Protein AF-W7YCN2-F1 (afdb_monomer_lite)

Organism: NCBI:txid869213

pLDDT: mean 76.13, std 18.84, range [21.95, 98.31]

Foldseek 3Di:
DDDDDDDDDDDDPPPPPVPQCFPDHLVVLVVVVVPDDPLRLLLLLEDAQCQDQDDPDPPDDGQEHAPVRVQCPPPPHRPPDPQQLLLQLLVDDQLVVLLVLVVLLQLVSVHLWYKYAPSGSCVSSPDDPPHAPVVVLQVFRIKTKGWFQGDPPGIDIDMATEHAADPCQLVLLVVVVVCVVPDPPPVVQRVDDDPVSVVVVVPRDPHDHPLRCLQVLYGYYDPDSVVVSVVSSCCDVVPVDDPVSSVSVSSSSVSSVVRSVGHDRRDDADDPVLSVVVSSLSSLLSRKFWLDALPCPQPPPVVPFQAEEEEEQDPDQALLNVLLVVQDDYHYHYHNHADDPVRLVVVCVVCPPGAAYEYEYEELPQDPVRCPSVLVSQQVVVVRHAYEYEYAAQCLNVVVRDDPRPHNIYMYSHHPDSSSSNSVSCRNNQLGWHNTFRCAQSDPSRHGRGGDTGHRDAQGADQSVLVSCVVVVVVVVVVQVVCCVVVVDQWDWDWDGDPSYTHDTDITGAPDVVRPGGD

Radius of gyration: 28.65 Å; chains: 1; bounding box: 69×60×80 Å

InterPro domains:
  IPR012338 Beta-lactamase/transpeptidase-like [SSF56601] (470-517)
  IPR036881 Glycoside hydrolase family 3 C-terminal domain superfamily [G3DSA:3.40.50.1700] (274-488)

Sequence (519 aa):
MTKYIYIILLVGVCSLRLDAQHPIGEAKIDSIYHTLSLEEKVRSLLVRPMIEPWTEEPDSIPKWVNMEKLLISEGKRPLMLSDMMIRSALLRGNNRDVRDRFINLLLRKRLDGAYFPMQSPYTLLFQDVDSQPIDLFLNPIGRLVVPYVDEGAGNRVFMTNLYKLPKDILSQQQLLLKERSLSSSTQHFIKGAGWRGVADVKGLSEEPTLDMLLKHGGLIYSDDAEKDFKILLRVFENRVLPQQLLEQSCKKRLLLESLLSHKPKPMVYGALNEEIDNLVRQLYEKGAVLLENKGVLPLRELEKRSVVSIHIGTDKESVFQQTLSKYCSVNHYDIEGVPDVAHVAKLRKSIAGFNTVIVGVNGDWFEDAMNASLYSFLHQISSSAELILVHFGSGNRLKDLPVGHPFKAILLSYDMNSTAQEIAAQIIFGGVGAQGILARNIDKRFAFGCGELTHKSRLGFAPSYSVAMSDTLKLIDQEVYKAIRERAIPGCQVLVAKDGDVIYNKAFGYHTYNKKTSC

Structure (mmCIF, N/CA/C/O backbone):
data_AF-W7YCN2-F1
#
_entry.id   AF-W7YCN2-F1
#
loop_
_atom_site.group_PDB
_atom_site.id
_atom_site.type_symbol
_atom_site.label_atom_id
_atom_site.label_alt_id
_atom_site.label_comp_id
_atom_site.label_asym_id
_atom_site.label_entity_id
_atom_site.label_seq_id
_atom_site.pdbx_PDB_ins_code
_atom_site.Cartn_x
_atom_site.Cartn_y
_atom_site.Cartn_z
_atom_site.occupancy
_atom_site.B_iso_or_equiv
_atom_site.auth_seq_id
_atom_site.auth_comp_id
_atom_site.auth_asym_id
_atom_site.auth_atom_id
_atom_site.pdbx_PDB_model_num
ATOM 1 N N . MET A 1 1 ? -35.643 -23.441 -14.870 1.00 30.89 1 MET A N 1
ATOM 2 C CA . MET A 1 1 ? -34.922 -24.252 -15.873 1.00 30.89 1 MET A CA 1
ATOM 3 C C . MET A 1 1 ? -33.584 -23.570 -16.148 1.00 30.89 1 MET A C 1
ATOM 5 O O . MET A 1 1 ? -33.601 -22.453 -16.633 1.00 30.89 1 MET A O 1
ATOM 9 N N . THR A 1 2 ? -32.505 -23.970 -15.461 1.00 25.08 2 THR A N 1
ATOM 10 C CA . THR A 1 2 ? -31.447 -24.923 -15.911 1.00 25.08 2 THR A CA 1
ATOM 11 C C . THR A 1 2 ? -30.560 -24.365 -17.036 1.00 25.08 2 THR A C 1
ATOM 13 O O . THR A 1 2 ? -31.044 -24.167 -18.136 1.00 25.08 2 THR A O 1
ATOM 16 N N . LYS A 1 3 ? -29.322 -23.946 -16.703 1.00 23.30 3 LYS A N 1
ATOM 17 C CA . LYS A 1 3 ? -28.019 -24.659 -16.885 1.00 23.30 3 LYS A CA 1
ATOM 18 C C . LYS A 1 3 ? -27.431 -24.460 -18.305 1.00 23.30 3 LYS A C 1
ATOM 20 O O . LYS A 1 3 ? -28.079 -24.836 -19.261 1.00 23.30 3 LYS A O 1
ATOM 25 N N . TYR A 1 4 ? -26.340 -23.703 -18.497 1.00 24.84 4 TYR A N 1
ATOM 26 C CA . TYR A 1 4 ? -24.900 -24.017 -18.301 1.00 24.84 4 TYR A CA 1
ATOM 27 C C . TYR A 1 4 ? -24.222 -24.780 -19.470 1.00 24.84 4 TYR A C 1
ATOM 29 O O . TYR A 1 4 ? -24.711 -25.829 -19.866 1.00 24.84 4 TYR A O 1
ATOM 37 N N . ILE A 1 5 ? -23.016 -24.289 -19.828 1.00 24.50 5 ILE A N 1
ATOM 38 C CA . ILE A 1 5 ? -21.814 -24.956 -20.408 1.00 24.50 5 ILE A CA 1
ATOM 39 C C . ILE A 1 5 ? -21.691 -24.932 -21.954 1.00 24.50 5 ILE A C 1
ATOM 41 O O . ILE A 1 5 ? -22.545 -25.479 -22.632 1.00 24.50 5 ILE A O 1
ATOM 45 N N . TYR A 1 6 ? -20.786 -24.155 -22.582 1.00 23.84 6 TYR A N 1
ATOM 46 C CA . TYR A 1 6 ? -19.298 -24.181 -22.696 1.00 23.84 6 TYR A CA 1
ATOM 47 C C . TYR A 1 6 ? -18.722 -25.208 -23.699 1.00 23.84 6 TYR A C 1
ATOM 49 O O . TYR A 1 6 ? -19.125 -26.364 -23.676 1.00 23.84 6 TYR A O 1
ATOM 57 N N . ILE A 1 7 ? -17.670 -24.756 -24.420 1.00 23.91 7 ILE A N 1
ATOM 58 C CA . ILE A 1 7 ? -16.585 -25.478 -25.148 1.00 23.91 7 ILE A CA 1
ATOM 59 C C . ILE A 1 7 ? -16.749 -25.509 -26.688 1.00 23.91 7 ILE A C 1
ATOM 61 O O . ILE A 1 7 ? -17.792 -25.925 -27.162 1.00 23.91 7 ILE A O 1
ATOM 65 N N . ILE A 1 8 ? -15.774 -25.212 -27.566 1.00 25.44 8 ILE A N 1
ATOM 66 C CA . ILE A 1 8 ? -14.494 -24.459 -27.601 1.00 25.44 8 ILE A CA 1
ATOM 67 C C . ILE A 1 8 ? -13.849 -24.758 -28.990 1.00 25.44 8 ILE A C 1
ATOM 69 O O . ILE A 1 8 ? -14.111 -25.810 -29.562 1.00 25.44 8 ILE A O 1
ATOM 73 N N . LEU A 1 9 ? -12.939 -23.879 -29.445 1.00 22.19 9 LEU A N 1
ATOM 74 C CA . LEU A 1 9 ? -11.858 -24.082 -30.441 1.00 22.19 9 LEU A CA 1
ATOM 75 C C . LEU A 1 9 ? -12.203 -24.216 -31.940 1.00 22.19 9 LEU A C 1
ATOM 77 O O . LEU A 1 9 ? -12.503 -25.296 -32.437 1.00 22.19 9 LEU A O 1
ATOM 81 N N . LEU A 1 10 ? -11.841 -23.176 -32.702 1.00 23.05 10 LEU A N 1
ATOM 82 C CA . LEU A 1 10 ? -10.758 -23.340 -33.678 1.00 23.05 10 LEU A CA 1
ATOM 83 C C . LEU A 1 10 ? -9.965 -22.040 -33.871 1.00 23.05 10 LEU A C 1
ATOM 85 O O . LEU A 1 10 ? -10.496 -20.939 -33.967 1.00 23.05 10 LEU A O 1
ATOM 89 N N . VAL A 1 11 ? -8.658 -22.247 -33.823 1.00 24.64 11 VAL A N 1
ATOM 90 C CA . VAL A 1 11 ? -7.536 -21.321 -33.779 1.00 24.64 11 VAL A CA 1
ATOM 91 C C . VAL A 1 11 ? -7.482 -20.420 -35.012 1.00 24.64 11 VAL A C 1
ATOM 93 O O . VAL A 1 11 ? -7.312 -20.891 -36.131 1.00 24.64 11 VAL A O 1
ATOM 96 N N . GLY A 1 12 ? -7.504 -19.114 -34.771 1.00 22.22 12 GLY A N 1
ATOM 97 C CA . GLY A 1 12 ? -6.908 -18.107 -35.635 1.00 22.22 12 GLY A CA 1
ATOM 98 C C . GLY A 1 12 ? -6.120 -17.164 -34.739 1.00 22.22 12 GLY A C 1
ATOM 99 O O . GLY A 1 12 ? -6.699 -16.291 -34.100 1.00 22.22 12 GLY A O 1
ATOM 100 N N . VAL A 1 13 ? -4.809 -17.385 -34.625 1.00 22.64 13 VAL A N 1
ATOM 101 C CA . VAL A 1 13 ? -3.888 -16.467 -33.945 1.00 22.64 13 VAL A CA 1
ATOM 102 C C . VAL A 1 13 ? -3.778 -15.210 -34.809 1.00 22.64 13 VAL A C 1
ATOM 104 O O . VAL A 1 13 ? -2.843 -15.050 -35.585 1.00 22.64 13 VAL A O 1
ATOM 107 N N . CYS A 1 14 ? -4.760 -14.320 -34.700 1.00 21.95 14 CYS A N 1
ATOM 108 C CA . CYS A 1 14 ? -4.546 -12.913 -34.984 1.00 21.95 14 CYS A CA 1
ATOM 109 C C . CYS A 1 14 ? -3.920 -12.325 -33.727 1.00 21.95 14 CYS A C 1
ATOM 111 O O . CYS A 1 14 ? -4.581 -12.105 -32.715 1.00 21.95 14 CYS A O 1
ATOM 113 N N . SER A 1 15 ? -2.610 -12.122 -33.802 1.00 23.98 15 SER A N 1
ATOM 114 C CA . SER A 1 15 ? -1.879 -11.195 -32.956 1.00 23.98 15 SER A CA 1
ATOM 115 C C . SER A 1 15 ? -2.646 -9.875 -32.880 1.00 23.98 15 SER A C 1
ATOM 117 O O . SER A 1 15 ? -2.585 -9.071 -33.809 1.00 23.98 15 SER A O 1
ATOM 119 N N . LEU A 1 16 ? -3.361 -9.654 -31.778 1.00 24.03 16 LEU A N 1
ATOM 120 C CA . LEU A 1 16 ? -3.776 -8.326 -31.349 1.00 24.03 16 LEU A CA 1
ATOM 121 C C . LEU A 1 16 ? -2.498 -7.576 -30.966 1.00 24.03 16 LEU A C 1
ATOM 123 O O . LEU A 1 16 ? -2.109 -7.505 -29.804 1.00 24.03 16 LEU A O 1
ATOM 127 N N . ARG A 1 17 ? -1.800 -7.058 -31.983 1.00 25.91 17 ARG A N 1
ATOM 128 C CA . ARG A 1 17 ? -0.999 -5.855 -31.807 1.00 25.91 17 ARG A CA 1
ATOM 129 C C . ARG A 1 17 ? -1.998 -4.781 -31.409 1.00 25.91 17 ARG A C 1
ATOM 131 O O . ARG A 1 17 ? -2.888 -4.434 -32.179 1.00 25.91 17 ARG A O 1
ATOM 138 N N . LEU A 1 18 ? -1.898 -4.325 -30.168 1.00 27.36 18 LEU A N 1
ATOM 139 C CA . LEU A 1 18 ? -2.449 -3.040 -29.782 1.00 27.36 18 LEU A CA 1
ATOM 140 C C . LEU A 1 18 ? -1.700 -1.994 -30.611 1.00 27.36 18 LEU A C 1
ATOM 142 O O . LEU A 1 18 ? -0.619 -1.560 -30.221 1.00 27.36 18 LEU A O 1
ATOM 146 N N . ASP A 1 19 ? -2.263 -1.638 -31.765 1.00 28.88 19 ASP A N 1
ATOM 147 C CA . ASP A 1 19 ? -1.901 -0.441 -32.520 1.00 28.88 19 ASP A CA 1
ATOM 148 C C . ASP A 1 19 ? -2.258 0.770 -31.646 1.00 28.88 19 ASP A C 1
ATOM 150 O O . ASP A 1 19 ? -3.328 1.371 -31.745 1.00 28.88 19 ASP A O 1
ATOM 154 N N . ALA A 1 20 ? -1.375 1.102 -30.706 1.00 37.06 20 ALA A N 1
ATOM 155 C CA . ALA A 1 20 ? -1.340 2.431 -30.133 1.00 37.06 20 ALA A CA 1
ATOM 156 C C . ALA A 1 20 ? -0.787 3.340 -31.232 1.00 37.06 20 ALA A C 1
ATOM 158 O O . ALA A 1 20 ? 0.413 3.329 -31.495 1.00 37.06 20 ALA A O 1
ATOM 159 N N . GLN A 1 21 ? -1.667 4.073 -31.917 1.00 41.50 21 GLN A N 1
ATOM 160 C CA . GLN A 1 21 ? -1.256 5.105 -32.861 1.00 41.50 21 GLN A CA 1
ATOM 161 C C . GLN A 1 21 ? -0.381 6.108 -32.106 1.00 41.50 21 GLN A C 1
ATOM 163 O O . GLN A 1 21 ? -0.839 6.876 -31.272 1.00 41.50 21 GLN A O 1
ATOM 168 N N . HIS A 1 22 ? 0.928 6.025 -32.316 1.00 51.81 22 HIS A N 1
ATOM 169 C CA . HIS A 1 22 ? 1.864 6.966 -31.731 1.00 51.81 22 HIS A CA 1
ATOM 170 C C . HIS A 1 22 ? 1.692 8.336 -32.414 1.00 51.81 22 HIS A C 1
ATOM 172 O O . HIS A 1 22 ? 1.398 8.384 -33.609 1.00 51.81 22 HIS A O 1
ATOM 178 N N . PRO A 1 23 ? 1.940 9.460 -31.715 1.00 51.66 23 PRO A N 1
ATOM 179 C CA . PRO A 1 23 ? 1.839 10.810 -32.293 1.00 51.66 23 PRO A CA 1
ATOM 180 C C . PRO A 1 23 ? 2.789 11.035 -33.487 1.00 51.66 23 PRO A C 1
ATOM 182 O O . PRO A 1 23 ? 2.639 11.992 -34.241 1.00 51.66 23 PRO A O 1
ATOM 185 N N . ILE A 1 24 ? 3.751 10.130 -33.700 1.00 56.81 24 ILE A N 1
ATOM 186 C CA . ILE A 1 24 ? 4.380 9.914 -35.001 1.00 56.81 24 ILE A CA 1
ATOM 187 C C . ILE A 1 24 ? 3.951 8.548 -35.534 1.00 56.81 24 ILE A C 1
ATOM 189 O O . ILE A 1 24 ? 4.222 7.530 -34.902 1.00 56.81 24 ILE A O 1
ATOM 193 N N . GLY A 1 25 ? 3.352 8.522 -36.728 1.00 62.28 25 GLY A N 1
ATOM 194 C CA . GLY A 1 25 ? 3.030 7.271 -37.414 1.00 62.28 25 GLY A CA 1
ATOM 195 C C . GLY A 1 25 ? 4.281 6.423 -37.664 1.00 62.28 25 GLY A C 1
ATOM 196 O O . GLY A 1 25 ? 5.311 6.950 -38.092 1.00 62.28 25 GLY A O 1
ATOM 197 N N . GLU A 1 26 ? 4.186 5.110 -37.429 1.00 65.69 26 GLU A N 1
ATOM 198 C CA . GLU A 1 26 ? 5.297 4.145 -37.549 1.00 65.69 26 GLU A CA 1
ATOM 199 C C . GLU A 1 26 ? 6.071 4.281 -38.874 1.00 65.69 26 GLU A C 1
ATOM 201 O O . GLU A 1 26 ? 7.300 4.240 -38.889 1.00 65.69 26 GLU A O 1
ATOM 206 N N . ALA A 1 27 ? 5.369 4.587 -39.970 1.00 69.00 27 ALA A N 1
ATOM 207 C CA . ALA A 1 27 ? 5.954 4.818 -41.292 1.00 69.00 27 ALA A CA 1
ATOM 208 C C . ALA A 1 27 ? 7.020 5.935 -41.320 1.00 69.00 27 ALA A C 1
ATOM 210 O O . ALA A 1 27 ? 8.010 5.843 -42.049 1.00 69.00 27 ALA A O 1
ATOM 211 N N . LYS A 1 28 ? 6.854 6.992 -40.514 1.00 78.56 28 LYS A N 1
ATOM 212 C CA . LYS A 1 28 ? 7.822 8.095 -40.437 1.00 78.56 28 LYS A CA 1
ATOM 213 C C . LYS A 1 28 ? 9.074 7.681 -39.661 1.00 78.56 28 LYS A C 1
ATOM 215 O O . LYS A 1 28 ? 10.175 8.018 -40.090 1.00 78.56 28 LYS A O 1
ATOM 220 N N . ILE A 1 29 ? 8.933 6.914 -38.580 1.00 82.62 29 ILE A N 1
ATOM 221 C CA . ILE A 1 29 ? 10.075 6.374 -37.816 1.00 82.62 29 ILE A CA 1
ATOM 222 C C . ILE A 1 29 ? 10.886 5.407 -38.680 1.00 82.62 29 ILE A C 1
ATOM 224 O O . ILE A 1 29 ? 12.116 5.482 -38.698 1.00 82.62 29 ILE A O 1
ATOM 228 N N . ASP A 1 30 ? 10.203 4.557 -39.443 1.00 83.62 30 ASP A N 1
ATOM 229 C CA . ASP A 1 30 ? 10.836 3.606 -40.353 1.00 83.62 30 ASP A CA 1
ATOM 230 C C . ASP A 1 30 ? 11.659 4.319 -41.427 1.00 83.62 30 ASP A C 1
ATOM 232 O O . ASP A 1 30 ? 12.825 3.979 -41.639 1.00 83.62 30 ASP A O 1
ATOM 236 N N . SER A 1 31 ? 11.102 5.371 -42.038 1.00 84.62 31 SER A N 1
ATOM 237 C CA . SER A 1 31 ? 11.834 6.176 -43.022 1.00 84.62 31 SER A CA 1
ATOM 238 C C . SER A 1 31 ? 13.115 6.790 -42.441 1.00 84.62 31 SER A C 1
ATOM 240 O O . SER A 1 31 ? 14.180 6.659 -43.043 1.00 84.62 31 SER A O 1
ATOM 242 N N . ILE A 1 32 ? 13.049 7.364 -41.233 1.00 84.69 32 ILE A N 1
ATOM 243 C CA . ILE A 1 32 ? 14.212 7.944 -40.547 1.00 84.69 32 ILE A CA 1
ATOM 244 C C . ILE A 1 32 ? 15.260 6.861 -40.273 1.00 84.69 32 ILE A C 1
ATOM 246 O O . ILE A 1 32 ? 16.426 7.044 -40.618 1.00 84.69 32 ILE A O 1
ATOM 250 N N . TYR A 1 33 ? 14.870 5.702 -39.736 1.00 87.44 33 TYR A N 1
ATOM 251 C CA . TYR A 1 33 ? 15.804 4.610 -39.441 1.00 87.44 33 TYR A CA 1
ATOM 252 C C . TYR A 1 33 ? 16.619 4.161 -40.666 1.00 87.44 33 TYR A C 1
ATOM 254 O O . TYR A 1 33 ? 17.821 3.893 -40.554 1.00 87.44 33 TYR A O 1
ATOM 262 N N . HIS A 1 34 ? 15.991 4.095 -41.841 1.00 88.56 34 HIS A N 1
ATOM 263 C CA . HIS A 1 34 ? 16.676 3.699 -43.072 1.00 88.56 34 HIS A CA 1
ATOM 264 C C . HIS A 1 34 ? 17.683 4.745 -43.572 1.00 88.56 34 HIS A C 1
ATOM 266 O O . HIS A 1 34 ? 18.653 4.362 -44.223 1.00 88.56 34 HIS A O 1
ATOM 272 N N . THR A 1 35 ? 17.511 6.021 -43.217 1.00 90.44 35 THR A N 1
ATOM 273 C CA . THR A 1 35 ? 18.456 7.098 -43.571 1.00 90.44 35 THR A CA 1
ATOM 274 C C . THR A 1 35 ? 19.684 7.180 -42.662 1.00 90.44 35 THR A C 1
ATOM 276 O O . THR A 1 35 ? 20.696 7.739 -43.072 1.00 90.44 35 THR A O 1
ATOM 279 N N . LEU A 1 36 ? 19.632 6.598 -41.457 1.00 89.62 36 LEU A N 1
ATOM 280 C CA . LEU A 1 36 ? 20.730 6.674 -40.488 1.00 89.62 36 LEU A CA 1
ATOM 281 C C . LEU A 1 36 ? 21.920 5.779 -40.871 1.00 89.62 36 LEU A C 1
ATOM 283 O O . LEU A 1 36 ? 21.768 4.589 -41.198 1.00 89.62 36 LEU A O 1
ATOM 287 N N . SER A 1 37 ? 23.119 6.336 -40.719 1.00 92.94 37 SER A N 1
ATOM 288 C CA . SER A 1 37 ? 24.396 5.624 -40.783 1.00 92.94 37 SER A CA 1
ATOM 289 C C . SER A 1 37 ? 24.534 4.589 -39.657 1.00 92.94 37 SER A C 1
ATOM 291 O O . SER A 1 37 ? 23.781 4.577 -38.678 1.00 92.94 37 SER A O 1
ATOM 293 N N . LEU A 1 38 ? 25.510 3.681 -39.783 1.00 89.38 38 LEU A N 1
ATOM 294 C CA . LEU A 1 38 ? 25.800 2.704 -38.729 1.00 89.38 38 LEU A CA 1
ATOM 295 C C . LEU A 1 38 ? 26.207 3.395 -37.420 1.00 89.38 38 LEU A C 1
ATOM 297 O O . LEU A 1 38 ? 25.723 3.009 -36.359 1.00 89.38 38 LEU A O 1
ATOM 301 N N . GLU A 1 39 ? 27.045 4.429 -37.499 1.00 90.25 39 GLU A N 1
ATOM 302 C CA . GLU A 1 39 ? 27.477 5.195 -36.330 1.00 90.25 39 GLU A CA 1
ATOM 303 C C . GLU A 1 39 ? 26.292 5.842 -35.609 1.00 90.25 39 GLU A C 1
ATOM 305 O O . GLU A 1 39 ? 26.166 5.706 -34.394 1.00 90.25 39 GLU A O 1
ATOM 310 N N . GLU A 1 40 ? 25.380 6.486 -36.342 1.00 89.56 40 GLU A N 1
ATOM 311 C CA . GLU A 1 40 ? 24.185 7.112 -35.760 1.00 89.56 40 GLU A CA 1
ATOM 312 C C . GLU A 1 40 ? 23.260 6.081 -35.105 1.00 89.56 40 GLU A C 1
ATOM 314 O O . GLU A 1 40 ? 22.765 6.306 -33.998 1.00 89.56 40 GLU A O 1
ATOM 319 N N . LYS A 1 41 ? 23.082 4.913 -35.735 1.00 91.12 41 LYS A N 1
ATOM 320 C CA . LYS A 1 41 ? 22.313 3.800 -35.159 1.00 91.12 41 LYS A CA 1
ATOM 321 C C . LYS A 1 41 ? 22.927 3.322 -33.847 1.00 91.12 41 LYS A C 1
ATOM 323 O O . LYS A 1 41 ? 22.214 3.202 -32.853 1.00 91.12 41 LYS A O 1
ATOM 328 N N . VAL A 1 42 ? 24.241 3.102 -33.810 1.00 90.25 42 VAL A N 1
ATOM 329 C CA . VAL A 1 42 ? 24.939 2.660 -32.593 1.00 90.25 42 VAL A CA 1
ATOM 330 C C . VAL A 1 42 ? 24.885 3.731 -31.501 1.00 90.25 42 VAL A C 1
ATOM 332 O O . VAL A 1 42 ? 24.599 3.400 -30.351 1.00 90.25 42 VAL A O 1
ATOM 335 N N . ARG A 1 43 ? 25.068 5.014 -31.842 1.00 88.25 43 ARG A N 1
ATOM 336 C CA . ARG A 1 43 ? 24.915 6.124 -30.884 1.00 88.25 43 ARG A CA 1
ATOM 337 C C . ARG A 1 43 ? 23.513 6.180 -30.288 1.00 88.25 43 ARG A C 1
ATOM 339 O O . ARG A 1 43 ? 23.382 6.423 -29.095 1.00 88.25 43 ARG A O 1
ATOM 346 N N . SER A 1 44 ? 22.476 5.909 -31.083 1.00 87.31 44 SER A N 1
ATOM 347 C CA . SER A 1 44 ? 21.085 5.940 -30.610 1.00 87.31 44 SER A CA 1
ATOM 348 C C . SER A 1 44 ? 20.782 4.897 -29.520 1.00 87.31 44 SER A C 1
ATOM 350 O O . SER A 1 44 ? 19.907 5.114 -28.683 1.00 87.31 44 SER A O 1
ATOM 352 N N . LEU A 1 45 ? 21.528 3.785 -29.475 1.00 87.00 45 LEU A N 1
ATOM 353 C CA . LEU A 1 45 ? 21.361 2.762 -28.439 1.00 87.00 45 LEU A CA 1
ATOM 354 C C . LEU A 1 45 ? 21.760 3.251 -27.048 1.00 87.00 45 LEU A C 1
ATOM 356 O O . LEU A 1 45 ? 21.227 2.761 -26.047 1.00 87.00 45 LEU A O 1
ATOM 360 N N . LEU A 1 46 ? 22.732 4.161 -26.997 1.00 86.75 46 LEU A N 1
ATOM 361 C CA . LEU A 1 46 ? 23.306 4.657 -25.762 1.00 86.75 46 LEU A CA 1
ATOM 362 C C . LEU A 1 46 ? 22.428 5.768 -25.212 1.00 86.75 46 LEU A C 1
ATOM 364 O O . LEU A 1 46 ? 22.198 6.806 -25.835 1.00 86.75 46 LEU A O 1
ATOM 368 N N . VAL A 1 47 ? 21.950 5.551 -23.998 1.00 81.50 47 VAL A N 1
ATOM 369 C CA . VAL A 1 47 ? 21.237 6.554 -23.232 1.00 81.50 47 VAL A CA 1
ATOM 370 C C . VAL A 1 47 ? 22.175 6.988 -22.124 1.00 81.50 47 VAL A C 1
ATOM 372 O O . VAL A 1 47 ? 22.539 6.201 -21.251 1.00 81.50 47 VAL A O 1
ATOM 375 N N . ARG A 1 48 ? 22.548 8.266 -22.161 1.00 70.69 48 ARG A N 1
ATOM 376 C CA . ARG A 1 48 ? 23.173 8.959 -21.039 1.00 70.69 48 ARG A CA 1
ATOM 377 C C . ARG A 1 48 ? 22.106 9.835 -20.402 1.00 70.69 48 ARG A C 1
ATOM 379 O O . ARG A 1 48 ? 21.972 11.005 -20.763 1.00 70.69 48 ARG A O 1
ATOM 386 N N . PRO A 1 49 ? 21.243 9.278 -19.550 1.00 57.22 49 PRO A N 1
ATOM 387 C CA . PRO A 1 49 ? 20.293 10.121 -18.865 1.00 57.22 49 PRO A CA 1
ATOM 388 C C . PRO A 1 49 ? 21.106 11.005 -17.906 1.00 57.22 49 PRO A C 1
ATOM 390 O O . PRO A 1 49 ? 21.920 10.498 -17.137 1.00 57.22 49 PRO A O 1
ATOM 393 N N . MET A 1 50 ? 20.916 12.327 -17.960 1.00 53.94 50 MET A N 1
ATOM 394 C CA . MET A 1 50 ? 21.307 13.202 -16.849 1.00 53.94 50 MET A CA 1
ATOM 395 C C . MET A 1 50 ? 20.376 12.883 -15.674 1.00 53.94 50 MET A C 1
ATOM 397 O O . MET A 1 50 ? 19.451 13.637 -15.391 1.00 53.94 50 MET A O 1
ATOM 401 N N . ILE A 1 51 ? 20.562 11.706 -15.060 1.00 58.38 51 ILE A N 1
ATOM 402 C CA . ILE A 1 51 ? 19.921 11.284 -13.807 1.00 58.38 51 ILE A CA 1
ATOM 403 C C . ILE A 1 51 ? 20.677 11.989 -12.684 1.00 58.38 51 ILE A C 1
ATOM 405 O O . ILE A 1 51 ? 21.311 11.362 -11.833 1.00 58.38 51 ILE A O 1
ATOM 409 N N . GLU A 1 52 ? 20.695 13.314 -12.720 1.00 49.41 52 GLU A N 1
ATOM 410 C CA . GLU A 1 52 ? 21.300 14.078 -11.644 1.00 49.41 52 GLU A CA 1
ATOM 411 C C . GLU A 1 52 ? 20.350 14.086 -10.437 1.00 49.41 52 GLU A C 1
ATOM 413 O O . GLU A 1 52 ? 19.125 13.978 -10.587 1.00 49.41 52 GLU A O 1
ATOM 418 N N . PRO A 1 53 ? 20.883 14.110 -9.202 1.00 44.22 53 PRO A N 1
ATOM 419 C CA . PRO A 1 53 ? 20.064 14.464 -8.051 1.00 44.22 53 PRO A CA 1
ATOM 420 C C . PRO A 1 53 ? 19.394 15.814 -8.327 1.00 44.22 53 PRO A C 1
ATOM 422 O O . PRO A 1 53 ? 20.041 16.722 -8.829 1.00 44.22 53 PRO A O 1
ATOM 425 N N . TRP A 1 54 ? 18.101 15.930 -8.022 1.00 44.16 54 TRP A N 1
ATOM 426 C CA . TRP A 1 54 ? 17.398 17.206 -8.111 1.00 44.16 54 TRP A CA 1
ATOM 427 C C . TRP A 1 54 ? 18.154 18.251 -7.278 1.00 44.16 54 TRP A C 1
ATOM 429 O O . TRP A 1 54 ? 18.319 18.065 -6.071 1.00 44.16 54 TRP A O 1
ATOM 439 N N . THR A 1 55 ? 18.654 19.297 -7.929 1.00 44.84 55 THR A N 1
ATOM 440 C CA . THR A 1 55 ? 19.282 20.461 -7.301 1.00 44.84 55 THR A CA 1
ATOM 441 C C . THR A 1 55 ? 18.314 21.640 -7.395 1.00 44.84 55 THR A C 1
ATOM 443 O O . THR A 1 55 ? 17.609 21.796 -8.388 1.00 44.84 55 THR A O 1
ATOM 446 N N . GLU A 1 56 ? 18.256 22.481 -6.360 1.00 46.50 56 GLU A N 1
ATOM 447 C CA . GLU A 1 56 ? 17.462 23.726 -6.359 1.00 46.50 56 GLU A CA 1
ATOM 448 C C . GLU A 1 56 ? 18.082 24.832 -7.239 1.00 46.50 56 GLU A C 1
ATOM 450 O O . GLU A 1 56 ? 17.635 25.978 -7.214 1.00 46.50 56 GLU A O 1
ATOM 455 N N . GLU A 1 57 ? 19.117 24.512 -8.021 1.00 46.53 57 GLU A N 1
ATOM 456 C CA . GLU A 1 57 ? 19.779 25.468 -8.901 1.00 46.53 57 GLU A CA 1
ATOM 457 C C . GLU A 1 57 ? 18.908 25.755 -10.141 1.00 46.53 57 GLU A C 1
ATOM 459 O O . GLU A 1 57 ? 18.518 24.829 -10.854 1.00 46.53 57 GLU A O 1
ATOM 464 N N . PRO A 1 58 ? 18.598 27.031 -10.436 1.00 46.41 58 PRO A N 1
ATOM 465 C CA . PRO A 1 58 ? 17.624 27.408 -11.465 1.00 46.41 58 PRO A CA 1
ATOM 466 C C . PRO A 1 58 ? 18.045 27.104 -12.915 1.00 46.41 58 PRO A C 1
ATOM 468 O O . PRO A 1 58 ? 17.182 27.102 -13.794 1.00 46.41 58 PRO A O 1
ATOM 471 N N . ASP A 1 59 ? 19.325 26.811 -13.177 1.00 46.59 59 ASP A N 1
ATOM 472 C CA . ASP A 1 59 ? 19.884 26.824 -14.539 1.00 46.59 59 ASP A CA 1
ATOM 473 C C . ASP A 1 59 ? 20.167 25.433 -15.150 1.00 46.59 59 ASP A C 1
ATOM 475 O O . ASP A 1 59 ? 20.515 25.335 -16.328 1.00 46.59 59 ASP A O 1
ATOM 479 N N . SER A 1 60 ? 19.954 24.340 -14.407 1.00 49.41 60 SER A N 1
ATOM 480 C CA . SER A 1 60 ? 20.116 22.959 -14.894 1.00 49.41 60 SER A CA 1
ATOM 481 C C . SER A 1 60 ? 18.862 22.140 -14.595 1.00 49.41 60 SER A C 1
ATOM 483 O O . SER A 1 60 ? 18.736 21.525 -13.541 1.00 49.41 60 SER A O 1
ATOM 485 N N . ILE A 1 61 ? 17.886 22.131 -15.509 1.00 52.66 61 ILE A N 1
ATOM 486 C CA . ILE A 1 61 ? 16.725 21.241 -15.368 1.00 52.66 61 ILE A CA 1
ATOM 487 C C . ILE A 1 61 ? 17.148 19.852 -15.872 1.00 52.66 61 ILE A C 1
ATOM 489 O O . ILE A 1 61 ? 17.341 19.689 -17.084 1.00 52.66 61 ILE A O 1
ATOM 493 N N . PRO A 1 62 ? 17.297 18.832 -15.002 1.00 56.03 62 PRO A N 1
ATOM 494 C CA . PRO A 1 62 ? 17.630 17.490 -15.456 1.00 56.03 62 PRO A CA 1
ATOM 495 C C . PRO A 1 62 ? 16.524 16.976 -16.380 1.00 56.03 62 PRO A C 1
ATOM 497 O O . PRO A 1 62 ? 15.334 17.090 -16.078 1.00 56.03 62 PRO A O 1
ATOM 500 N N . LYS A 1 63 ? 16.911 16.373 -17.510 1.00 64.94 63 LYS A N 1
ATOM 501 C CA . LYS A 1 63 ? 15.944 15.782 -18.451 1.00 64.94 63 LYS A CA 1
ATOM 502 C C . LYS A 1 63 ? 15.132 14.674 -17.767 1.00 64.94 63 LYS A C 1
ATOM 504 O O . LYS A 1 63 ? 13.908 14.636 -17.864 1.00 64.94 63 LYS A O 1
ATOM 509 N N . TRP A 1 64 ? 15.805 13.813 -17.003 1.00 73.06 64 TRP A N 1
ATOM 510 C CA . TRP A 1 64 ? 15.201 12.669 -16.317 1.00 73.06 64 TRP A CA 1
ATOM 511 C C . TRP A 1 64 ? 15.482 12.740 -14.826 1.00 73.06 64 TRP A C 1
ATOM 513 O O . TRP A 1 64 ? 16.630 12.916 -14.431 1.00 73.06 64 TRP A O 1
ATOM 523 N N . VAL A 1 65 ? 14.469 12.516 -13.992 1.00 71.81 65 VAL A N 1
ATOM 524 C CA . VAL A 1 65 ? 14.664 12.454 -12.536 1.00 71.81 65 VAL A CA 1
ATOM 525 C C . VAL A 1 65 ? 14.522 11.019 -12.048 1.00 71.81 65 VAL A C 1
ATOM 527 O O . VAL A 1 65 ? 13.596 10.304 -12.439 1.00 71.81 65 VAL A O 1
ATOM 530 N N . ASN A 1 66 ? 15.446 10.596 -11.180 1.00 72.25 66 ASN A N 1
ATOM 531 C CA . ASN A 1 66 ? 15.265 9.375 -10.402 1.00 72.25 66 ASN A CA 1
ATOM 532 C C . ASN A 1 66 ? 14.105 9.585 -9.424 1.00 72.25 66 ASN A C 1
ATOM 534 O O . ASN A 1 66 ? 14.187 10.443 -8.540 1.00 72.25 66 ASN A O 1
ATOM 538 N N . MET A 1 67 ? 13.053 8.780 -9.562 1.00 69.00 67 MET A N 1
ATOM 539 C CA . MET A 1 67 ? 11.851 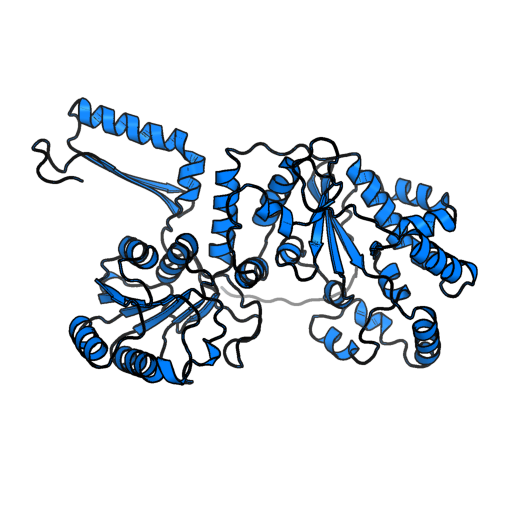8.910 -8.743 1.00 69.00 67 MET A CA 1
ATOM 540 C C . MET A 1 67 ? 12.131 8.853 -7.239 1.00 69.00 67 MET A C 1
ATOM 542 O O . MET A 1 67 ? 11.526 9.603 -6.476 1.00 69.00 67 MET A O 1
ATOM 546 N N . GLU A 1 68 ? 13.061 8.002 -6.804 1.00 66.38 68 GLU A N 1
ATOM 547 C CA . GLU A 1 68 ? 13.378 7.840 -5.381 1.00 66.38 68 GLU A CA 1
ATOM 548 C C . GLU A 1 68 ? 13.894 9.145 -4.767 1.00 66.38 68 GLU A C 1
ATOM 550 O O . GLU A 1 68 ? 13.670 9.402 -3.589 1.00 66.38 68 GLU A O 1
ATOM 555 N N . LYS A 1 69 ? 14.513 10.012 -5.577 1.00 62.44 69 LYS A N 1
ATOM 556 C CA . LYS A 1 69 ? 14.987 11.334 -5.151 1.00 62.44 69 LYS A CA 1
ATOM 557 C C . LYS A 1 69 ? 13.906 12.414 -5.245 1.00 62.44 69 LYS A C 1
ATOM 559 O O . LYS A 1 69 ? 13.919 13.338 -4.438 1.00 62.44 69 LYS A O 1
ATOM 564 N N . LEU A 1 70 ? 12.959 12.290 -6.181 1.00 58.69 70 LEU A N 1
ATOM 565 C CA . LEU A 1 70 ? 11.879 13.267 -6.396 1.00 58.69 70 LEU A CA 1
ATOM 566 C C . LEU A 1 70 ? 10.970 13.421 -5.167 1.00 58.69 70 LEU A C 1
ATOM 568 O O . LEU A 1 70 ? 10.459 14.505 -4.910 1.00 58.69 70 LEU A O 1
ATOM 572 N N . LEU A 1 71 ? 10.789 12.350 -4.393 1.00 53.22 71 LEU A N 1
ATOM 573 C CA . LEU A 1 71 ? 9.951 12.347 -3.187 1.00 53.22 71 LEU A CA 1
ATOM 574 C C . LEU A 1 71 ? 10.683 12.833 -1.922 1.00 53.22 71 LEU A C 1
ATOM 576 O O . LEU A 1 71 ? 10.051 13.005 -0.885 1.00 53.22 71 LEU A O 1
ATOM 580 N N . ILE A 1 72 ? 12.002 13.043 -1.986 1.00 51.91 72 ILE A N 1
ATOM 581 C CA . ILE A 1 72 ? 12.835 13.458 -0.843 1.00 51.91 72 ILE A CA 1
ATOM 582 C C . ILE A 1 72 ? 12.989 14.990 -0.788 1.00 51.91 72 ILE A C 1
ATOM 584 O O . ILE A 1 72 ? 13.305 15.543 0.262 1.00 51.91 72 ILE A O 1
ATOM 588 N N . SER A 1 73 ? 12.764 15.693 -1.902 1.00 42.06 73 SER A N 1
ATOM 589 C CA . SER A 1 73 ? 13.297 17.040 -2.104 1.00 42.06 73 SER A CA 1
ATOM 590 C C . SER A 1 73 ? 12.401 18.215 -1.683 1.00 42.06 73 SER A C 1
ATOM 592 O O . SER A 1 73 ? 12.811 19.359 -1.820 1.00 42.06 73 SER A O 1
ATOM 594 N N . GLU A 1 74 ? 11.205 17.983 -1.130 1.00 46.84 74 GLU A N 1
ATOM 595 C CA . GLU A 1 74 ? 10.284 19.065 -0.720 1.00 46.84 74 GLU A CA 1
ATOM 596 C C . GLU A 1 74 ? 10.400 19.484 0.760 1.00 46.84 74 GLU A C 1
ATOM 598 O O . GLU A 1 74 ? 9.452 20.020 1.334 1.00 46.84 74 GLU A O 1
ATOM 603 N N . GLY A 1 75 ? 11.522 19.212 1.437 1.00 39.16 75 GLY A N 1
ATOM 604 C CA . GLY A 1 75 ? 11.748 19.616 2.839 1.00 39.16 75 GLY A CA 1
ATOM 605 C C . GLY A 1 75 ? 10.839 18.934 3.880 1.00 39.16 75 GLY A C 1
ATOM 606 O O . GLY A 1 75 ? 11.116 18.969 5.079 1.00 39.16 75 GLY A O 1
ATOM 607 N N . LYS A 1 76 ? 9.784 18.243 3.444 1.00 41.53 76 LYS A N 1
ATOM 608 C CA . LYS A 1 76 ? 9.080 17.220 4.212 1.00 41.53 76 LYS A CA 1
ATOM 609 C C . LYS A 1 76 ? 9.917 15.948 4.124 1.00 41.53 76 LYS A C 1
ATOM 611 O O . LYS A 1 76 ? 10.283 15.530 3.028 1.00 41.53 76 LYS A O 1
ATOM 616 N N . ARG A 1 77 ? 10.242 15.345 5.277 1.00 36.62 77 ARG A N 1
ATOM 617 C CA . ARG A 1 77 ? 10.878 14.013 5.333 1.00 36.62 77 ARG A CA 1
ATOM 618 C C . ARG A 1 77 ? 10.168 13.095 4.333 1.00 36.62 77 ARG A C 1
ATOM 620 O O . ARG A 1 77 ? 8.939 13.198 4.261 1.00 36.62 77 ARG A O 1
ATOM 627 N N . PRO A 1 78 ? 10.880 12.203 3.612 1.00 44.47 78 PRO A N 1
ATOM 628 C CA . PRO A 1 78 ? 10.195 11.204 2.809 1.00 44.47 78 PRO A CA 1
ATOM 629 C C . PRO A 1 78 ? 9.140 10.568 3.706 1.00 44.47 78 PRO A C 1
ATOM 631 O O . PRO A 1 78 ? 9.449 10.174 4.836 1.00 44.47 78 PRO A O 1
ATOM 634 N N . LEU A 1 79 ? 7.888 10.535 3.240 1.00 48.66 79 LEU A N 1
ATOM 635 C CA . LEU A 1 79 ? 6.922 9.588 3.771 1.00 48.66 79 LEU A CA 1
ATOM 636 C C . LEU A 1 79 ? 7.651 8.251 3.692 1.00 48.66 79 LEU A C 1
ATOM 638 O O . LEU A 1 79 ? 7.892 7.756 2.592 1.00 48.66 79 LEU A O 1
ATOM 642 N N . MET A 1 80 ? 8.136 7.755 4.832 1.00 53.78 80 MET A N 1
ATOM 643 C CA . MET A 1 80 ? 8.833 6.480 4.914 1.00 53.78 80 MET A CA 1
ATOM 644 C C . MET A 1 80 ? 7.770 5.409 4.722 1.00 53.78 80 MET A C 1
ATOM 646 O O . MET A 1 80 ? 7.284 4.817 5.676 1.00 53.78 80 MET A O 1
ATOM 650 N N . LEU A 1 81 ? 7.323 5.287 3.476 1.00 66.12 81 LEU A N 1
ATOM 651 C CA . LEU A 1 81 ? 6.470 4.232 2.992 1.00 66.12 81 LEU A CA 1
ATOM 652 C C . LEU A 1 81 ? 7.370 3.024 2.834 1.00 66.12 81 LEU A C 1
ATOM 654 O O . LEU A 1 81 ? 8.400 3.091 2.155 1.00 66.12 81 LEU A O 1
ATOM 658 N N . SER A 1 82 ? 6.982 1.921 3.448 1.00 74.88 82 SER A N 1
ATOM 659 C CA . SER A 1 82 ? 7.674 0.662 3.236 1.00 74.88 82 SER A CA 1
ATOM 660 C C . SER A 1 82 ? 7.678 0.299 1.743 1.00 74.88 82 SER A C 1
ATOM 662 O O . SER A 1 82 ? 6.623 0.200 1.116 1.00 74.88 82 SER A O 1
ATOM 664 N N . ASP A 1 83 ? 8.861 0.040 1.169 1.00 76.50 83 ASP A N 1
ATOM 665 C CA . ASP A 1 83 ? 9.004 -0.485 -0.202 1.00 76.50 83 ASP A CA 1
ATOM 666 C C . ASP A 1 83 ? 8.122 -1.727 -0.402 1.00 76.50 83 ASP A C 1
ATOM 668 O O . ASP A 1 83 ? 7.419 -1.865 -1.401 1.00 76.50 83 ASP A O 1
ATOM 672 N N . MET A 1 84 ? 8.079 -2.601 0.608 1.00 81.19 84 MET A N 1
ATOM 673 C CA . MET A 1 84 ? 7.249 -3.805 0.588 1.00 81.19 84 MET A CA 1
ATOM 674 C C . MET A 1 84 ? 5.752 -3.483 0.569 1.00 81.19 84 MET A C 1
ATOM 676 O O . MET A 1 84 ? 4.999 -4.193 -0.096 1.00 81.19 84 MET A O 1
ATOM 680 N N . MET A 1 85 ? 5.325 -2.417 1.252 1.00 86.06 85 MET A N 1
ATOM 681 C CA . MET A 1 85 ? 3.936 -1.952 1.226 1.00 86.06 85 MET A CA 1
ATOM 682 C C . MET A 1 85 ? 3.560 -1.451 -0.167 1.00 86.06 85 MET A C 1
ATOM 684 O O . MET A 1 85 ? 2.544 -1.882 -0.713 1.00 86.06 85 MET A O 1
ATOM 688 N N . ILE A 1 86 ? 4.410 -0.625 -0.786 1.00 82.81 86 ILE A N 1
ATOM 689 C CA . ILE A 1 86 ? 4.161 -0.124 -2.144 1.00 82.81 86 ILE A CA 1
ATOM 690 C C . ILE A 1 86 ? 4.144 -1.289 -3.140 1.00 82.81 86 ILE A C 1
ATOM 692 O O . ILE A 1 86 ? 3.240 -1.365 -3.968 1.00 82.81 86 ILE A O 1
ATOM 696 N N . ARG A 1 87 ? 5.083 -2.244 -3.050 1.00 81.00 87 ARG A N 1
ATOM 697 C CA . ARG A 1 87 ? 5.038 -3.445 -3.902 1.00 81.00 87 ARG A CA 1
ATOM 698 C C . ARG A 1 87 ? 3.741 -4.213 -3.712 1.00 81.00 87 ARG A C 1
ATOM 700 O O . ARG A 1 87 ? 3.082 -4.515 -4.698 1.00 81.00 87 ARG A O 1
ATOM 707 N N . SER A 1 88 ? 3.364 -4.493 -2.466 1.00 86.69 88 SER A N 1
ATOM 708 C CA . SER A 1 88 ? 2.120 -5.193 -2.137 1.00 86.69 88 SER A CA 1
ATOM 709 C C . SER A 1 88 ? 0.906 -4.521 -2.778 1.00 86.69 88 SER A C 1
ATOM 711 O O . SER A 1 88 ? 0.115 -5.189 -3.448 1.00 86.69 88 SER A O 1
ATOM 713 N N . ALA A 1 89 ? 0.817 -3.193 -2.662 1.00 86.06 89 ALA A N 1
ATOM 714 C CA . ALA A 1 89 ? -0.273 -2.393 -3.209 1.00 86.06 89 ALA A CA 1
ATOM 715 C C . ALA A 1 89 ? -0.395 -2.496 -4.734 1.00 86.06 89 ALA A C 1
ATOM 717 O O . ALA A 1 89 ? -1.485 -2.344 -5.286 1.00 86.06 89 ALA A O 1
ATOM 718 N N . LEU A 1 90 ? 0.725 -2.731 -5.416 1.00 83.06 90 LEU A N 1
ATOM 719 C CA . LEU A 1 90 ? 0.808 -2.735 -6.870 1.00 83.06 90 LEU A CA 1
ATOM 720 C C . LEU A 1 90 ? 0.790 -4.139 -7.481 1.00 83.06 90 LEU A C 1
ATOM 722 O O . LEU A 1 90 ? 0.577 -4.258 -8.684 1.00 83.06 90 LEU A O 1
ATOM 726 N N . LEU A 1 91 ? 0.962 -5.197 -6.683 1.00 76.44 91 LEU A N 1
ATOM 727 C CA . LEU A 1 91 ? 0.974 -6.585 -7.162 1.00 76.44 91 LEU A CA 1
ATOM 728 C C . LEU A 1 91 ? -0.412 -7.119 -7.562 1.00 76.44 91 LEU A C 1
ATOM 730 O O . LEU A 1 91 ? -0.485 -8.079 -8.330 1.00 76.44 91 LEU A O 1
ATOM 734 N N . ARG A 1 92 ? -1.511 -6.547 -7.046 1.00 74.25 92 ARG A N 1
ATOM 735 C CA . ARG A 1 92 ? -2.879 -7.025 -7.317 1.00 74.25 92 ARG A CA 1
ATOM 736 C C . ARG A 1 92 ? -3.761 -5.947 -7.939 1.00 74.25 92 ARG A C 1
ATOM 738 O O . ARG A 1 92 ? -3.872 -4.840 -7.426 1.00 74.25 92 ARG A O 1
ATOM 745 N N . GLY A 1 93 ? -4.510 -6.343 -8.966 1.00 68.38 93 GLY A N 1
ATOM 746 C CA . GLY A 1 93 ? -5.611 -5.557 -9.520 1.00 68.38 93 GLY A CA 1
ATOM 747 C C . GLY A 1 93 ? -5.196 -4.563 -10.604 1.00 68.38 93 GLY A C 1
ATOM 748 O O . GLY A 1 93 ? -4.050 -4.503 -11.034 1.00 68.38 93 GLY A O 1
ATOM 749 N N . ASN A 1 94 ? -6.175 -3.795 -11.083 1.00 71.12 94 ASN A N 1
ATOM 750 C CA . ASN A 1 94 ? -5.946 -2.767 -12.088 1.00 71.12 94 ASN A CA 1
ATOM 751 C C . ASN A 1 94 ? -5.429 -1.487 -11.411 1.00 71.12 94 ASN A C 1
ATOM 753 O O . ASN A 1 94 ? -6.138 -0.854 -10.622 1.00 71.12 94 ASN A O 1
ATOM 757 N N . ASN A 1 95 ? -4.196 -1.096 -11.731 1.00 74.94 95 ASN A N 1
ATOM 758 C CA . ASN A 1 95 ? -3.556 0.097 -11.177 1.00 74.94 95 ASN A CA 1
ATOM 759 C C . ASN A 1 95 ? -3.753 1.352 -12.032 1.00 74.94 95 ASN A C 1
ATOM 761 O O . ASN A 1 95 ? -3.121 2.361 -11.747 1.00 74.94 95 ASN A O 1
ATOM 765 N N . ARG A 1 96 ? -4.642 1.328 -13.036 1.00 75.44 96 ARG A N 1
ATOM 766 C CA . ARG A 1 96 ? -4.869 2.449 -13.961 1.00 75.44 96 ARG A CA 1
ATOM 767 C C . ARG A 1 96 ? -5.129 3.782 -13.259 1.00 75.44 96 ARG A C 1
ATOM 769 O O . ARG A 1 96 ? -4.453 4.738 -13.586 1.00 75.44 96 ARG A O 1
ATOM 776 N N . ASP A 1 97 ? -6.028 3.845 -12.276 1.00 73.38 97 ASP A N 1
ATOM 777 C CA . ASP A 1 97 ? -6.309 5.107 -11.561 1.00 73.38 97 ASP A CA 1
ATOM 778 C C . ASP A 1 97 ? -5.072 5.626 -10.803 1.00 73.38 97 ASP A C 1
ATOM 780 O O . ASP A 1 97 ? -4.677 6.778 -10.955 1.00 73.38 97 ASP A O 1
ATOM 784 N N . VAL A 1 98 ? -4.391 4.745 -10.058 1.00 75.12 98 VAL A N 1
ATOM 785 C CA . VAL A 1 98 ? -3.151 5.077 -9.329 1.00 75.12 98 VAL A CA 1
ATOM 786 C C . VAL A 1 98 ? -2.070 5.558 -10.303 1.00 75.12 98 VAL A C 1
ATOM 788 O O . VAL A 1 98 ? -1.409 6.564 -10.058 1.00 75.12 98 VAL A O 1
ATOM 791 N N . ARG A 1 99 ? -1.929 4.870 -11.439 1.00 78.19 99 ARG A N 1
ATOM 792 C CA . ARG A 1 99 ? -1.001 5.194 -12.521 1.00 78.19 99 ARG A CA 1
ATOM 793 C C . ARG A 1 99 ? -1.323 6.547 -13.149 1.00 78.19 99 ARG A C 1
ATOM 795 O O . ARG A 1 99 ? -0.420 7.360 -13.297 1.00 78.19 99 ARG A O 1
ATOM 802 N N . ASP A 1 100 ? -2.579 6.807 -13.491 1.00 76.25 100 ASP A N 1
ATOM 803 C CA . ASP A 1 100 ? -3.018 8.033 -14.163 1.00 76.25 100 ASP A CA 1
ATOM 804 C C . ASP A 1 100 ? -2.829 9.258 -13.244 1.00 76.25 100 ASP A C 1
ATOM 806 O O . ASP A 1 100 ? -2.308 10.291 -13.677 1.00 76.25 100 ASP A O 1
ATOM 810 N N . ARG A 1 101 ? -3.121 9.121 -11.943 1.00 74.00 101 ARG A N 1
ATOM 811 C CA . ARG A 1 101 ? -2.807 10.145 -10.927 1.00 74.00 101 ARG A CA 1
ATOM 812 C C . ARG A 1 101 ? -1.305 10.369 -10.782 1.00 74.00 101 ARG A C 1
ATOM 814 O O . ARG A 1 101 ? -0.849 11.509 -10.724 1.00 74.00 101 ARG A O 1
ATOM 821 N N . PHE A 1 102 ? -0.529 9.290 -10.766 1.00 73.81 102 PHE A N 1
ATOM 822 C CA . PHE A 1 102 ? 0.923 9.361 -10.660 1.00 73.81 102 PHE A CA 1
ATOM 823 C C . PHE A 1 102 ? 1.568 10.022 -11.887 1.00 73.81 102 PHE A C 1
ATOM 825 O O . PHE A 1 102 ? 2.451 10.865 -11.747 1.00 73.81 102 PHE A O 1
ATOM 832 N N . ILE A 1 103 ? 1.085 9.716 -13.093 1.00 74.88 103 ILE A N 1
ATOM 833 C CA . ILE A 1 103 ? 1.479 10.401 -14.332 1.00 74.88 103 ILE A CA 1
ATOM 834 C C . ILE A 1 103 ? 1.212 11.900 -14.214 1.00 74.88 103 ILE A C 1
ATOM 836 O O . ILE A 1 103 ? 2.073 12.710 -14.558 1.00 74.88 103 ILE A O 1
ATOM 840 N N . ASN A 1 104 ? 0.044 12.280 -13.697 1.00 74.19 104 ASN A N 1
ATOM 841 C CA . ASN A 1 104 ? -0.285 13.687 -13.524 1.00 74.19 104 ASN A CA 1
ATOM 842 C C . ASN A 1 104 ? 0.657 14.394 -12.534 1.00 74.19 104 ASN A C 1
ATOM 844 O O . ASN A 1 104 ? 1.081 15.520 -12.798 1.00 74.19 104 ASN A O 1
ATOM 848 N N . LEU A 1 105 ? 1.045 13.724 -11.443 1.00 72.25 105 LEU A N 1
ATOM 849 C CA . LEU A 1 105 ? 2.045 14.233 -10.499 1.00 72.25 105 LEU A CA 1
ATOM 850 C C . LEU A 1 105 ? 3.390 14.503 -11.197 1.00 72.25 105 LEU A C 1
ATOM 852 O O . LEU A 1 105 ? 3.964 15.581 -11.027 1.00 72.25 105 LEU A O 1
ATOM 856 N N . LEU A 1 106 ? 3.869 13.567 -12.025 1.00 70.94 106 LEU A N 1
ATOM 857 C CA . LEU A 1 106 ? 5.123 13.722 -12.778 1.00 70.94 106 LEU A CA 1
ATOM 858 C C . LEU A 1 106 ? 5.087 14.928 -13.727 1.00 70.94 106 LEU A C 1
ATOM 860 O O . LEU A 1 106 ? 6.058 15.682 -13.821 1.00 70.94 106 LEU A O 1
ATOM 864 N N . LEU A 1 107 ? 3.955 15.148 -14.398 1.00 72.19 107 LEU A N 1
ATOM 865 C CA . LEU A 1 107 ? 3.785 16.241 -15.359 1.00 72.19 107 LEU A CA 1
ATOM 866 C C . LEU A 1 107 ? 3.861 17.636 -14.734 1.00 72.19 107 LEU A C 1
ATOM 868 O O . LEU A 1 107 ? 4.243 18.592 -15.413 1.00 72.19 107 LEU A O 1
ATOM 872 N N . ARG A 1 108 ? 3.558 17.776 -13.440 1.00 67.69 108 ARG A N 1
ATOM 873 C CA . ARG A 1 108 ? 3.638 19.068 -12.735 1.00 67.69 108 ARG A CA 1
ATOM 874 C C . ARG A 1 108 ? 5.066 19.586 -12.597 1.00 67.69 108 ARG A C 1
ATOM 876 O O . ARG A 1 108 ? 5.272 20.796 -12.618 1.00 67.69 108 ARG A O 1
ATOM 883 N N . LYS A 1 109 ? 6.055 18.694 -12.498 1.00 62.41 109 LYS A N 1
ATOM 884 C CA . LYS A 1 109 ? 7.467 19.049 -12.266 1.00 62.41 109 LYS A CA 1
ATOM 885 C C . LYS A 1 109 ? 8.225 19.474 -13.541 1.00 62.41 109 LYS A C 1
ATOM 887 O O . LYS A 1 109 ? 9.413 19.751 -13.458 1.00 62.41 109 LYS A O 1
ATOM 892 N N . ARG A 1 110 ? 7.551 19.573 -14.704 1.00 61.34 110 ARG A N 1
ATOM 893 C CA . ARG A 1 110 ? 8.101 20.002 -16.018 1.00 61.34 110 ARG A CA 1
ATOM 894 C C . ARG A 1 110 ? 9.281 19.168 -16.570 1.00 61.34 110 ARG A C 1
ATOM 896 O O . ARG A 1 110 ? 10.054 19.664 -17.384 1.00 61.34 110 ARG A O 1
ATOM 903 N N . LEU A 1 111 ? 9.395 17.896 -16.193 1.00 65.62 111 LEU A N 1
ATOM 904 C CA . LEU A 1 111 ? 10.486 16.999 -16.619 1.00 65.62 111 LEU A CA 1
ATOM 905 C C . LEU A 1 111 ? 10.270 16.421 -18.038 1.00 65.62 111 LEU A C 1
ATOM 907 O O . LEU A 1 111 ? 9.171 16.526 -18.589 1.00 65.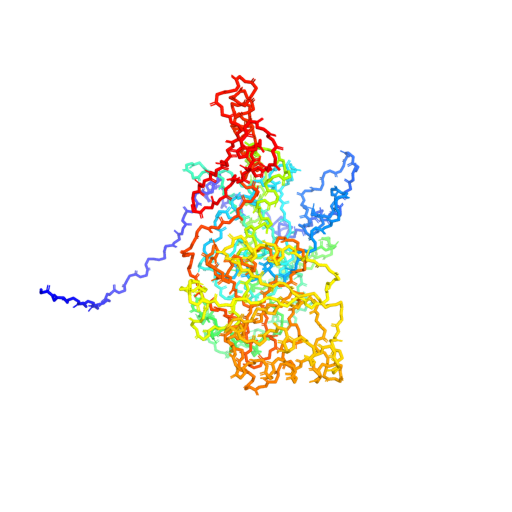62 111 LEU A O 1
ATOM 911 N N . ASP A 1 112 ? 11.303 15.836 -18.665 1.00 70.88 112 ASP A N 1
ATOM 912 C CA . ASP A 1 112 ? 11.170 15.055 -19.921 1.00 70.88 112 ASP A CA 1
ATOM 913 C C . ASP A 1 112 ? 10.614 13.642 -19.646 1.00 70.88 112 ASP A C 1
ATOM 915 O O . ASP A 1 112 ? 10.000 13.021 -20.510 1.00 70.88 112 ASP A O 1
ATOM 919 N N . GLY A 1 113 ? 10.766 13.162 -18.410 1.00 76.31 113 GLY A N 1
ATOM 920 C CA . GLY A 1 113 ? 10.178 11.927 -17.905 1.00 76.31 113 GLY A CA 1
ATOM 921 C C . GLY A 1 113 ? 10.831 11.487 -16.596 1.00 76.31 113 GLY A C 1
ATOM 922 O O . GLY A 1 113 ? 11.575 12.245 -15.967 1.00 76.31 113 GLY A O 1
ATOM 923 N N . ALA A 1 114 ? 10.562 10.252 -16.179 1.00 76.62 114 ALA A N 1
ATOM 924 C CA . ALA A 1 114 ? 11.085 9.690 -14.934 1.00 76.62 114 ALA A CA 1
ATOM 925 C C . ALA A 1 114 ? 11.866 8.395 -15.171 1.00 76.62 114 ALA A C 1
ATOM 927 O O . ALA A 1 114 ? 11.549 7.609 -16.069 1.00 76.62 114 ALA A O 1
ATOM 928 N N . TYR A 1 115 ? 12.882 8.181 -14.337 1.00 80.19 115 TYR A N 1
ATOM 929 C CA . TYR A 1 115 ? 13.637 6.938 -14.250 1.00 80.19 115 TYR A CA 1
ATOM 930 C C . TYR A 1 115 ? 13.289 6.207 -12.952 1.00 80.19 115 TYR A C 1
ATOM 932 O O . TYR A 1 115 ? 13.348 6.790 -11.865 1.00 80.19 115 TYR A O 1
ATOM 940 N N . PHE A 1 116 ? 12.993 4.916 -13.070 1.00 78.38 116 PHE A N 1
ATOM 941 C CA . PHE A 1 116 ? 12.777 4.020 -11.937 1.00 78.38 116 PHE A CA 1
ATOM 942 C C . PHE A 1 116 ? 13.791 2.880 -12.014 1.00 78.38 116 PHE A C 1
ATOM 944 O O . PHE A 1 116 ? 13.841 2.207 -13.047 1.00 78.38 116 PHE A O 1
ATOM 951 N N . PRO A 1 117 ? 14.581 2.612 -10.963 1.00 77.31 117 PRO A N 1
ATOM 952 C CA . PRO A 1 117 ? 15.348 1.370 -10.871 1.00 77.31 117 PRO A CA 1
ATOM 953 C C . PRO A 1 117 ? 14.427 0.152 -11.023 1.00 77.31 117 PRO A C 1
ATOM 955 O O . PRO A 1 117 ? 13.282 0.198 -10.583 1.00 77.31 117 PRO A O 1
ATOM 958 N N . MET A 1 118 ? 14.884 -0.961 -11.602 1.00 73.56 118 MET A N 1
ATOM 959 C CA . MET A 1 118 ? 14.011 -2.144 -11.755 1.00 73.56 118 MET A CA 1
ATOM 960 C C . MET A 1 118 ? 13.626 -2.788 -10.426 1.00 73.56 118 MET A C 1
ATOM 962 O O . MET A 1 118 ? 12.572 -3.402 -10.295 1.00 73.56 118 MET A O 1
ATOM 966 N N . GLN A 1 119 ? 14.466 -2.597 -9.415 1.00 68.50 119 GLN A N 1
ATOM 967 C CA . GLN A 1 119 ? 14.158 -2.967 -8.043 1.00 68.50 119 GLN A CA 1
ATOM 968 C C . GLN A 1 119 ? 13.278 -1.924 -7.348 1.00 68.50 119 GLN A C 1
ATOM 970 O O . GLN A 1 119 ? 13.056 -2.049 -6.159 1.00 68.50 119 GLN A O 1
ATOM 975 N N . SER A 1 120 ? 12.761 -0.910 -8.034 1.00 73.25 120 SER A N 1
ATOM 976 C CA . SER A 1 120 ? 11.881 0.089 -7.433 1.00 73.25 120 SER A CA 1
ATOM 977 C C . SER A 1 120 ? 10.432 -0.416 -7.427 1.00 73.25 120 SER A C 1
ATOM 979 O O . SER A 1 120 ? 10.004 -1.042 -8.405 1.00 73.25 120 SER A O 1
ATOM 981 N N . PRO A 1 121 ? 9.629 -0.139 -6.387 1.00 69.44 121 PRO A N 1
ATOM 982 C CA . PRO A 1 121 ? 8.256 -0.636 -6.301 1.00 69.44 121 PRO A CA 1
ATOM 983 C C . PRO A 1 121 ? 7.362 -0.006 -7.377 1.00 69.44 121 PRO A C 1
ATOM 985 O O . PRO A 1 121 ? 6.454 -0.646 -7.902 1.00 69.44 121 PRO A O 1
ATOM 988 N N . TYR A 1 122 ? 7.684 1.222 -7.789 1.00 73.81 122 TYR A N 1
ATOM 989 C CA . TYR A 1 122 ? 6.996 1.972 -8.839 1.00 73.81 122 TYR A CA 1
ATOM 990 C C . TYR A 1 122 ? 7.068 1.310 -10.221 1.00 73.81 122 TYR A C 1
ATOM 992 O O . TYR A 1 122 ? 6.266 1.631 -11.092 1.00 73.81 122 TYR A O 1
ATOM 1000 N N . THR A 1 123 ? 7.985 0.363 -10.442 1.00 73.56 123 THR A N 1
ATOM 1001 C CA . THR A 1 123 ? 8.046 -0.404 -11.700 1.00 73.56 123 THR A CA 1
ATOM 1002 C C . THR A 1 123 ? 6.760 -1.185 -11.964 1.00 73.56 123 THR A C 1
ATOM 1004 O O . THR A 1 123 ? 6.383 -1.368 -13.124 1.00 73.56 123 THR A O 1
ATOM 1007 N N . LEU A 1 124 ? 6.060 -1.583 -10.896 1.00 73.19 124 LEU A N 1
ATOM 1008 C CA . LEU A 1 124 ? 4.797 -2.313 -10.942 1.00 73.19 124 LEU A CA 1
ATOM 1009 C C . LEU A 1 124 ? 3.606 -1.419 -11.331 1.00 73.19 124 LEU A C 1
ATOM 1011 O O . LEU A 1 124 ? 2.625 -1.927 -11.865 1.00 73.19 124 LEU A O 1
ATOM 1015 N N . LEU A 1 125 ? 3.686 -0.089 -11.141 1.00 73.25 125 LEU A N 1
ATOM 1016 C CA . LEU A 1 125 ? 2.612 0.851 -11.533 1.00 73.25 125 LEU A CA 1
ATOM 1017 C C . LEU A 1 125 ? 2.280 0.771 -13.023 1.00 73.25 125 LEU A C 1
ATOM 1019 O O . LEU A 1 125 ? 1.147 1.027 -13.429 1.00 73.25 125 LEU A O 1
ATOM 1023 N N . PHE A 1 126 ? 3.291 0.459 -13.828 1.00 70.62 126 PHE A N 1
ATOM 1024 C CA . PHE A 1 126 ? 3.203 0.434 -15.278 1.00 70.62 126 PHE A CA 1
ATOM 1025 C C . PHE A 1 126 ? 3.411 -0.971 -15.852 1.00 70.62 126 PHE A C 1
ATOM 1027 O O . PHE A 1 126 ? 3.741 -1.115 -17.026 1.00 70.62 126 PHE A O 1
ATOM 1034 N N . GLN A 1 127 ? 3.267 -2.015 -15.034 1.00 68.19 127 GLN A N 1
ATOM 1035 C CA . GLN A 1 127 ? 3.123 -3.360 -15.575 1.00 68.19 127 GLN A CA 1
ATOM 1036 C C . GLN A 1 127 ? 1.713 -3.495 -16.151 1.00 68.19 127 GLN A C 1
ATOM 1038 O O . GLN A 1 127 ? 0.723 -3.369 -15.432 1.00 68.19 127 GLN A O 1
ATOM 1043 N N . ASP A 1 128 ? 1.627 -3.707 -17.463 1.00 53.94 128 ASP A N 1
ATOM 1044 C CA . ASP A 1 128 ? 0.369 -4.077 -18.102 1.00 53.94 128 ASP A CA 1
ATOM 1045 C C . ASP A 1 128 ? -0.020 -5.510 -17.703 1.00 53.94 128 ASP A C 1
ATOM 1047 O O . ASP A 1 128 ? 0.833 -6.336 -17.359 1.00 53.94 128 ASP A O 1
ATOM 1051 N N . VAL A 1 129 ? -1.320 -5.816 -17.781 1.00 50.91 129 VAL A N 1
ATOM 1052 C CA . VAL A 1 129 ? -1.874 -7.158 -17.506 1.00 50.91 129 VAL A CA 1
ATOM 1053 C C . VAL A 1 129 ? -1.243 -8.228 -18.416 1.00 50.91 129 VAL A C 1
ATOM 1055 O O . VAL A 1 129 ? -1.160 -9.390 -18.028 1.00 50.91 129 VAL A O 1
ATOM 1058 N N . ASP A 1 130 ? -0.721 -7.814 -19.575 1.00 45.06 130 ASP A N 1
ATOM 1059 C CA . ASP A 1 130 ? -0.093 -8.663 -20.594 1.00 45.06 130 ASP A CA 1
ATOM 1060 C C . ASP A 1 130 ? 1.447 -8.712 -20.511 1.00 45.06 130 ASP A C 1
ATOM 1062 O O . ASP A 1 130 ? 2.103 -9.200 -21.434 1.00 45.06 130 ASP A O 1
ATOM 1066 N N . SER A 1 131 ? 2.050 -8.192 -19.433 1.00 49.75 131 SER A N 1
ATOM 1067 C CA . SER A 1 131 ? 3.510 -8.220 -19.265 1.00 49.75 131 SER A CA 1
ATOM 1068 C C . SER A 1 131 ? 4.041 -9.656 -19.253 1.00 49.75 131 SER A C 1
ATOM 1070 O O . SER A 1 131 ? 3.555 -10.532 -18.530 1.00 49.75 131 SER A O 1
ATOM 1072 N N . GLN A 1 132 ? 5.042 -9.920 -20.093 1.00 49.72 132 GLN A N 1
ATOM 1073 C CA . GLN A 1 132 ? 5.573 -11.266 -20.247 1.00 49.72 132 GLN A CA 1
ATOM 1074 C C . GLN A 1 132 ? 6.635 -11.504 -19.166 1.00 49.72 132 GLN A C 1
ATOM 1076 O O . GLN A 1 132 ? 7.456 -10.622 -18.916 1.00 49.72 132 GLN A O 1
ATOM 1081 N N . PRO A 1 133 ? 6.709 -12.696 -18.545 1.00 47.62 133 PRO A N 1
ATOM 1082 C CA . PRO A 1 133 ? 7.736 -13.006 -17.545 1.00 47.62 133 PRO A CA 1
ATOM 1083 C C . PRO A 1 133 ? 9.179 -12.741 -18.021 1.00 47.62 133 PRO A C 1
ATOM 1085 O O . PRO A 1 133 ? 10.062 -12.476 -17.205 1.00 47.62 133 PRO A O 1
ATOM 1088 N N . ILE A 1 134 ? 9.422 -12.750 -19.339 1.00 54.91 134 ILE A N 1
ATOM 1089 C CA . ILE A 1 134 ? 10.717 -12.379 -19.919 1.00 54.91 134 ILE A CA 1
ATOM 1090 C C . ILE A 1 134 ? 11.113 -10.914 -19.680 1.00 54.91 134 ILE A C 1
ATOM 1092 O O . ILE A 1 134 ? 12.300 -10.630 -19.532 1.00 54.91 134 ILE A O 1
ATOM 1096 N N . ASP A 1 135 ? 10.158 -9.990 -19.560 1.00 56.34 135 ASP A N 1
ATOM 1097 C CA . ASP A 1 135 ? 10.439 -8.566 -19.327 1.00 56.34 135 ASP A CA 1
ATOM 1098 C C . ASP A 1 135 ? 11.144 -8.322 -17.981 1.00 56.34 135 ASP A C 1
ATOM 1100 O O . ASP A 1 135 ? 11.812 -7.303 -17.797 1.00 56.34 135 ASP A O 1
ATOM 1104 N N . LEU A 1 136 ? 11.013 -9.275 -17.052 1.00 55.62 136 LEU A N 1
ATOM 1105 C CA . LEU A 1 136 ? 11.702 -9.311 -15.761 1.00 55.62 136 LEU A CA 1
ATOM 1106 C C . LEU A 1 136 ? 12.979 -10.167 -15.801 1.00 55.62 136 LEU A C 1
ATOM 1108 O O . LEU A 1 136 ? 13.897 -9.927 -15.021 1.00 55.62 136 LEU A O 1
ATOM 1112 N N . PHE A 1 137 ? 13.060 -11.138 -16.717 1.00 61.12 137 PHE A N 1
ATOM 1113 C CA . PHE A 1 137 ? 14.209 -12.038 -16.867 1.00 61.12 137 PHE A CA 1
ATOM 1114 C C . PHE A 1 137 ? 15.443 -11.346 -17.457 1.00 61.12 137 PHE A C 1
ATOM 1116 O O . PHE A 1 137 ? 16.566 -11.690 -17.105 1.00 61.12 137 PHE A O 1
ATOM 1123 N N . LEU A 1 138 ? 15.258 -10.335 -18.311 1.00 68.00 138 LEU A N 1
ATOM 1124 C CA . LEU A 1 138 ? 16.358 -9.606 -18.962 1.00 68.00 138 LEU A CA 1
ATOM 1125 C C . LEU A 1 138 ? 17.200 -8.746 -17.999 1.00 68.00 138 LEU A C 1
ATOM 1127 O O . LEU A 1 138 ? 18.015 -7.953 -18.452 1.00 68.00 138 LEU A O 1
ATOM 1131 N N . ASN A 1 139 ? 16.979 -8.855 -16.688 1.00 70.38 139 ASN A N 1
ATOM 1132 C CA . ASN A 1 139 ? 17.659 -8.111 -15.629 1.00 70.38 139 ASN A CA 1
ATOM 1133 C C . ASN A 1 139 ? 17.918 -6.619 -15.957 1.00 70.38 139 ASN A C 1
ATOM 1135 O O . ASN A 1 139 ? 19.063 -6.153 -15.907 1.00 70.38 139 ASN A O 1
ATOM 1139 N N . PRO A 1 140 ? 16.881 -5.854 -16.354 1.00 78.94 140 PRO A N 1
ATOM 1140 C CA . PRO A 1 140 ? 17.046 -4.429 -16.597 1.00 78.94 140 PRO A CA 1
ATOM 1141 C C . PRO A 1 140 ? 17.526 -3.715 -15.333 1.00 78.94 140 PRO A C 1
ATOM 1143 O O . PRO A 1 140 ? 17.167 -4.086 -14.220 1.00 78.94 140 PRO A O 1
ATOM 1146 N N . ILE A 1 141 ? 18.318 -2.655 -15.491 1.00 82.81 141 ILE A N 1
ATOM 1147 C CA . ILE A 1 141 ? 18.747 -1.835 -14.347 1.00 82.81 141 ILE A CA 1
ATOM 1148 C C . ILE A 1 141 ? 17.677 -0.818 -13.947 1.00 82.81 141 ILE A C 1
ATOM 1150 O O . ILE A 1 141 ? 17.588 -0.426 -12.784 1.00 82.81 141 ILE A O 1
ATOM 1154 N N . GLY A 1 142 ? 16.825 -0.428 -14.896 1.00 81.31 142 GLY A N 1
ATOM 1155 C CA . GLY A 1 142 ? 15.721 0.490 -14.666 1.00 81.31 142 GLY A CA 1
ATOM 1156 C C . GLY A 1 142 ? 14.819 0.669 -15.877 1.00 81.31 142 GLY A C 1
ATOM 1157 O O . GLY A 1 142 ? 15.018 0.053 -16.924 1.00 81.31 142 GLY A O 1
ATOM 1158 N N . ARG A 1 143 ? 13.802 1.510 -15.724 1.00 82.44 143 ARG A N 1
ATOM 1159 C CA . ARG A 1 143 ? 12.794 1.823 -16.734 1.00 82.44 143 ARG A CA 1
ATOM 1160 C C . ARG A 1 143 ? 12.649 3.333 -16.858 1.00 82.44 143 ARG A C 1
ATOM 1162 O O . ARG A 1 143 ? 12.490 4.024 -15.854 1.00 82.44 143 ARG A O 1
ATOM 1169 N N . LEU A 1 144 ? 12.692 3.823 -18.092 1.00 82.69 144 LEU A N 1
ATOM 1170 C CA . LEU A 1 144 ? 12.305 5.186 -18.435 1.00 82.69 144 LEU A CA 1
ATOM 1171 C C . LEU A 1 144 ? 10.823 5.225 -18.767 1.00 82.69 144 LEU A C 1
ATOM 1173 O O . LEU A 1 144 ? 10.304 4.334 -19.448 1.00 82.69 144 LEU A O 1
ATOM 1177 N N . VAL A 1 145 ? 10.172 6.282 -18.304 1.00 81.31 145 VAL A N 1
ATOM 1178 C CA . VAL A 1 145 ? 8.744 6.507 -18.484 1.00 81.31 145 VAL A CA 1
ATOM 1179 C C . VAL A 1 145 ? 8.536 7.932 -18.975 1.00 81.31 145 VAL A C 1
ATOM 1181 O O . VAL A 1 145 ? 8.968 8.884 -18.321 1.00 81.31 145 VAL A O 1
ATOM 1184 N N . VAL A 1 146 ? 7.868 8.063 -20.121 1.00 81.44 146 VAL A N 1
ATOM 1185 C CA . VAL A 1 146 ? 7.536 9.350 -20.742 1.00 81.44 146 VAL A CA 1
ATOM 1186 C C . VAL A 1 146 ? 6.033 9.473 -20.913 1.00 81.44 146 VAL A C 1
ATOM 1188 O O . VAL A 1 146 ? 5.441 8.694 -21.662 1.00 81.44 146 VAL A O 1
ATOM 1191 N N . PRO A 1 147 ? 5.398 10.450 -20.261 1.00 77.25 147 PRO A N 1
ATOM 1192 C CA . PRO A 1 147 ? 4.014 10.785 -20.547 1.00 77.25 147 PRO A CA 1
ATOM 1193 C C . PRO A 1 147 ? 3.889 11.532 -21.886 1.00 77.25 147 PRO A C 1
ATOM 1195 O O . PRO A 1 147 ? 4.685 12.421 -22.180 1.00 77.25 147 PRO A O 1
ATOM 1198 N N . TYR A 1 148 ? 2.877 11.196 -22.687 1.00 76.62 148 TYR A N 1
ATOM 1199 C CA . TYR A 1 148 ? 2.585 11.836 -23.978 1.00 76.62 148 TYR A CA 1
ATOM 1200 C C . TYR A 1 148 ? 1.074 11.989 -24.209 1.00 76.62 148 TYR A C 1
ATOM 1202 O O . TYR A 1 148 ? 0.276 11.355 -23.518 1.00 76.62 148 TYR A O 1
ATOM 1210 N N . VAL A 1 149 ? 0.673 12.839 -25.162 1.00 71.81 149 VAL A N 1
ATOM 1211 C CA . VAL A 1 149 ? -0.729 12.949 -25.613 1.00 71.81 149 VAL A CA 1
ATOM 1212 C C . VAL A 1 149 ? -0.928 12.085 -26.847 1.00 71.81 149 VAL A C 1
ATOM 1214 O O . VAL A 1 149 ? -0.163 12.200 -27.802 1.00 71.81 149 VAL A O 1
ATOM 1217 N N . ASP A 1 150 ? -1.967 11.259 -26.828 1.00 69.56 150 ASP A N 1
ATOM 1218 C CA . ASP A 1 150 ? -2.439 10.522 -27.995 1.00 69.56 150 ASP A CA 1
ATOM 1219 C C . ASP A 1 150 ? -3.727 11.157 -28.543 1.00 69.56 150 ASP A C 1
ATOM 1221 O O . ASP A 1 150 ? -4.661 11.460 -27.783 1.00 69.56 150 ASP A O 1
ATOM 1225 N N . GLU A 1 151 ? -3.769 11.374 -29.857 1.00 60.84 151 GLU A N 1
ATOM 1226 C CA . GLU A 1 151 ? -4.900 11.985 -30.552 1.00 60.84 151 GLU A CA 1
ATOM 1227 C C . GLU A 1 151 ? -6.100 11.024 -30.520 1.00 60.84 151 GLU A C 1
ATOM 1229 O O . GLU A 1 151 ? -6.181 10.052 -31.259 1.00 60.84 151 GLU A O 1
ATOM 1234 N N . GLY A 1 152 ? -7.048 11.289 -29.614 1.00 58.78 152 GLY A N 1
ATOM 1235 C CA . GLY A 1 152 ? -8.280 10.506 -29.449 1.00 58.78 152 GLY A CA 1
ATOM 1236 C C . GLY A 1 152 ? -8.333 9.627 -28.195 1.00 58.78 152 GLY A C 1
ATOM 1237 O O . GLY A 1 152 ? -9.426 9.228 -27.794 1.00 58.78 152 GLY A O 1
ATOM 1238 N N . ALA A 1 153 ? -7.200 9.385 -27.522 1.00 63.00 153 ALA A N 1
ATOM 1239 C CA . ALA A 1 153 ? -7.130 8.553 -26.310 1.00 63.00 153 ALA A CA 1
ATOM 1240 C C . ALA A 1 153 ? -6.667 9.298 -25.038 1.00 63.00 153 ALA A C 1
ATOM 1242 O O . ALA A 1 153 ? -6.741 8.736 -23.942 1.00 63.00 153 ALA A O 1
ATOM 1243 N N . GLY A 1 154 ? -6.236 10.561 -25.151 1.00 67.19 154 GLY A N 1
ATOM 1244 C CA . GLY A 1 154 ? -5.837 11.398 -24.013 1.00 67.19 154 GLY A CA 1
ATOM 1245 C C . GLY A 1 154 ? -4.390 11.167 -23.559 1.00 67.19 154 GLY A C 1
ATOM 1246 O O . GLY A 1 154 ? -3.522 10.842 -24.365 1.00 67.19 154 GLY A O 1
ATOM 1247 N N . ASN A 1 155 ? -4.107 11.372 -22.266 1.00 69.44 155 ASN A N 1
ATOM 1248 C CA . ASN A 1 155 ? -2.762 11.186 -21.707 1.00 69.44 155 ASN A CA 1
ATOM 1249 C C . ASN A 1 155 ? -2.384 9.695 -21.686 1.00 69.44 155 ASN A C 1
ATOM 1251 O O . ASN A 1 155 ? -3.074 8.879 -21.072 1.00 69.44 155 ASN A O 1
ATOM 1255 N N . ARG A 1 156 ? -1.260 9.343 -22.312 1.00 75.44 156 ARG A N 1
ATOM 1256 C CA . ARG A 1 156 ? -0.682 7.992 -22.341 1.00 75.44 156 ARG A CA 1
ATOM 1257 C C . ARG A 1 156 ? 0.749 8.004 -21.823 1.00 75.44 156 ARG A C 1
ATOM 1259 O O . ARG A 1 156 ? 1.325 9.049 -21.527 1.00 75.44 156 ARG A O 1
ATOM 1266 N N . VAL A 1 157 ? 1.318 6.810 -21.695 1.00 76.94 157 VAL A N 1
ATOM 1267 C CA . VAL A 1 157 ? 2.686 6.609 -21.228 1.00 76.94 157 VAL A CA 1
ATOM 1268 C C . VAL A 1 157 ? 3.443 5.713 -22.177 1.00 76.94 157 VAL A C 1
ATOM 1270 O O . VAL A 1 157 ? 2.973 4.646 -22.563 1.00 76.94 157 VAL A O 1
ATOM 1273 N N . PHE A 1 158 ? 4.637 6.160 -22.525 1.00 81.12 158 PHE A N 1
ATOM 1274 C CA . PHE A 1 158 ? 5.639 5.385 -23.219 1.00 81.12 158 PHE A CA 1
ATOM 1275 C C . PHE A 1 158 ? 6.666 4.857 -22.222 1.00 81.12 158 PHE A C 1
ATOM 1277 O O . PHE A 1 158 ? 7.082 5.573 -21.308 1.00 81.12 158 PHE A O 1
ATOM 1284 N N . MET A 1 159 ? 7.090 3.609 -22.410 1.00 80.75 159 MET A N 1
ATOM 1285 C CA . MET A 1 159 ? 8.040 2.945 -21.526 1.00 80.75 159 MET A CA 1
ATOM 1286 C C . MET A 1 159 ? 9.179 2.301 -22.292 1.00 80.75 159 MET A C 1
ATOM 1288 O O . MET A 1 159 ? 8.992 1.684 -23.344 1.00 80.75 159 MET A O 1
ATOM 1292 N N . THR A 1 160 ? 10.367 2.349 -21.702 1.00 83.06 160 THR A N 1
ATOM 1293 C CA . THR A 1 160 ? 11.496 1.569 -22.196 1.00 83.06 160 THR A CA 1
ATOM 1294 C C . THR A 1 160 ? 12.418 1.122 -21.068 1.00 83.06 160 THR A C 1
ATOM 1296 O O . THR A 1 160 ? 12.678 1.871 -20.129 1.00 83.06 160 THR A O 1
ATOM 1299 N N . ASN A 1 161 ? 12.898 -0.120 -21.151 1.00 83.69 161 ASN A N 1
ATOM 1300 C CA . ASN A 1 161 ? 13.841 -0.686 -20.193 1.00 83.69 161 ASN A CA 1
ATOM 1301 C C . ASN A 1 161 ? 15.272 -0.263 -20.553 1.00 83.69 161 ASN A C 1
ATOM 1303 O O . ASN A 1 161 ? 15.650 -0.244 -21.729 1.00 83.69 161 ASN A O 1
ATOM 1307 N N . LEU A 1 162 ? 16.056 0.036 -19.523 1.00 85.38 162 LEU A N 1
ATOM 1308 C CA . LEU A 1 162 ? 17.477 0.337 -19.599 1.00 85.38 162 LEU A CA 1
ATOM 1309 C C . LEU A 1 162 ? 18.290 -0.841 -19.061 1.00 85.38 162 LEU A C 1
ATOM 1311 O O . LEU A 1 162 ? 17.940 -1.427 -18.033 1.00 85.38 162 LEU A O 1
ATOM 1315 N N . TYR A 1 163 ? 19.404 -1.136 -19.719 1.00 87.44 163 TYR A N 1
ATOM 1316 C CA . TYR A 1 163 ? 20.320 -2.224 -19.378 1.00 87.44 163 TYR A CA 1
ATOM 1317 C C . TYR A 1 163 ? 21.753 -1.703 -19.273 1.00 87.44 163 TYR A C 1
ATOM 1319 O O . TYR A 1 163 ? 22.103 -0.723 -19.928 1.00 87.44 163 TYR A O 1
ATOM 1327 N N . LYS A 1 164 ? 22.598 -2.363 -18.476 1.00 87.31 164 LYS A N 1
ATOM 1328 C CA . LYS A 1 164 ? 24.050 -2.144 -18.548 1.00 87.31 164 LYS A CA 1
ATOM 1329 C C . LYS A 1 164 ? 24.620 -2.882 -19.750 1.00 87.31 164 LYS A C 1
ATOM 1331 O O . LYS A 1 164 ? 24.123 -3.945 -20.117 1.00 87.31 164 LYS A O 1
ATOM 1336 N N . LEU A 1 165 ? 25.678 -2.328 -20.336 1.00 85.88 165 LEU A N 1
ATOM 1337 C CA . LEU A 1 165 ? 26.436 -3.026 -21.365 1.00 85.88 165 LEU A CA 1
ATOM 1338 C C . LEU A 1 165 ? 27.042 -4.316 -20.768 1.00 85.88 165 LEU A C 1
ATOM 1340 O O . LEU A 1 165 ? 27.737 -4.226 -19.750 1.00 85.88 165 LEU A O 1
ATOM 1344 N N . PRO A 1 166 ? 26.804 -5.501 -21.364 1.00 84.62 166 PRO A N 1
ATOM 1345 C CA . PRO A 1 166 ? 27.430 -6.741 -20.908 1.00 84.62 166 PRO A CA 1
ATOM 1346 C C . PRO A 1 166 ? 28.959 -6.650 -20.993 1.00 84.62 166 PRO A C 1
ATOM 1348 O O . PRO A 1 166 ? 29.497 -6.146 -21.980 1.00 84.62 166 PRO A O 1
ATOM 1351 N N . LYS A 1 167 ? 29.674 -7.140 -19.973 1.00 74.81 167 LYS A N 1
ATOM 1352 C CA . LYS A 1 167 ? 31.143 -7.001 -19.876 1.00 74.81 167 LYS A CA 1
ATOM 1353 C C . LYS A 1 167 ? 31.911 -7.899 -20.858 1.00 74.81 167 LYS A C 1
ATOM 1355 O O . LYS A 1 167 ? 33.034 -7.570 -21.223 1.00 74.81 167 LYS A O 1
ATOM 1360 N N . ASP A 1 168 ? 31.273 -8.969 -21.335 1.00 72.81 168 ASP A N 1
ATOM 1361 C CA . ASP A 1 168 ? 31.901 -10.102 -22.028 1.00 72.81 168 ASP A CA 1
ATOM 1362 C C . ASP A 1 168 ? 31.217 -10.442 -23.370 1.00 72.81 168 ASP A C 1
ATOM 1364 O O . ASP A 1 168 ? 30.944 -11.595 -23.702 1.00 72.81 168 ASP A O 1
ATOM 1368 N N . ILE A 1 169 ? 30.929 -9.418 -24.183 1.00 75.56 169 ILE A N 1
ATOM 1369 C CA . ILE A 1 169 ? 30.153 -9.558 -25.435 1.00 75.56 169 ILE A CA 1
ATOM 1370 C C . ILE A 1 169 ? 30.772 -10.595 -26.389 1.00 75.56 169 ILE A C 1
ATOM 1372 O O . ILE A 1 169 ? 30.053 -11.388 -26.994 1.00 75.56 169 ILE A O 1
ATOM 1376 N N . LEU A 1 170 ? 32.101 -10.609 -26.531 1.00 66.06 170 LEU A N 1
ATOM 1377 C CA . LEU A 1 170 ? 32.791 -11.482 -27.489 1.00 66.06 170 LEU A CA 1
ATOM 1378 C C . LEU A 1 170 ? 32.827 -12.951 -27.038 1.00 66.06 170 LEU A C 1
ATOM 1380 O O . LEU A 1 170 ? 32.596 -13.845 -27.852 1.00 66.06 170 LEU A O 1
ATOM 1384 N N . SER A 1 171 ? 33.080 -13.214 -25.754 1.00 62.53 171 SER A N 1
ATOM 1385 C CA . SER A 1 171 ? 33.117 -14.573 -25.198 1.00 62.53 171 SER A CA 1
ATOM 1386 C C . SER A 1 171 ? 31.714 -15.182 -25.095 1.00 62.53 171 SER A C 1
ATOM 1388 O O . SER A 1 171 ? 31.537 -16.356 -25.427 1.00 62.53 171 SER A O 1
ATOM 1390 N N . GLN A 1 172 ? 30.692 -14.383 -24.762 1.00 61.22 172 GLN A N 1
ATOM 1391 C CA . GLN A 1 172 ? 29.285 -14.810 -24.787 1.00 61.22 172 GLN A CA 1
ATOM 1392 C C . GLN A 1 172 ? 28.819 -15.217 -26.195 1.00 61.22 172 GLN A C 1
ATOM 1394 O O . GLN A 1 172 ? 28.108 -16.209 -26.350 1.00 61.22 172 GLN A O 1
ATOM 1399 N N . GLN A 1 173 ? 29.240 -14.498 -27.242 1.00 59.88 173 GLN A N 1
ATOM 1400 C CA . GLN A 1 173 ? 28.894 -14.856 -28.624 1.00 59.88 173 GLN A CA 1
ATOM 1401 C C . GLN A 1 173 ? 29.576 -16.152 -29.088 1.00 59.88 173 GLN A C 1
ATOM 1403 O O . GLN A 1 173 ? 28.955 -16.953 -29.785 1.00 59.88 173 GLN A O 1
ATOM 1408 N N . GLN A 1 174 ? 30.820 -16.409 -28.672 1.00 57.66 174 GLN A N 1
ATOM 1409 C CA . GLN A 1 174 ? 31.503 -17.675 -28.971 1.00 57.66 174 GLN A CA 1
ATOM 1410 C C . GLN A 1 174 ? 30.833 -18.883 -28.293 1.00 57.66 174 GLN A C 1
ATOM 1412 O O . GLN A 1 174 ? 30.736 -19.948 -28.909 1.00 57.66 174 GLN A O 1
ATOM 1417 N N . LEU A 1 175 ? 30.332 -18.718 -27.063 1.00 56.81 175 LEU A N 1
ATOM 1418 C CA . LEU A 1 175 ? 29.536 -19.731 -26.356 1.00 56.81 175 LEU A CA 1
ATOM 1419 C C . LEU A 1 175 ? 28.195 -19.988 -27.062 1.00 56.81 175 LEU A C 1
ATOM 1421 O O . LEU A 1 175 ? 27.885 -21.136 -27.370 1.00 56.81 175 LEU A O 1
ATOM 1425 N N . LEU A 1 176 ? 27.469 -18.931 -27.443 1.00 55.09 176 LEU A N 1
ATOM 1426 C CA . LEU A 1 176 ? 26.205 -19.034 -28.185 1.00 55.09 176 LEU A CA 1
ATOM 1427 C C . LEU A 1 176 ? 26.359 -19.689 -29.566 1.00 55.09 176 LEU A C 1
ATOM 1429 O O . LEU A 1 176 ? 25.475 -20.423 -30.002 1.00 55.09 176 LEU A O 1
ATOM 1433 N N . LEU A 1 177 ? 27.459 -19.437 -30.281 1.00 53.84 177 LEU A N 1
ATOM 1434 C CA . LEU A 1 177 ? 27.744 -20.091 -31.565 1.00 53.84 177 LEU A CA 1
ATOM 1435 C C . LEU A 1 177 ? 28.042 -21.588 -31.391 1.00 53.84 177 LEU A C 1
ATOM 1437 O O . LEU A 1 177 ? 27.643 -22.382 -32.242 1.00 53.84 177 LEU A O 1
ATOM 1441 N N . LYS A 1 178 ? 28.678 -21.984 -30.279 1.00 48.34 178 LYS A N 1
ATOM 1442 C CA . LYS A 1 178 ? 28.840 -23.396 -29.892 1.00 48.34 178 LYS A CA 1
ATOM 1443 C C . LYS A 1 178 ? 27.504 -24.034 -29.499 1.00 48.34 178 LYS A C 1
ATOM 1445 O O . LYS A 1 178 ? 27.221 -25.143 -29.937 1.00 48.34 178 LYS A O 1
ATOM 1450 N N . GLU A 1 179 ? 26.658 -23.339 -28.746 1.00 46.38 179 GLU A N 1
ATOM 1451 C CA . GLU A 1 179 ? 25.359 -23.847 -28.278 1.00 46.38 179 GLU A CA 1
ATOM 1452 C C . GLU A 1 179 ? 24.255 -23.818 -29.339 1.00 46.38 179 GLU A C 1
ATOM 1454 O O . GLU A 1 179 ? 23.349 -24.633 -29.276 1.00 46.38 179 GLU A O 1
ATOM 1459 N N . ARG A 1 180 ? 24.335 -22.976 -30.379 1.00 43.97 180 ARG A N 1
ATOM 1460 C CA . ARG A 1 180 ? 23.424 -23.044 -31.543 1.00 43.97 180 ARG A CA 1
ATOM 1461 C C . ARG A 1 180 ? 23.514 -24.374 -32.304 1.00 43.97 180 ARG A C 1
ATOM 1463 O O . ARG A 1 180 ? 22.601 -24.685 -33.065 1.00 43.97 180 ARG A O 1
ATOM 1470 N N . SER A 1 181 ? 24.569 -25.165 -32.086 1.00 39.84 181 SER A N 1
ATOM 1471 C CA . SER A 1 181 ? 24.641 -26.562 -32.546 1.00 39.84 181 SER A CA 1
ATOM 1472 C C . SER A 1 181 ? 23.805 -27.533 -31.688 1.00 39.84 181 SER A C 1
ATOM 1474 O O . SER A 1 181 ? 23.541 -28.656 -32.110 1.00 39.84 181 SER A O 1
ATOM 1476 N N . LEU A 1 182 ? 23.315 -27.083 -30.527 1.00 39.38 182 LEU A N 1
ATOM 1477 C CA . LEU A 1 182 ? 22.459 -27.802 -29.587 1.00 39.38 182 LEU A CA 1
ATOM 1478 C C . LEU A 1 182 ? 21.164 -27.013 -29.290 1.00 39.38 182 LEU A C 1
ATOM 1480 O O . LEU A 1 182 ? 21.049 -26.241 -28.344 1.00 39.38 182 LEU A O 1
ATOM 1484 N N . SER A 1 183 ? 20.136 -27.357 -30.068 1.00 40.34 183 SER A N 1
ATOM 1485 C CA . SER A 1 183 ? 18.697 -27.151 -29.829 1.00 40.34 183 SER A CA 1
ATOM 1486 C C . SER A 1 183 ? 18.049 -25.830 -30.300 1.00 40.34 183 SER A C 1
ATOM 1488 O O . SER A 1 183 ? 18.332 -24.724 -29.850 1.00 40.34 183 SER A O 1
ATOM 1490 N N . SER A 1 184 ? 17.077 -25.984 -31.208 1.00 43.84 184 SER A N 1
ATOM 1491 C CA . SER A 1 184 ? 16.144 -24.961 -31.709 1.00 43.84 184 SER A CA 1
ATOM 1492 C C . SER A 1 184 ? 14.974 -24.672 -30.751 1.00 43.84 184 SER A C 1
ATOM 1494 O O . SER A 1 184 ? 14.146 -23.799 -31.013 1.00 43.84 184 SER A O 1
ATOM 1496 N N . SER A 1 185 ? 14.896 -25.386 -29.627 1.00 44.88 185 SER A N 1
ATOM 1497 C CA . SER A 1 185 ? 13.777 -25.369 -28.677 1.00 44.88 185 SER A CA 1
ATOM 1498 C C . SER A 1 185 ? 13.711 -24.108 -27.809 1.00 44.88 185 SER A C 1
ATOM 1500 O O . SER A 1 185 ? 12.616 -23.664 -27.466 1.00 44.88 185 SER A O 1
ATOM 1502 N N . THR A 1 186 ? 14.843 -23.471 -27.500 1.00 42.12 186 THR A N 1
ATOM 1503 C CA . THR A 1 186 ? 14.903 -22.342 -26.550 1.00 42.12 186 THR A CA 1
ATOM 1504 C C . THR A 1 186 ? 14.279 -21.055 -27.109 1.00 42.12 186 THR A C 1
ATOM 1506 O O . THR A 1 186 ? 13.663 -20.285 -26.376 1.00 42.12 186 THR A O 1
ATOM 1509 N N . GLN A 1 187 ? 14.361 -20.831 -28.428 1.00 40.97 187 GLN A N 1
ATOM 1510 C CA . GLN A 1 187 ? 13.837 -19.615 -29.075 1.00 40.97 187 GLN A CA 1
ATOM 1511 C C . GLN A 1 187 ? 12.305 -19.596 -29.206 1.00 40.97 187 GLN A C 1
ATOM 1513 O O . GLN A 1 187 ? 11.707 -18.519 -29.224 1.00 40.97 187 GLN A O 1
ATOM 1518 N N . HIS A 1 188 ? 11.656 -20.762 -29.293 1.00 39.84 188 HIS A N 1
ATOM 1519 C CA . HIS A 1 188 ? 10.191 -20.863 -29.284 1.00 39.84 188 HIS A CA 1
ATOM 1520 C C . HIS A 1 188 ? 9.608 -20.839 -27.869 1.00 39.84 188 HIS A C 1
ATOM 1522 O O . HIS A 1 188 ? 8.534 -20.273 -27.677 1.00 39.84 188 HIS A O 1
ATOM 1528 N N . PHE A 1 189 ? 10.331 -21.362 -26.874 1.00 38.38 189 PHE A N 1
ATOM 1529 C CA . PHE A 1 189 ? 9.872 -21.401 -25.481 1.00 38.38 189 PHE A CA 1
ATOM 1530 C C . PHE A 1 189 ? 9.656 -20.002 -24.882 1.00 38.38 189 PHE A C 1
ATOM 1532 O O . PHE A 1 189 ? 8.692 -19.759 -24.163 1.00 38.38 189 PHE A O 1
ATOM 1539 N N . ILE A 1 190 ? 10.516 -19.050 -25.245 1.00 42.75 190 ILE A N 1
ATOM 1540 C CA . ILE A 1 190 ? 10.521 -17.683 -24.713 1.00 42.75 190 ILE A CA 1
ATOM 1541 C C . ILE A 1 190 ? 9.279 -16.860 -25.110 1.00 42.75 190 ILE A C 1
ATOM 1543 O O . ILE A 1 190 ? 8.812 -16.044 -24.322 1.00 42.75 190 ILE A O 1
ATOM 1547 N N . LYS A 1 191 ? 8.711 -17.074 -26.303 1.00 41.62 191 LYS A N 1
ATOM 1548 C CA . LYS A 1 191 ? 7.588 -16.262 -26.816 1.00 41.62 191 LYS A CA 1
ATOM 1549 C C . LYS A 1 191 ? 6.221 -16.601 -26.199 1.00 41.62 191 LYS A C 1
ATOM 1551 O O . LYS A 1 191 ? 5.247 -15.917 -26.500 1.00 41.62 191 LYS A O 1
ATOM 1556 N N . GLY A 1 192 ? 6.134 -17.654 -25.381 1.00 40.62 192 GLY A N 1
ATOM 1557 C CA . GLY A 1 192 ? 4.871 -18.125 -24.799 1.00 40.62 192 GLY A CA 1
ATOM 1558 C C . GLY A 1 192 ? 4.973 -18.688 -23.379 1.00 40.62 192 GLY A C 1
ATOM 1559 O O . GLY A 1 192 ? 4.014 -19.292 -22.902 1.00 40.62 192 GLY A O 1
ATOM 1560 N N . ALA A 1 193 ? 6.112 -18.538 -22.697 1.00 41.50 193 ALA A N 1
ATOM 1561 C CA . ALA A 1 193 ? 6.292 -19.098 -21.362 1.00 41.50 193 ALA A CA 1
ATOM 1562 C C . ALA A 1 193 ? 5.515 -18.300 -20.302 1.00 41.50 193 ALA A C 1
ATOM 1564 O O . ALA A 1 193 ? 5.789 -17.128 -20.047 1.00 41.50 193 ALA A O 1
ATOM 1565 N N . GLY A 1 194 ? 4.587 -18.969 -19.612 1.00 46.41 194 GLY A N 1
ATOM 1566 C CA . GLY A 1 194 ? 4.100 -18.505 -18.312 1.00 46.41 194 GLY A CA 1
ATOM 1567 C C . GLY A 1 194 ? 5.213 -18.548 -17.256 1.00 46.41 194 GLY A C 1
ATOM 1568 O O . GLY A 1 194 ? 6.256 -19.170 -17.457 1.00 46.41 194 GLY A O 1
ATOM 1569 N N . TRP A 1 195 ? 4.971 -17.946 -16.091 1.00 44.97 195 TRP A N 1
ATOM 1570 C CA . TRP A 1 195 ? 5.941 -17.800 -14.990 1.00 44.97 195 TRP A CA 1
ATOM 1571 C C . TRP A 1 195 ? 6.673 -19.091 -14.563 1.00 44.97 195 TRP A C 1
ATOM 1573 O O . TRP A 1 195 ? 7.758 -19.016 -13.996 1.00 44.97 195 TRP A O 1
ATOM 1583 N N . ARG A 1 196 ? 6.116 -20.278 -14.852 1.00 39.59 196 ARG A N 1
ATOM 1584 C CA . ARG A 1 196 ? 6.741 -21.582 -14.564 1.00 39.59 196 ARG A CA 1
ATOM 1585 C C . ARG A 1 196 ? 7.789 -22.025 -15.594 1.00 39.59 196 ARG A C 1
ATOM 1587 O O . ARG A 1 196 ? 8.728 -22.699 -15.204 1.00 39.59 196 ARG A O 1
ATOM 1594 N N . GLY A 1 197 ? 7.667 -21.635 -16.866 1.00 45.00 197 GLY A N 1
ATOM 1595 C CA . GLY A 1 197 ? 8.574 -22.074 -17.942 1.00 45.00 197 GLY A CA 1
ATOM 1596 C C . GLY A 1 197 ? 9.873 -21.269 -18.047 1.00 45.00 197 GLY A C 1
ATOM 1597 O O . GLY A 1 197 ? 10.828 -21.714 -18.672 1.00 45.00 197 GLY A O 1
ATOM 1598 N N . VAL A 1 198 ? 9.931 -20.092 -17.419 1.00 46.16 198 VAL A N 1
ATOM 1599 C CA . VAL A 1 198 ? 11.131 -19.236 -17.396 1.00 46.16 198 VAL A CA 1
ATOM 1600 C C . VAL A 1 198 ? 12.171 -19.729 -16.380 1.00 46.16 198 VAL A C 1
ATOM 1602 O O . VAL A 1 198 ? 13.362 -19.488 -16.550 1.00 46.16 198 VAL A O 1
ATOM 1605 N N . ALA A 1 199 ? 11.753 -20.480 -15.355 1.00 43.22 199 ALA A N 1
ATOM 1606 C CA . ALA A 1 199 ? 12.656 -21.044 -14.350 1.00 43.22 199 ALA A CA 1
ATOM 1607 C C . ALA A 1 199 ? 13.603 -22.124 -14.916 1.00 43.22 199 ALA A C 1
ATOM 1609 O O . ALA A 1 199 ? 14.721 -22.257 -14.418 1.00 43.22 199 ALA A O 1
ATOM 1610 N N . ASP A 1 200 ? 13.193 -22.827 -15.977 1.00 43.06 200 ASP A N 1
ATOM 1611 C CA . ASP A 1 200 ? 13.987 -23.875 -16.639 1.00 43.06 200 ASP A CA 1
ATOM 1612 C C . ASP A 1 200 ? 15.066 -23.304 -17.586 1.00 43.06 200 ASP A C 1
ATOM 1614 O O . ASP A 1 200 ? 15.979 -24.015 -17.998 1.00 43.06 200 ASP A O 1
ATOM 1618 N N . VAL A 1 201 ? 15.024 -21.996 -17.882 1.00 49.12 201 VAL A N 1
ATOM 1619 C CA . VAL A 1 201 ? 16.027 -21.274 -18.699 1.00 49.12 201 VAL A CA 1
ATOM 1620 C C . VAL A 1 201 ? 17.307 -20.961 -17.899 1.00 49.12 201 VAL A C 1
ATOM 1622 O O . VAL A 1 201 ? 18.311 -20.539 -18.468 1.00 49.12 201 VAL A O 1
ATOM 1625 N N . LYS A 1 202 ? 17.325 -21.245 -16.585 1.00 44.12 202 LYS A N 1
ATOM 1626 C CA . LYS A 1 202 ? 18.462 -21.034 -15.662 1.00 44.12 202 LYS A CA 1
ATOM 1627 C C . LYS A 1 202 ? 19.784 -21.709 -16.063 1.00 44.12 202 LYS A C 1
ATOM 1629 O O . LYS A 1 202 ? 20.798 -21.445 -15.428 1.00 44.12 202 LYS A O 1
ATOM 1634 N N . GLY A 1 203 ? 19.792 -22.571 -17.081 1.00 43.12 203 GLY A N 1
ATOM 1635 C CA . GLY A 1 203 ? 21.000 -23.236 -17.575 1.00 43.12 203 GLY A CA 1
ATOM 1636 C C . GLY A 1 203 ? 21.923 -22.375 -18.449 1.00 43.12 203 GLY A C 1
ATOM 1637 O O . GLY A 1 203 ? 23.047 -22.795 -18.701 1.00 43.12 203 GLY A O 1
ATOM 1638 N N . LEU A 1 204 ? 21.490 -21.196 -18.913 1.00 41.53 204 LEU A N 1
ATOM 1639 C CA . LEU A 1 204 ? 22.230 -20.381 -19.885 1.00 41.53 204 LEU A CA 1
ATOM 1640 C C . LEU A 1 204 ? 22.497 -18.971 -19.344 1.00 41.53 204 LEU A C 1
ATOM 1642 O O . LEU A 1 204 ? 21.634 -18.114 -19.461 1.00 41.53 204 LEU A O 1
ATOM 1646 N N . SER A 1 205 ? 23.706 -18.766 -18.802 1.00 49.06 205 SER A N 1
ATOM 1647 C CA . SER A 1 205 ? 24.304 -17.498 -18.330 1.00 49.06 205 SER A CA 1
ATOM 1648 C C . SER A 1 205 ? 23.460 -16.660 -17.353 1.00 49.06 205 SER A C 1
ATOM 1650 O O . SER A 1 205 ? 22.346 -16.241 -17.638 1.00 49.06 205 SER A O 1
ATOM 1652 N N . GLU A 1 206 ? 24.030 -16.328 -16.191 1.00 55.47 206 GLU A N 1
ATOM 1653 C CA . GLU A 1 206 ? 23.386 -15.450 -15.198 1.00 55.47 206 GLU A CA 1
ATOM 1654 C C . GLU A 1 206 ? 23.110 -14.019 -15.723 1.00 55.47 206 GLU A C 1
ATOM 1656 O O . GLU A 1 206 ? 22.348 -13.279 -15.099 1.00 55.47 206 GLU A O 1
ATOM 1661 N N . GLU A 1 207 ? 23.677 -13.631 -16.877 1.00 64.81 207 GLU A N 1
ATOM 1662 C CA . GLU A 1 207 ? 23.513 -12.309 -17.490 1.00 64.81 207 GLU A CA 1
ATOM 1663 C C . GLU A 1 207 ? 22.975 -12.384 -18.939 1.00 64.81 207 GLU A C 1
ATOM 1665 O O . GLU A 1 207 ? 23.439 -13.196 -19.744 1.00 64.81 207 GLU A O 1
ATOM 1670 N N . PRO A 1 208 ? 22.025 -11.509 -19.326 1.00 71.50 208 PRO A N 1
ATOM 1671 C CA . PRO A 1 208 ? 21.477 -11.469 -20.681 1.00 71.50 208 PRO A CA 1
ATOM 1672 C C . PRO A 1 208 ? 22.530 -11.018 -21.703 1.00 71.50 208 PRO A C 1
ATOM 1674 O O . PRO A 1 208 ? 23.265 -10.051 -21.499 1.00 71.50 208 PRO A O 1
ATOM 1677 N N . THR A 1 209 ? 22.561 -11.679 -22.859 1.00 80.38 209 THR A N 1
ATOM 1678 C CA . THR A 1 209 ? 23.476 -11.307 -23.948 1.00 80.38 209 THR A CA 1
ATOM 1679 C C . THR A 1 209 ? 22.994 -10.074 -24.713 1.00 80.38 209 THR A C 1
ATOM 1681 O O . THR A 1 209 ? 21.794 -9.810 -24.813 1.00 80.38 209 THR A O 1
ATOM 1684 N N . LEU A 1 210 ? 23.927 -9.341 -25.334 1.00 83.69 210 LEU A N 1
ATOM 1685 C CA . LEU A 1 210 ? 23.615 -8.136 -26.116 1.00 83.69 210 LEU A CA 1
ATOM 1686 C C . LEU A 1 210 ? 22.596 -8.393 -27.250 1.00 83.69 210 LEU A C 1
ATOM 1688 O O . LEU A 1 210 ? 21.727 -7.559 -27.481 1.00 83.69 210 LEU A O 1
ATOM 1692 N N . ASP A 1 211 ? 22.655 -9.551 -27.920 1.00 82.94 211 ASP A N 1
ATOM 1693 C CA . ASP A 1 211 ? 21.677 -9.952 -28.953 1.00 82.94 211 ASP A CA 1
ATOM 1694 C C . ASP A 1 211 ? 20.252 -10.012 -28.381 1.00 82.94 211 ASP A C 1
ATOM 1696 O O . ASP A 1 211 ? 19.316 -9.449 -28.949 1.00 82.94 211 ASP A O 1
ATOM 1700 N N . MET A 1 212 ? 20.093 -10.639 -27.213 1.00 76.50 212 MET A N 1
ATOM 1701 C CA . MET A 1 212 ? 18.801 -10.764 -26.541 1.00 76.50 212 MET A CA 1
ATOM 1702 C C . MET A 1 212 ? 18.254 -9.390 -26.136 1.00 76.50 212 MET A C 1
ATOM 1704 O O . MET A 1 212 ? 17.097 -9.089 -26.413 1.00 76.50 212 MET A O 1
ATOM 1708 N N . LEU A 1 213 ? 19.093 -8.523 -25.563 1.00 83.81 213 LEU A N 1
ATOM 1709 C CA . LEU A 1 213 ? 18.687 -7.168 -25.180 1.00 83.81 213 LEU A CA 1
ATOM 1710 C C . LEU A 1 213 ? 18.180 -6.353 -26.381 1.00 83.81 213 LEU A C 1
ATOM 1712 O O . LEU A 1 213 ? 17.107 -5.751 -26.314 1.00 83.81 213 LEU A O 1
ATOM 1716 N N . LEU A 1 214 ? 18.921 -6.360 -27.492 1.00 84.31 214 LEU A N 1
ATOM 1717 C CA . LEU A 1 214 ? 18.582 -5.590 -28.694 1.00 84.31 214 LEU A CA 1
ATOM 1718 C C . LEU A 1 214 ? 17.334 -6.133 -29.413 1.00 84.31 214 LEU A C 1
ATOM 1720 O O . LEU A 1 214 ? 16.496 -5.353 -29.867 1.00 84.31 214 LEU A O 1
ATOM 1724 N N . LYS A 1 215 ? 17.136 -7.459 -29.430 1.00 80.31 215 LYS A N 1
ATOM 1725 C CA . LYS A 1 215 ? 15.919 -8.117 -29.955 1.00 80.31 215 LYS A CA 1
ATOM 1726 C C . LYS A 1 215 ? 14.634 -7.798 -29.202 1.00 80.31 215 LYS A C 1
ATOM 1728 O O . LYS A 1 215 ? 13.563 -8.099 -29.716 1.00 80.31 215 LYS A O 1
ATOM 1733 N N . HIS A 1 216 ? 14.741 -7.274 -27.986 1.00 75.38 216 HIS A N 1
ATOM 1734 C CA . HIS A 1 216 ? 13.607 -6.825 -27.180 1.00 75.38 216 HIS A CA 1
ATOM 1735 C C . HIS A 1 216 ? 13.517 -5.288 -27.127 1.00 75.38 216 HIS A C 1
ATOM 1737 O O . HIS A 1 216 ? 12.786 -4.721 -26.309 1.00 75.38 216 HIS A O 1
ATOM 1743 N N . GLY A 1 217 ? 14.266 -4.587 -27.987 1.00 80.19 217 GLY A N 1
ATOM 1744 C CA . GLY A 1 217 ? 14.290 -3.128 -28.026 1.00 80.19 217 GLY A CA 1
ATOM 1745 C C . GLY A 1 217 ? 14.863 -2.513 -26.747 1.00 80.19 217 GLY A C 1
ATOM 1746 O O . GLY A 1 217 ? 14.370 -1.484 -26.282 1.00 80.19 217 GLY A O 1
ATOM 1747 N N . GLY A 1 218 ? 15.837 -3.170 -26.116 1.00 83.38 218 GLY A N 1
ATOM 1748 C CA . GLY A 1 218 ? 16.530 -2.647 -24.946 1.00 83.38 218 GLY A CA 1
ATOM 1749 C C . GLY A 1 218 ? 17.453 -1.486 -25.298 1.00 83.38 218 GLY A C 1
ATOM 1750 O O . GLY A 1 218 ? 18.101 -1.492 -26.347 1.00 83.38 218 GLY A O 1
ATOM 1751 N N . LEU A 1 219 ? 17.511 -0.491 -24.415 1.00 89.00 219 LEU A N 1
ATOM 1752 C CA . LEU A 1 219 ? 18.446 0.629 -24.511 1.00 89.00 219 LEU A CA 1
ATOM 1753 C C . LEU A 1 219 ? 19.573 0.458 -23.490 1.00 89.00 219 LEU A C 1
ATOM 1755 O O . LEU A 1 219 ? 19.362 -0.108 -22.415 1.00 89.00 219 LEU A O 1
ATOM 1759 N N . ILE A 1 220 ? 20.767 0.945 -23.818 1.00 89.31 220 ILE A N 1
ATOM 1760 C CA . ILE A 1 220 ? 21.968 0.740 -23.006 1.00 89.31 220 ILE A CA 1
ATOM 1761 C C . ILE A 1 220 ? 22.252 2.014 -22.221 1.00 89.31 220 ILE A C 1
ATOM 1763 O O . ILE A 1 220 ? 22.521 3.067 -22.793 1.00 89.31 220 ILE A O 1
ATOM 1767 N N . TYR A 1 221 ? 22.189 1.911 -20.900 1.00 86.75 221 TYR A N 1
ATOM 1768 C CA . TYR A 1 221 ? 22.671 2.946 -20.002 1.00 86.75 221 TYR A CA 1
ATOM 1769 C C . TYR A 1 221 ? 24.199 2.907 -19.962 1.00 86.75 221 TYR A C 1
ATOM 1771 O O . TYR A 1 221 ? 24.785 1.841 -19.751 1.00 86.75 221 TYR A O 1
ATOM 1779 N N . SER A 1 222 ? 24.828 4.068 -20.137 1.00 85.25 222 SER A N 1
ATOM 1780 C CA . SER A 1 222 ? 26.283 4.193 -20.183 1.00 85.25 222 SER A CA 1
ATOM 1781 C C . SER A 1 222 ? 26.780 5.356 -19.327 1.00 85.25 222 SER A C 1
ATOM 1783 O O . SER A 1 222 ? 26.379 6.505 -19.530 1.00 85.25 222 SER A O 1
ATOM 1785 N N . ASP A 1 223 ? 27.678 5.047 -18.386 1.00 81.62 223 ASP A N 1
ATOM 1786 C CA . ASP A 1 223 ? 28.404 6.044 -17.589 1.00 81.62 223 ASP A CA 1
ATOM 1787 C C . ASP A 1 223 ? 29.493 6.749 -18.431 1.00 81.62 223 ASP A C 1
ATOM 1789 O O . ASP A 1 223 ? 29.765 7.935 -18.233 1.00 81.62 223 ASP A O 1
ATOM 1793 N N . ASP A 1 224 ? 30.064 6.042 -19.417 1.00 85.12 224 ASP A N 1
ATOM 1794 C CA . ASP A 1 224 ? 31.069 6.527 -20.374 1.00 85.12 224 ASP A CA 1
ATOM 1795 C C . ASP A 1 224 ? 30.633 6.206 -21.815 1.00 85.12 224 ASP A C 1
ATOM 1797 O O . ASP A 1 224 ? 31.009 5.191 -22.413 1.00 85.12 224 ASP A O 1
ATOM 1801 N N . ALA A 1 225 ? 29.809 7.102 -22.367 1.00 84.06 225 ALA A N 1
ATOM 1802 C CA . ALA A 1 225 ? 29.176 6.914 -23.669 1.00 84.06 225 ALA A CA 1
ATOM 1803 C C . ALA A 1 225 ? 30.186 6.758 -24.818 1.00 84.06 225 ALA A C 1
ATOM 1805 O O . ALA A 1 225 ? 29.930 6.004 -25.751 1.00 84.06 225 ALA A O 1
ATOM 1806 N N . GLU A 1 226 ? 31.342 7.427 -24.756 1.00 87.69 226 GLU A N 1
ATOM 1807 C CA . GLU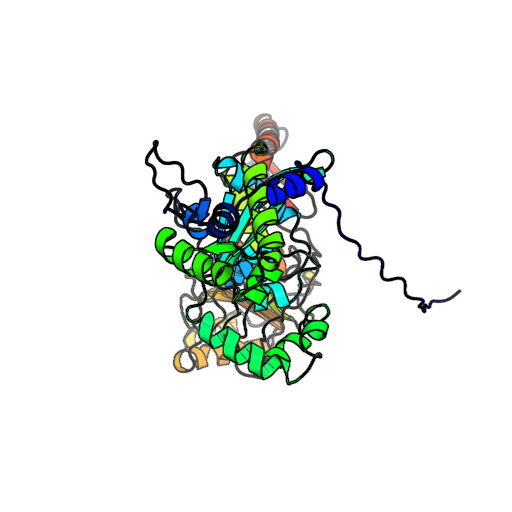 A 1 226 ? 32.361 7.350 -25.811 1.00 87.69 226 GLU A CA 1
ATOM 1808 C C . GLU A 1 226 ? 33.074 5.998 -25.817 1.00 87.69 226 GLU A C 1
ATOM 1810 O O . GLU A 1 226 ? 33.338 5.419 -26.878 1.00 87.69 226 GLU A O 1
ATOM 1815 N N . LYS A 1 227 ? 33.378 5.464 -24.631 1.00 88.50 227 LYS A N 1
ATOM 1816 C CA . LYS A 1 227 ? 33.962 4.129 -24.503 1.00 88.50 227 LYS A CA 1
ATOM 1817 C C . LYS A 1 227 ? 32.997 3.056 -24.998 1.00 88.50 227 LYS A C 1
ATOM 1819 O O . LYS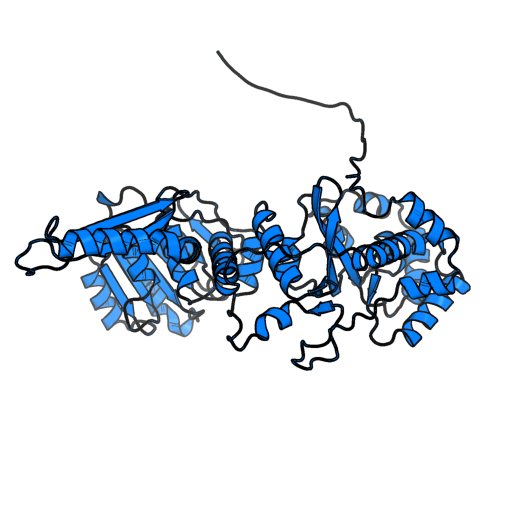 A 1 227 ? 33.385 2.229 -25.829 1.00 88.50 227 LYS A O 1
ATOM 1824 N N . ASP A 1 228 ? 31.756 3.081 -24.526 1.00 89.19 228 ASP A N 1
ATOM 1825 C CA . ASP A 1 228 ? 30.759 2.067 -24.877 1.00 89.19 228 ASP A CA 1
ATOM 1826 C C . ASP A 1 228 ? 30.353 2.158 -26.356 1.00 89.19 228 ASP A C 1
ATOM 1828 O O . ASP A 1 228 ? 30.178 1.127 -27.011 1.00 89.19 228 ASP A O 1
ATOM 1832 N N . PHE A 1 229 ? 30.312 3.369 -26.928 1.00 91.12 229 PHE A N 1
ATOM 1833 C CA . PHE A 1 229 ? 30.111 3.586 -28.364 1.00 91.12 229 PHE A CA 1
ATOM 1834 C C . PHE A 1 229 ? 31.174 2.871 -29.195 1.00 91.12 229 PHE A C 1
ATOM 1836 O O . PHE A 1 229 ? 30.836 2.115 -30.105 1.00 91.12 229 PHE A O 1
ATOM 1843 N N . LYS A 1 230 ? 32.458 3.045 -28.855 1.00 89.62 230 LYS A N 1
ATOM 1844 C CA . LYS A 1 230 ? 33.568 2.391 -29.567 1.00 89.62 230 LYS A CA 1
ATOM 1845 C C . LYS A 1 230 ? 33.501 0.868 -29.469 1.00 89.62 230 LYS A C 1
ATOM 1847 O O . LYS A 1 230 ? 33.847 0.186 -30.432 1.00 89.62 230 LYS A O 1
ATOM 1852 N N . ILE A 1 231 ? 33.072 0.327 -28.327 1.00 88.50 231 ILE A N 1
ATOM 1853 C CA . ILE A 1 231 ? 32.895 -1.122 -28.146 1.00 88.50 231 ILE A CA 1
ATOM 1854 C C . ILE A 1 231 ? 31.779 -1.630 -29.060 1.00 88.50 231 ILE A C 1
ATOM 1856 O O . ILE A 1 231 ? 32.002 -2.564 -29.831 1.00 88.50 231 ILE A O 1
ATOM 1860 N N . LEU A 1 232 ? 30.602 -1.003 -29.014 1.00 90.12 232 LEU A N 1
ATOM 1861 C CA . LEU A 1 232 ? 29.458 -1.405 -29.831 1.00 90.12 232 LEU A CA 1
ATOM 1862 C C . LEU A 1 232 ? 29.750 -1.257 -31.326 1.00 90.12 232 LEU A C 1
ATOM 1864 O O . LEU A 1 232 ? 29.462 -2.176 -32.089 1.00 90.12 232 LEU A O 1
ATOM 1868 N N . LEU A 1 233 ? 30.372 -0.153 -31.745 1.00 91.12 233 LEU A N 1
ATOM 1869 C CA . LEU A 1 233 ? 30.703 0.086 -33.148 1.00 91.12 233 LEU A CA 1
ATOM 1870 C C . LEU A 1 233 ? 31.584 -1.043 -33.703 1.00 91.12 233 LEU A C 1
ATOM 1872 O O . LEU A 1 233 ? 31.233 -1.643 -34.717 1.00 91.12 233 LEU A O 1
ATOM 1876 N N . ARG A 1 234 ? 32.633 -1.443 -32.969 1.00 87.88 234 ARG A N 1
ATOM 1877 C CA . ARG A 1 234 ? 33.491 -2.581 -33.348 1.00 87.88 234 ARG A CA 1
ATOM 1878 C C . ARG A 1 234 ? 32.723 -3.894 -33.475 1.00 87.88 234 ARG A C 1
ATOM 1880 O O . ARG A 1 234 ? 33.061 -4.701 -34.337 1.00 87.88 234 ARG A O 1
ATOM 1887 N N . VAL A 1 235 ? 31.729 -4.147 -32.622 1.00 88.00 235 VAL A N 1
ATOM 1888 C CA . VAL A 1 235 ? 30.924 -5.383 -32.666 1.00 88.00 235 VAL A CA 1
ATOM 1889 C C . VAL A 1 235 ? 30.137 -5.476 -33.980 1.00 88.00 235 VAL A C 1
ATOM 1891 O O . VAL A 1 235 ? 30.068 -6.553 -34.576 1.00 88.00 235 VAL A O 1
ATOM 1894 N N . PHE A 1 236 ? 29.594 -4.360 -34.469 1.00 89.00 236 PHE A N 1
ATOM 1895 C CA . PHE A 1 236 ? 28.823 -4.333 -35.716 1.00 89.00 236 PHE A CA 1
ATOM 1896 C C . PHE A 1 236 ? 29.699 -4.197 -36.968 1.00 89.00 236 PHE A C 1
ATOM 1898 O O . PHE A 1 236 ? 29.440 -4.885 -37.955 1.00 89.00 236 PHE A O 1
ATOM 1905 N N . GLU A 1 237 ? 30.762 -3.387 -36.934 1.00 89.12 237 GLU A N 1
ATOM 1906 C CA . GLU A 1 237 ? 31.719 -3.249 -38.047 1.00 89.12 237 GLU A CA 1
ATOM 1907 C C . GLU A 1 237 ? 32.402 -4.579 -38.375 1.00 89.12 237 GLU A C 1
ATOM 1909 O O . GLU A 1 237 ? 32.465 -4.983 -39.537 1.00 89.12 237 GLU A O 1
ATOM 1914 N N . ASN A 1 238 ? 32.831 -5.312 -37.343 1.00 86.25 238 ASN A N 1
ATOM 1915 C CA . ASN A 1 238 ? 33.447 -6.631 -37.500 1.00 86.25 238 ASN A CA 1
ATOM 1916 C C . ASN A 1 238 ? 32.423 -7.755 -37.728 1.00 86.25 238 ASN A C 1
ATOM 1918 O O . ASN A 1 238 ? 32.797 -8.926 -37.748 1.00 86.25 238 ASN A O 1
ATOM 1922 N N . ARG A 1 239 ? 31.132 -7.424 -37.891 1.00 84.06 239 ARG A N 1
ATOM 1923 C CA . ARG A 1 239 ? 30.029 -8.370 -38.140 1.00 84.06 239 ARG A CA 1
ATOM 1924 C C . ARG A 1 239 ? 29.895 -9.477 -37.087 1.00 84.06 239 ARG A C 1
ATOM 1926 O O . ARG A 1 239 ? 29.372 -10.547 -37.389 1.00 84.06 239 ARG A O 1
ATOM 1933 N N . VAL A 1 240 ? 30.324 -9.217 -35.850 1.00 83.56 240 VAL A N 1
ATOM 1934 C CA . VAL A 1 240 ? 30.095 -10.128 -34.715 1.00 83.56 240 VAL A CA 1
ATOM 1935 C C . VAL A 1 240 ? 28.593 -10.254 -34.455 1.00 83.56 240 VAL A C 1
ATOM 1937 O O . VAL A 1 240 ? 28.100 -11.341 -34.166 1.00 83.56 240 VAL A O 1
ATOM 1940 N N . LEU A 1 241 ? 27.859 -9.149 -34.615 1.00 85.56 241 LEU A N 1
ATOM 1941 C CA . LEU A 1 241 ? 26.401 -9.113 -34.604 1.00 85.56 241 LEU A CA 1
ATOM 1942 C C . LEU A 1 241 ? 25.857 -8.469 -35.889 1.00 85.56 241 LEU A C 1
ATOM 1944 O O . LEU A 1 241 ? 26.449 -7.509 -36.390 1.00 85.56 241 LEU A O 1
ATOM 1948 N N . PRO A 1 242 ? 24.723 -8.954 -36.430 1.00 86.75 242 PRO A N 1
ATOM 1949 C CA . PRO A 1 242 ? 24.115 -8.361 -37.612 1.00 86.75 242 PRO A CA 1
ATOM 1950 C C . PRO A 1 242 ? 23.435 -7.025 -37.290 1.00 86.75 242 PRO A C 1
ATOM 1952 O O . PRO A 1 242 ? 22.771 -6.873 -36.265 1.00 86.75 242 PRO A O 1
ATOM 1955 N N . GLN A 1 243 ? 23.530 -6.073 -38.222 1.00 87.44 243 GLN A N 1
ATOM 1956 C CA . GLN A 1 243 ? 22.959 -4.727 -38.077 1.00 87.44 243 GLN A CA 1
ATOM 1957 C C . GLN A 1 243 ? 21.434 -4.731 -37.866 1.00 87.44 243 GLN A C 1
ATOM 1959 O O . GLN A 1 243 ? 20.907 -3.829 -37.224 1.00 87.44 243 GLN A O 1
ATOM 1964 N N . GLN A 1 244 ? 20.728 -5.757 -38.354 1.00 87.12 244 GLN A N 1
ATOM 1965 C CA . GLN A 1 244 ? 19.278 -5.923 -38.175 1.00 87.12 244 GLN A CA 1
ATOM 1966 C C . GLN A 1 244 ? 18.852 -5.923 -36.697 1.00 87.12 244 GLN A C 1
ATOM 1968 O O . GLN A 1 244 ? 17.747 -5.498 -36.377 1.00 87.12 244 GLN A O 1
ATOM 1973 N N . LEU A 1 245 ? 19.734 -6.331 -35.776 1.00 86.12 245 LEU A N 1
ATOM 1974 C CA . LEU A 1 245 ? 19.440 -6.298 -34.338 1.00 86.12 245 LEU A CA 1
ATOM 1975 C C . LEU A 1 245 ? 19.287 -4.875 -33.796 1.00 86.12 245 LEU A C 1
ATOM 1977 O O . LEU A 1 245 ? 18.600 -4.675 -32.802 1.00 86.12 245 LEU A O 1
ATOM 1981 N N . LEU A 1 246 ? 19.890 -3.881 -34.454 1.00 88.50 246 LEU A N 1
ATOM 1982 C CA . LEU A 1 246 ? 19.783 -2.480 -34.048 1.00 88.50 246 LEU A CA 1
ATOM 1983 C C . LEU A 1 246 ? 18.379 -1.919 -34.265 1.00 88.50 246 LEU A C 1
ATOM 1985 O O . LEU A 1 246 ? 18.017 -0.942 -33.616 1.00 88.50 246 LEU A O 1
ATOM 1989 N N . GLU A 1 247 ? 17.609 -2.491 -35.191 1.00 87.62 247 GLU A N 1
ATOM 1990 C CA . GLU A 1 247 ? 16.376 -1.896 -35.703 1.00 87.62 247 GLU A CA 1
ATOM 1991 C C . GLU A 1 247 ? 15.371 -1.570 -34.602 1.00 87.62 247 GLU A C 1
ATOM 1993 O O . GLU A 1 247 ? 14.967 -0.416 -34.466 1.00 87.62 247 GLU A O 1
ATOM 1998 N N . GLN A 1 248 ? 15.013 -2.553 -33.775 1.00 85.06 248 GLN A N 1
ATOM 1999 C CA . GLN A 1 248 ? 14.002 -2.353 -32.739 1.00 85.06 248 GLN A CA 1
ATOM 2000 C C . GLN A 1 248 ? 14.432 -1.314 -31.700 1.00 85.06 248 GLN A C 1
ATOM 2002 O O . GLN A 1 248 ? 13.665 -0.401 -31.392 1.00 85.06 248 GLN A O 1
ATOM 2007 N N . SER A 1 249 ? 15.662 -1.410 -31.187 1.00 88.00 249 SER A N 1
ATOM 2008 C CA . SER A 1 249 ? 16.183 -0.452 -30.207 1.00 88.00 249 SER A CA 1
ATOM 2009 C C . SER A 1 249 ? 16.315 0.963 -30.786 1.00 88.00 249 SER A C 1
ATOM 2011 O O . SER A 1 249 ? 15.936 1.924 -30.117 1.00 88.00 249 SER A O 1
ATOM 2013 N N . CYS A 1 250 ? 16.767 1.109 -32.038 1.00 89.38 250 CYS A N 1
ATOM 2014 C CA . CYS A 1 250 ? 16.865 2.409 -32.712 1.00 89.38 250 CYS A CA 1
ATOM 2015 C C . CYS A 1 250 ? 15.483 3.034 -32.928 1.00 89.38 250 CYS A C 1
ATOM 2017 O O . CYS A 1 250 ? 15.266 4.188 -32.566 1.00 89.38 250 CYS A O 1
ATOM 2019 N N . LYS A 1 251 ? 14.520 2.276 -33.470 1.00 88.00 251 LYS A N 1
ATOM 2020 C CA . LYS A 1 251 ? 13.146 2.762 -33.681 1.00 88.00 251 LYS A CA 1
ATOM 2021 C C . LYS A 1 251 ? 12.502 3.191 -32.363 1.00 88.00 251 LYS A C 1
ATOM 2023 O O . LYS A 1 251 ? 11.909 4.265 -32.286 1.00 88.00 251 LYS A O 1
ATOM 2028 N N . LYS A 1 252 ? 12.703 2.415 -31.293 1.00 86.50 252 LYS A N 1
ATOM 2029 C CA . LYS A 1 252 ? 12.231 2.753 -29.944 1.00 86.50 252 LYS A CA 1
ATOM 2030 C C . LYS A 1 252 ? 12.872 4.035 -29.402 1.00 86.50 252 LYS A C 1
ATOM 2032 O O . LYS A 1 252 ? 12.187 4.833 -28.763 1.00 86.50 252 LYS A O 1
ATOM 2037 N N . ARG A 1 253 ? 14.162 4.265 -29.675 1.00 86.94 253 ARG A N 1
ATOM 2038 C CA . ARG A 1 253 ? 14.863 5.508 -29.320 1.00 86.94 253 ARG A CA 1
ATOM 2039 C C . ARG A 1 253 ? 14.349 6.718 -30.100 1.00 86.94 253 ARG A C 1
ATOM 2041 O O . ARG A 1 253 ? 14.192 7.777 -29.494 1.00 86.94 253 ARG A O 1
ATOM 2048 N N . LEU A 1 254 ? 14.106 6.571 -31.402 1.00 85.31 254 LEU A N 1
ATOM 2049 C CA . LEU A 1 254 ? 13.564 7.631 -32.261 1.00 85.31 254 LEU A CA 1
ATOM 2050 C C . LEU A 1 254 ? 12.148 8.020 -31.827 1.00 85.31 254 LEU A C 1
ATOM 2052 O O . LEU A 1 254 ? 11.832 9.204 -31.714 1.00 85.31 254 LEU A O 1
ATOM 2056 N N . LEU A 1 255 ? 11.318 7.022 -31.510 1.00 83.81 255 LEU A N 1
ATOM 2057 C CA . LEU A 1 255 ? 9.995 7.243 -30.936 1.00 83.81 255 LEU A CA 1
ATOM 2058 C C . LEU A 1 255 ? 10.093 8.020 -29.621 1.00 83.81 255 LEU A C 1
ATOM 2060 O O . LEU A 1 255 ? 9.441 9.048 -29.476 1.00 83.81 255 LEU A O 1
ATOM 2064 N N . LEU A 1 256 ? 10.953 7.581 -28.695 1.00 82.38 256 LEU A N 1
ATOM 2065 C CA . LEU A 1 256 ? 11.199 8.288 -27.437 1.00 82.38 256 LEU A CA 1
ATOM 2066 C C . LEU A 1 256 ? 11.523 9.771 -27.679 1.00 82.38 256 LEU A C 1
ATOM 2068 O O . LEU A 1 256 ? 10.901 10.640 -27.080 1.00 82.38 256 LEU A O 1
ATOM 2072 N N . GLU A 1 257 ? 12.455 10.057 -28.587 1.00 79.56 257 GLU A N 1
ATOM 2073 C CA . GLU A 1 257 ? 12.911 11.409 -28.933 1.00 79.56 257 GLU A CA 1
ATOM 2074 C C . GLU A 1 257 ? 11.785 12.304 -29.465 1.00 79.56 257 GLU A C 1
ATOM 2076 O O . GLU A 1 257 ? 11.651 13.469 -29.083 1.00 79.56 257 GLU A O 1
ATOM 2081 N N . SER A 1 258 ? 10.920 11.731 -30.295 1.00 79.06 258 SER A N 1
ATOM 2082 C CA . SER A 1 258 ? 9.727 12.412 -30.778 1.00 79.06 258 SER A CA 1
ATOM 2083 C C . SER A 1 258 ? 8.746 12.761 -29.662 1.00 79.06 258 SER A C 1
ATOM 2085 O O . SER A 1 258 ? 8.138 13.835 -29.697 1.00 79.06 258 SER A O 1
ATOM 2087 N N . LEU A 1 259 ? 8.517 11.842 -28.723 1.00 77.38 259 LEU A N 1
ATOM 2088 C CA . LEU A 1 259 ? 7.534 12.030 -27.653 1.00 77.38 259 LEU A CA 1
ATOM 2089 C C . LEU A 1 259 ? 7.949 13.161 -26.713 1.00 77.38 259 LEU A C 1
ATOM 2091 O O . LEU A 1 259 ? 7.105 13.942 -26.280 1.00 77.38 259 LEU A O 1
ATOM 2095 N N . LEU A 1 260 ? 9.254 13.318 -26.485 1.00 72.56 260 LEU A N 1
ATOM 2096 C CA . LEU A 1 260 ? 9.801 14.433 -25.708 1.00 72.56 260 LEU A CA 1
ATOM 2097 C C . LEU A 1 260 ? 9.469 15.808 -26.302 1.00 72.56 260 LEU A C 1
ATOM 2099 O O . LEU A 1 260 ? 9.404 16.792 -25.567 1.00 72.56 260 LEU A O 1
ATOM 2103 N N . SER A 1 261 ? 9.227 15.874 -27.613 1.00 69.88 261 SER A N 1
ATOM 2104 C CA . SER A 1 261 ? 8.889 17.120 -28.309 1.00 69.88 261 SER A CA 1
ATOM 2105 C C . SER A 1 261 ? 7.412 17.520 -28.151 1.00 69.88 261 SER A C 1
ATOM 2107 O O . SER A 1 261 ? 7.074 18.678 -28.374 1.00 69.88 261 SER A O 1
ATOM 2109 N N . HIS A 1 262 ? 6.532 16.596 -27.737 1.00 68.69 262 HIS A N 1
ATOM 2110 C CA . HIS A 1 262 ? 5.076 16.794 -27.648 1.00 68.69 262 HIS A CA 1
ATOM 2111 C C . HIS A 1 262 ? 4.548 16.418 -26.255 1.00 68.69 262 HIS A C 1
ATOM 2113 O O . HIS A 1 262 ? 3.839 15.426 -26.070 1.00 68.69 262 HIS A O 1
ATOM 2119 N N . LYS A 1 263 ? 4.912 17.216 -25.247 1.00 66.75 263 LYS A N 1
ATOM 2120 C CA . LYS A 1 263 ? 4.542 16.945 -23.852 1.00 66.75 263 LYS A CA 1
ATOM 2121 C C . LYS A 1 263 ? 3.067 17.265 -23.565 1.00 66.75 263 LYS A C 1
ATOM 2123 O O . LYS A 1 263 ? 2.576 18.311 -23.999 1.00 66.75 263 LYS A O 1
ATOM 2128 N N . PRO A 1 264 ? 2.366 16.435 -22.772 1.00 69.06 264 PRO A N 1
ATOM 2129 C CA . PRO A 1 264 ? 1.018 16.741 -22.317 1.00 69.06 264 PRO A CA 1
ATOM 2130 C C . PRO A 1 264 ? 1.046 17.909 -21.328 1.00 69.06 264 PRO A C 1
ATOM 2132 O O . PRO A 1 264 ? 1.998 18.089 -20.563 1.00 69.06 264 PRO A O 1
ATOM 2135 N N . LYS A 1 265 ? -0.029 18.702 -21.317 1.00 67.19 265 LYS A N 1
ATOM 2136 C CA . LYS A 1 265 ? -0.225 19.723 -20.284 1.00 67.19 265 LYS A CA 1
ATOM 2137 C C . LYS A 1 265 ? -0.665 19.036 -18.984 1.00 67.19 265 LYS A C 1
ATOM 2139 O O . LYS A 1 265 ? -1.554 18.184 -19.042 1.00 67.19 265 LYS A O 1
ATOM 2144 N N . PRO A 1 266 ? -0.084 19.390 -17.822 1.00 63.94 266 PRO A N 1
ATOM 2145 C CA . PRO A 1 266 ? -0.527 18.839 -16.547 1.00 63.94 266 PRO A CA 1
ATOM 2146 C C . PRO A 1 266 ? -1.995 19.197 -16.311 1.00 63.94 266 PRO A C 1
ATOM 2148 O O . PRO A 1 266 ? -2.405 20.339 -16.538 1.00 63.94 266 PRO A O 1
ATOM 2151 N N . MET A 1 267 ? -2.787 18.235 -15.838 1.00 60.28 267 MET A N 1
ATOM 2152 C CA . MET A 1 267 ? -4.142 18.526 -15.388 1.00 60.28 267 MET A CA 1
ATOM 2153 C C . MET A 1 267 ? -4.066 19.156 -13.995 1.00 60.28 267 MET A C 1
ATOM 2155 O O . MET A 1 267 ? -3.477 18.600 -13.058 1.00 60.28 267 MET A O 1
ATOM 2159 N N . VAL A 1 268 ? -4.657 20.341 -13.864 1.00 50.50 268 VAL A N 1
ATOM 2160 C CA . VAL A 1 268 ? -4.746 21.055 -12.590 1.00 50.50 268 VAL A CA 1
ATOM 2161 C C . VAL A 1 268 ? -5.895 20.444 -11.789 1.00 50.50 268 VAL A C 1
ATOM 2163 O O . VAL A 1 268 ? -7.058 20.676 -12.103 1.00 50.50 268 VAL A O 1
ATOM 2166 N N . TYR A 1 269 ? -5.570 19.667 -10.759 1.00 48.22 269 TYR A N 1
ATOM 2167 C CA . TYR A 1 269 ? -6.509 19.278 -9.708 1.00 48.22 269 TYR A CA 1
ATOM 2168 C C . TYR A 1 269 ? -5.928 19.763 -8.375 1.00 48.22 269 TYR A C 1
ATOM 2170 O O . TYR A 1 269 ? -4.822 19.365 -8.021 1.00 48.22 269 TYR A O 1
ATOM 2178 N N . GLY A 1 270 ? -6.650 20.640 -7.673 1.00 50.81 270 GLY A N 1
ATOM 2179 C CA . GLY A 1 270 ? -6.416 21.009 -6.268 1.00 50.81 270 GLY A CA 1
ATOM 2180 C C . GLY A 1 270 ? -4.982 21.348 -5.819 1.00 50.81 270 GLY A C 1
ATOM 2181 O O . GLY A 1 270 ? -4.055 21.548 -6.607 1.00 50.81 270 GLY A O 1
ATOM 2182 N N . ALA A 1 271 ? -4.811 21.446 -4.498 1.00 58.81 271 ALA A N 1
ATOM 2183 C CA . ALA A 1 271 ? -3.523 21.691 -3.855 1.00 58.81 271 ALA A CA 1
ATOM 2184 C C . ALA A 1 271 ? -2.664 20.410 -3.858 1.00 58.81 271 ALA A C 1
ATOM 2186 O O . ALA A 1 271 ? -3.122 19.350 -3.445 1.00 58.81 271 ALA A O 1
ATOM 2187 N N . LEU A 1 272 ? -1.395 20.515 -4.277 1.00 57.75 272 LEU A N 1
ATOM 2188 C CA . LEU A 1 272 ? -0.432 19.405 -4.433 1.00 57.75 272 LEU A CA 1
ATOM 2189 C C . LEU A 1 272 ? -0.385 18.422 -3.245 1.00 57.75 272 LEU A C 1
ATOM 2191 O O . LEU A 1 272 ? -0.250 17.218 -3.445 1.00 57.75 272 LEU A O 1
ATOM 2195 N N . ASN A 1 273 ? -0.523 18.927 -2.017 1.00 62.34 273 ASN A N 1
ATOM 2196 C CA . ASN A 1 273 ? -0.491 18.101 -0.809 1.00 62.34 273 ASN A CA 1
ATOM 2197 C C . ASN A 1 273 ? -1.665 17.108 -0.746 1.00 62.34 273 ASN A C 1
ATOM 2199 O O . ASN A 1 273 ? -1.470 15.959 -0.369 1.00 62.34 273 ASN A O 1
ATOM 2203 N N . GLU A 1 274 ? -2.862 17.518 -1.169 1.00 64.31 274 GLU A N 1
ATOM 2204 C CA . GLU A 1 274 ? -4.068 16.685 -1.086 1.00 64.31 274 GLU A CA 1
ATOM 2205 C C . GLU A 1 274 ? -4.003 15.493 -2.043 1.00 64.31 274 GLU A C 1
ATOM 2207 O O . GLU A 1 274 ? -4.457 14.397 -1.717 1.00 64.31 274 GLU A O 1
ATOM 2212 N N . GLU A 1 275 ? -3.425 15.679 -3.231 1.00 66.31 275 GLU A N 1
ATOM 2213 C CA . GLU A 1 275 ? -3.226 14.588 -4.187 1.00 66.31 275 GLU A CA 1
ATOM 2214 C C . GLU A 1 275 ? -2.230 13.552 -3.672 1.00 66.31 275 GLU A C 1
ATOM 2216 O O . GLU A 1 275 ? -2.472 12.351 -3.802 1.00 66.31 275 GLU A O 1
ATOM 2221 N N . ILE A 1 276 ? -1.126 14.017 -3.081 1.00 68.44 276 ILE A N 1
ATOM 2222 C CA . ILE A 1 276 ? -0.097 13.147 -2.510 1.00 68.44 276 ILE A CA 1
ATOM 2223 C C . ILE A 1 276 ? -0.686 12.360 -1.340 1.00 68.44 276 ILE A C 1
ATOM 2225 O O . ILE A 1 276 ? -0.557 11.138 -1.313 1.00 68.44 276 ILE A O 1
ATOM 2229 N N . ASP A 1 277 ? -1.398 13.022 -0.427 1.00 71.88 277 ASP A N 1
ATOM 2230 C CA . ASP A 1 277 ? -2.016 12.368 0.728 1.00 71.88 277 ASP A CA 1
ATOM 2231 C C . ASP A 1 277 ? -3.059 11.323 0.298 1.00 71.88 277 ASP A C 1
ATOM 2233 O O . ASP A 1 277 ? -3.099 10.215 0.840 1.00 71.88 277 ASP A O 1
ATOM 2237 N N . ASN A 1 278 ? -3.862 11.626 -0.729 1.00 75.56 278 ASN A N 1
ATOM 2238 C CA . ASN A 1 278 ? -4.808 10.669 -1.304 1.00 75.56 278 ASN A CA 1
ATOM 2239 C C . ASN A 1 278 ? -4.106 9.469 -1.956 1.00 75.56 278 ASN A C 1
ATOM 2241 O O . ASN A 1 278 ? -4.527 8.331 -1.745 1.00 75.56 278 ASN A O 1
ATOM 2245 N N . LEU A 1 279 ? -3.038 9.696 -2.726 1.00 76.94 279 LEU A N 1
ATOM 2246 C CA . LEU A 1 279 ? -2.259 8.623 -3.348 1.00 76.94 279 LEU A CA 1
ATOM 2247 C C . LEU A 1 279 ? -1.622 7.714 -2.288 1.00 76.94 279 LEU A C 1
ATOM 2249 O O . LEU A 1 279 ? -1.734 6.493 -2.365 1.00 76.94 279 LEU A O 1
ATOM 2253 N N . VAL A 1 280 ? -0.986 8.309 -1.281 1.00 78.69 280 VAL A N 1
ATOM 2254 C CA . VAL A 1 280 ? -0.364 7.600 -0.155 1.00 78.69 280 VAL A CA 1
ATOM 2255 C C . VAL A 1 280 ? -1.395 6.738 0.562 1.00 78.69 280 VAL A C 1
ATOM 2257 O O . VAL A 1 280 ? -1.149 5.563 0.828 1.00 78.69 280 VAL A O 1
ATOM 2260 N N . ARG A 1 281 ? -2.574 7.297 0.841 1.00 84.56 281 ARG A N 1
ATOM 2261 C CA . ARG A 1 281 ? -3.665 6.558 1.469 1.00 84.56 281 ARG A CA 1
ATOM 2262 C C . ARG A 1 281 ? -4.121 5.369 0.621 1.00 84.56 281 ARG A C 1
ATOM 2264 O O . ARG A 1 281 ? -4.248 4.271 1.157 1.00 84.56 281 ARG A O 1
ATOM 2271 N N . GLN A 1 282 ? -4.316 5.562 -0.683 1.00 85.12 282 GLN A N 1
ATOM 2272 C CA . GLN A 1 282 ? -4.681 4.476 -1.600 1.00 85.12 282 GLN A CA 1
ATOM 2273 C C . GLN A 1 282 ? -3.628 3.358 -1.616 1.00 85.12 282 GLN A C 1
ATOM 2275 O O . GLN A 1 282 ? -3.985 2.181 -1.694 1.00 85.12 282 GLN A O 1
ATOM 2280 N N . LEU A 1 283 ? -2.338 3.702 -1.518 1.00 85.94 283 LEU A N 1
ATOM 2281 C CA . LEU A 1 283 ? -1.270 2.709 -1.393 1.00 85.94 283 LEU A CA 1
ATOM 2282 C C . LEU A 1 283 ? -1.416 1.896 -0.101 1.00 85.94 283 LEU A C 1
ATOM 2284 O O . LEU A 1 283 ? -1.314 0.678 -0.168 1.00 85.94 283 LEU A O 1
ATOM 2288 N N . TYR A 1 284 ? -1.744 2.509 1.041 1.00 89.00 284 TYR A N 1
ATOM 2289 C CA . TYR A 1 284 ? -2.014 1.756 2.276 1.00 89.00 284 TYR A CA 1
ATOM 2290 C C . TYR A 1 284 ? -3.248 0.856 2.178 1.00 89.00 284 TYR A C 1
ATOM 2292 O O . TYR A 1 284 ? -3.185 -0.304 2.585 1.00 89.00 284 TYR A O 1
ATOM 2300 N N . GLU A 1 285 ? -4.350 1.366 1.620 1.00 91.12 285 GLU A N 1
ATOM 2301 C CA . GLU A 1 285 ? -5.596 0.607 1.422 1.00 91.12 285 GLU A CA 1
ATOM 2302 C C . GLU A 1 285 ? -5.362 -0.654 0.583 1.00 91.12 285 GLU A C 1
ATOM 2304 O O . GLU A 1 285 ? -5.879 -1.725 0.904 1.00 91.12 285 GLU A O 1
ATOM 2309 N N . LYS A 1 286 ? -4.535 -0.541 -0.462 1.00 90.12 286 LYS A N 1
ATOM 2310 C CA . LYS A 1 286 ? -4.156 -1.666 -1.320 1.00 90.12 286 LYS A CA 1
ATOM 2311 C C . LYS A 1 286 ? -3.021 -2.517 -0.752 1.00 90.12 286 LYS A C 1
ATOM 2313 O O . LYS A 1 286 ? -2.942 -3.695 -1.076 1.00 90.12 286 LYS A O 1
ATOM 2318 N N . GLY A 1 287 ? -2.121 -1.929 0.030 1.00 90.56 287 GLY A N 1
ATOM 2319 C CA . GLY A 1 287 ? -0.839 -2.520 0.412 1.00 90.56 287 GLY A CA 1
ATOM 2320 C C . GLY A 1 287 ? -0.875 -3.360 1.680 1.00 90.56 287 GLY A C 1
ATOM 2321 O O . GLY A 1 287 ? -0.045 -4.258 1.820 1.00 90.56 287 GLY A O 1
ATOM 2322 N N . ALA A 1 288 ? -1.825 -3.125 2.587 1.00 95.31 288 ALA A N 1
ATOM 2323 C CA . ALA A 1 288 ? -1.981 -3.953 3.782 1.00 95.31 288 ALA A CA 1
ATOM 2324 C C . ALA A 1 288 ? -2.365 -5.400 3.409 1.00 95.31 288 ALA A C 1
ATOM 2326 O O . ALA A 1 288 ? -3.306 -5.640 2.646 1.00 95.31 288 ALA A O 1
ATOM 2327 N N . VAL A 1 289 ? -1.629 -6.375 3.952 1.00 95.81 289 VAL A N 1
ATOM 2328 C CA . VAL A 1 289 ? -1.739 -7.796 3.590 1.00 95.81 289 VAL A CA 1
ATOM 2329 C C . VAL A 1 289 ? -2.421 -8.569 4.706 1.00 95.81 289 VAL A C 1
ATOM 2331 O O . VAL A 1 289 ? -1.887 -8.690 5.808 1.00 95.81 289 VAL A O 1
ATOM 2334 N N . LEU A 1 290 ? -3.578 -9.156 4.413 1.00 97.06 290 LEU A N 1
ATOM 2335 C CA . LEU A 1 290 ? -4.211 -10.124 5.301 1.00 97.06 290 LEU A CA 1
ATOM 2336 C C . LEU A 1 290 ? -3.537 -11.487 5.101 1.00 97.06 290 LEU A C 1
ATOM 2338 O O . LEU A 1 290 ? -3.818 -12.184 4.131 1.00 97.06 290 LEU A O 1
ATOM 2342 N N . LEU A 1 291 ? -2.592 -11.829 5.975 1.00 94.00 291 LEU A N 1
ATOM 2343 C CA . LEU A 1 291 ? -1.772 -13.038 5.850 1.00 94.00 291 LEU A CA 1
ATOM 2344 C C . LEU A 1 291 ? -2.565 -14.305 6.159 1.00 94.00 291 LEU A C 1
ATOM 2346 O O . LEU A 1 291 ? -2.376 -15.318 5.494 1.00 94.00 291 LEU A O 1
ATOM 2350 N N . GLU A 1 292 ? -3.453 -14.227 7.150 1.00 93.00 292 GLU A N 1
ATOM 2351 C CA . GLU A 1 292 ? -4.378 -15.302 7.499 1.00 93.00 292 GLU A CA 1
ATOM 2352 C C . GLU A 1 292 ? -5.711 -14.745 7.958 1.00 93.00 292 GLU A C 1
ATOM 2354 O O . GLU A 1 292 ? -5.759 -13.737 8.670 1.00 93.00 292 GLU A O 1
ATOM 2359 N N . ASN A 1 293 ? -6.782 -15.456 7.635 1.00 94.81 293 ASN A N 1
ATOM 2360 C CA . ASN A 1 293 ? -8.115 -15.171 8.120 1.00 94.81 293 ASN A CA 1
ATOM 2361 C C . ASN A 1 293 ? -8.989 -16.433 8.120 1.00 94.81 293 ASN A C 1
ATOM 2363 O O . ASN A 1 293 ? -9.503 -16.888 7.105 1.00 94.81 293 ASN A O 1
ATOM 2367 N N . LYS A 1 294 ? -9.275 -16.963 9.309 1.00 93.88 294 LYS A N 1
ATOM 2368 C CA . LYS A 1 294 ? -10.183 -18.104 9.525 1.00 93.88 294 LYS A CA 1
ATOM 2369 C C . LYS A 1 294 ? -11.660 -17.682 9.466 1.00 93.88 294 LYS A C 1
ATOM 2371 O O . LYS A 1 294 ? -12.465 -18.140 10.273 1.00 93.88 294 LYS A O 1
ATOM 2376 N N . GLY A 1 295 ? -11.997 -16.776 8.547 1.00 93.06 295 GLY A N 1
ATOM 2377 C CA . GLY A 1 295 ? -13.344 -16.242 8.329 1.00 93.06 295 GLY A CA 1
ATOM 2378 C C . GLY A 1 295 ? -13.831 -15.218 9.361 1.00 93.06 295 GLY A C 1
ATOM 2379 O O . GLY A 1 295 ? -15.021 -14.913 9.373 1.00 93.06 295 GLY A O 1
ATOM 2380 N N . VAL A 1 296 ? -12.949 -14.690 10.220 1.00 95.50 296 VAL A N 1
ATOM 2381 C CA . VAL A 1 296 ? -13.322 -13.718 11.265 1.00 95.50 296 VAL A CA 1
ATOM 2382 C C . VAL A 1 296 ? -13.369 -12.281 10.738 1.00 95.50 296 VAL A C 1
ATOM 2384 O O . VAL A 1 296 ? -14.193 -11.492 11.196 1.00 95.50 296 VAL A O 1
ATOM 2387 N N . LEU A 1 297 ? -12.508 -11.936 9.772 1.00 97.25 297 LEU A N 1
ATOM 2388 C CA . LEU A 1 297 ? -12.468 -10.611 9.155 1.00 97.25 297 LEU A CA 1
ATOM 2389 C C . LEU A 1 297 ? -13.234 -10.580 7.817 1.00 97.25 297 LEU A C 1
ATOM 2391 O O . LEU A 1 297 ? -13.115 -11.520 7.026 1.00 97.25 297 LEU A O 1
ATOM 2395 N N . PRO A 1 298 ? -13.968 -9.492 7.514 1.00 97.38 298 PRO A N 1
ATOM 2396 C CA . PRO A 1 298 ? -14.267 -8.380 8.419 1.00 97.38 298 PRO A CA 1
ATOM 2397 C C . PRO A 1 298 ? -15.217 -8.806 9.553 1.00 97.38 298 PRO A C 1
ATOM 2399 O O . PRO A 1 298 ? -16.072 -9.668 9.350 1.00 97.38 298 PRO A O 1
ATOM 2402 N N . LEU A 1 299 ? -15.094 -8.179 10.727 1.00 96.62 299 LEU A N 1
ATOM 2403 C CA . LEU A 1 299 ? -15.917 -8.458 11.905 1.00 96.62 299 LEU A CA 1
ATOM 2404 C C . LEU A 1 299 ? -17.403 -8.153 11.648 1.00 96.62 299 LEU A C 1
ATOM 2406 O O . LEU A 1 299 ? -17.791 -7.022 11.321 1.00 96.62 299 LEU A O 1
ATOM 2410 N N . ARG A 1 300 ? -18.240 -9.175 11.855 1.00 93.31 300 ARG A N 1
ATOM 2411 C CA . ARG A 1 300 ? -19.710 -9.157 11.718 1.00 93.31 300 ARG A CA 1
ATOM 2412 C C . ARG A 1 300 ? -20.390 -9.336 13.075 1.00 93.31 300 ARG A C 1
ATOM 2414 O O . ARG A 1 300 ? -19.725 -9.738 14.026 1.00 93.31 300 ARG A O 1
ATOM 2421 N N . GLU A 1 301 ? -21.698 -9.076 13.136 1.00 92.25 301 GLU A N 1
ATOM 2422 C CA . GLU A 1 301 ? -22.533 -9.280 14.337 1.00 92.25 301 GLU A CA 1
ATOM 2423 C C . GLU A 1 301 ? -21.961 -8.544 15.562 1.00 92.25 301 GLU A C 1
ATOM 2425 O O . GLU A 1 301 ? -21.706 -9.136 16.611 1.00 92.25 301 GLU A O 1
ATOM 2430 N N . LEU A 1 302 ? -21.682 -7.243 15.401 1.00 92.81 302 LEU A N 1
ATOM 2431 C CA . LEU A 1 302 ? -21.001 -6.426 16.415 1.00 92.81 302 LEU A CA 1
ATOM 2432 C C . LEU A 1 302 ? -21.771 -6.374 17.736 1.00 92.81 302 LEU A C 1
ATOM 2434 O O . LEU A 1 302 ? -21.165 -6.308 18.797 1.00 92.81 302 LEU A O 1
ATOM 2438 N N . GLU A 1 303 ? -23.095 -6.467 17.674 1.00 91.38 303 GLU A N 1
ATOM 2439 C CA . GLU A 1 303 ? -23.992 -6.546 18.824 1.00 91.38 303 GLU A CA 1
ATOM 2440 C C . GLU A 1 303 ? -23.757 -7.786 19.703 1.00 91.38 303 GLU A C 1
ATOM 2442 O O . GLU A 1 303 ? -24.106 -7.776 20.881 1.00 91.38 303 GLU A O 1
ATOM 2447 N N . LYS A 1 304 ? -23.135 -8.842 19.160 1.00 93.12 304 LYS A N 1
ATOM 2448 C CA . LYS A 1 304 ? -22.754 -10.058 19.901 1.00 93.12 304 LYS A CA 1
ATOM 2449 C C . LYS A 1 304 ? -21.292 -10.050 20.347 1.00 93.12 304 LYS A C 1
ATOM 2451 O O . LYS A 1 304 ? -20.835 -11.005 20.979 1.00 93.12 304 LYS A O 1
ATOM 2456 N N . ARG A 1 305 ? -20.529 -9.016 19.990 1.00 94.25 305 ARG A N 1
ATOM 2457 C CA . ARG A 1 305 ? -19.088 -8.947 20.240 1.00 94.25 305 ARG A CA 1
ATOM 2458 C C . ARG A 1 305 ? -18.789 -8.019 21.404 1.00 94.25 305 ARG A C 1
ATOM 2460 O O . ARG A 1 305 ? -19.092 -6.833 21.368 1.00 94.25 305 ARG A O 1
ATOM 2467 N N . SER A 1 306 ? -18.120 -8.561 22.413 1.00 95.56 306 SER A N 1
ATOM 2468 C CA . SER A 1 306 ? -17.425 -7.777 23.427 1.00 95.56 306 SER A CA 1
ATOM 2469 C C . SER A 1 306 ? -15.972 -7.644 22.981 1.00 95.56 306 SER A C 1
ATOM 2471 O O . SER A 1 306 ? -15.188 -8.593 23.066 1.00 95.56 306 SER A O 1
ATOM 2473 N N . VAL A 1 307 ? -15.634 -6.468 22.444 1.00 97.00 307 VAL A N 1
ATOM 2474 C CA . VAL A 1 307 ? -14.337 -6.214 21.806 1.00 97.00 307 VAL A CA 1
ATOM 2475 C C . VAL A 1 307 ? -13.394 -5.493 22.759 1.00 97.00 307 VAL A C 1
ATOM 2477 O O . VAL A 1 307 ? -13.728 -4.462 23.343 1.00 97.00 307 VAL A O 1
ATOM 2480 N N . VAL A 1 308 ? -12.184 -6.021 22.868 1.00 97.06 308 VAL A N 1
ATOM 2481 C CA . VAL A 1 308 ? -11.061 -5.359 23.523 1.00 97.06 308 VAL A CA 1
ATOM 2482 C C . VAL A 1 308 ? -9.919 -5.211 22.531 1.00 97.06 308 VAL A C 1
ATOM 2484 O O . VAL A 1 308 ? -9.693 -6.089 21.695 1.00 97.06 308 VAL A O 1
ATOM 2487 N N . SER A 1 309 ? -9.179 -4.115 22.629 1.00 97.38 309 SER A N 1
ATOM 2488 C CA . SER A 1 309 ? -7.945 -3.938 21.876 1.00 97.38 309 SER A CA 1
ATOM 2489 C C . SER A 1 309 ? -6.761 -3.718 22.803 1.00 97.38 309 SER A C 1
ATOM 2491 O O . SER A 1 309 ? -6.847 -2.913 23.732 1.00 97.38 309 SER A O 1
ATOM 2493 N N . ILE A 1 310 ? -5.646 -4.354 22.488 1.00 94.19 310 ILE A N 1
ATOM 2494 C CA . ILE A 1 310 ? -4.369 -4.159 23.160 1.00 94.19 310 ILE A CA 1
ATOM 2495 C C . ILE A 1 310 ? -3.397 -3.626 22.113 1.00 94.19 310 ILE A C 1
ATOM 2497 O O . ILE A 1 310 ? -3.211 -4.278 21.087 1.00 94.19 310 ILE A O 1
ATOM 2501 N N . HIS A 1 311 ? -2.786 -2.468 22.338 1.00 93.81 311 HIS A N 1
ATOM 2502 C CA . HIS A 1 311 ? -1.738 -1.962 21.457 1.00 93.81 311 HIS A CA 1
ATOM 2503 C C . HIS A 1 311 ? -0.393 -2.001 22.179 1.00 93.81 311 HIS A C 1
ATOM 2505 O O . HIS A 1 311 ? -0.192 -1.351 23.202 1.00 93.81 311 HIS A O 1
ATOM 2511 N N . ILE A 1 312 ? 0.516 -2.814 21.649 1.00 89.94 312 ILE A N 1
ATOM 2512 C CA . ILE A 1 312 ? 1.867 -3.003 22.158 1.00 89.94 312 ILE A CA 1
ATOM 2513 C C . ILE A 1 312 ? 2.827 -2.048 21.442 1.00 89.94 312 ILE A C 1
ATOM 2515 O O . ILE A 1 312 ? 2.795 -1.891 20.220 1.00 89.94 312 ILE A O 1
ATOM 2519 N N . GLY A 1 313 ? 3.689 -1.455 22.257 1.00 88.25 313 GLY A N 1
ATOM 2520 C CA . GLY A 1 313 ? 4.609 -0.351 22.034 1.00 88.25 313 GLY A CA 1
ATOM 2521 C C . GLY A 1 313 ? 3.963 0.955 21.633 1.00 88.25 313 GLY A C 1
ATOM 2522 O O . GLY A 1 313 ? 4.327 1.605 20.649 1.00 88.25 313 GLY A O 1
ATOM 2523 N N . THR A 1 314 ? 3.006 1.329 22.471 1.00 90.00 314 THR A N 1
ATOM 2524 C CA . THR A 1 314 ? 2.535 2.693 22.647 1.00 90.00 314 THR A CA 1
ATOM 2525 C C . THR A 1 314 ? 2.226 2.918 24.128 1.00 90.00 314 THR A C 1
ATOM 2527 O O . THR A 1 314 ? 1.878 1.983 24.847 1.00 90.00 314 THR A O 1
ATOM 2530 N N . ASP A 1 315 ? 2.402 4.148 24.593 1.00 89.81 315 ASP A N 1
ATOM 2531 C CA . ASP A 1 315 ? 2.176 4.595 25.970 1.00 89.81 315 ASP A CA 1
ATOM 2532 C C . ASP A 1 315 ? 0.806 5.275 26.162 1.00 89.81 315 ASP A C 1
ATOM 2534 O O . ASP A 1 315 ? 0.454 5.679 27.271 1.00 89.81 315 ASP A O 1
ATOM 2538 N N . LYS A 1 316 ? 0.035 5.422 25.080 1.00 92.81 316 LYS A N 1
ATOM 2539 C CA . LYS A 1 316 ? -1.255 6.112 25.052 1.00 92.81 316 LYS A CA 1
ATOM 2540 C C . LYS A 1 316 ? -2.151 5.564 23.952 1.00 92.81 316 LYS A C 1
ATOM 2542 O O . LYS A 1 316 ? -1.677 4.934 23.009 1.00 92.81 316 LYS A O 1
ATOM 2547 N N . GLU A 1 317 ? -3.423 5.940 24.015 1.00 95.00 317 GLU A N 1
ATOM 2548 C CA . GLU A 1 317 ? -4.397 5.561 23.003 1.00 95.00 317 GLU A CA 1
ATOM 2549 C C . GLU A 1 317 ? -3.952 6.002 21.597 1.00 95.00 317 GLU A C 1
ATOM 2551 O O . GLU A 1 317 ? -3.782 7.187 21.283 1.00 95.00 317 GLU A O 1
ATOM 2556 N N . SER A 1 318 ? -3.765 5.005 20.744 1.00 95.88 318 SER A N 1
ATOM 2557 C CA . SER A 1 318 ? -3.281 5.133 19.373 1.00 95.88 318 SER A CA 1
ATOM 2558 C C . SER A 1 318 ? -4.380 5.501 18.372 1.00 95.88 318 SER A C 1
ATOM 2560 O O . SER A 1 318 ? -5.573 5.309 18.609 1.00 95.88 318 SER A O 1
ATOM 2562 N N . VAL A 1 319 ? -3.974 5.936 17.175 1.00 96.19 319 VAL A N 1
ATOM 2563 C CA . VAL A 1 319 ? -4.902 6.178 16.056 1.00 96.19 319 VAL A CA 1
ATOM 2564 C C . VAL A 1 319 ? -5.626 4.891 15.647 1.00 96.19 319 VAL A C 1
ATOM 2566 O O . VAL A 1 319 ? -6.804 4.928 15.280 1.00 96.19 319 VAL A O 1
ATOM 2569 N N . PHE A 1 320 ? -4.947 3.746 15.752 1.00 97.81 320 PHE A N 1
ATOM 2570 C CA . PHE A 1 320 ? -5.540 2.429 15.535 1.00 97.81 320 PHE A CA 1
ATOM 2571 C C . PHE A 1 320 ? -6.742 2.215 16.460 1.00 97.81 320 PHE A C 1
ATOM 2573 O O . PHE A 1 320 ? -7.847 1.970 15.982 1.00 97.81 320 PHE A O 1
ATOM 2580 N N . GLN A 1 321 ? -6.546 2.383 17.768 1.00 98.12 321 GLN A N 1
ATOM 2581 C CA . GLN A 1 321 ? -7.584 2.204 18.789 1.00 98.12 321 GLN A CA 1
ATOM 2582 C C . GLN A 1 321 ? -8.739 3.191 18.622 1.00 98.12 321 GLN A C 1
ATOM 2584 O O . GLN A 1 321 ? -9.888 2.760 18.504 1.00 98.12 321 GLN A O 1
ATOM 2589 N N . GLN A 1 322 ? -8.435 4.479 18.457 1.00 97.06 322 GLN A N 1
ATOM 2590 C CA . GLN A 1 322 ? -9.445 5.507 18.189 1.00 97.06 322 GLN A CA 1
ATOM 2591 C C . GLN A 1 322 ? -10.294 5.159 16.960 1.00 97.06 322 GLN A C 1
ATOM 2593 O O . GLN A 1 322 ? -11.505 5.371 16.941 1.00 97.06 322 GLN A O 1
ATOM 2598 N N . THR A 1 323 ? -9.674 4.595 15.918 1.00 96.88 323 THR A N 1
ATOM 2599 C CA . THR A 1 323 ? -10.379 4.185 14.698 1.00 96.88 323 THR A CA 1
ATOM 2600 C C . THR A 1 323 ? -11.209 2.920 14.901 1.00 96.88 323 THR A C 1
ATOM 2602 O O . THR A 1 323 ? -12.301 2.839 14.341 1.00 96.88 323 THR A O 1
ATOM 2605 N N . LEU A 1 324 ? -10.766 1.963 15.726 1.00 97.88 324 LEU A N 1
ATOM 2606 C CA . LEU A 1 324 ? -11.598 0.819 16.123 1.00 97.88 324 LEU A CA 1
ATOM 2607 C C . LEU A 1 324 ? -12.878 1.296 16.832 1.00 97.88 324 LEU A C 1
ATOM 2609 O O . LEU A 1 324 ? -13.972 0.836 16.499 1.00 97.88 324 LEU A O 1
ATOM 2613 N N . SER A 1 325 ? -12.753 2.280 17.728 1.00 96.88 325 SER A N 1
ATOM 2614 C CA . SER A 1 325 ? -13.877 2.862 18.476 1.00 96.88 325 SER A CA 1
ATOM 2615 C C . SER A 1 325 ? -14.887 3.631 17.619 1.00 96.88 325 SER A C 1
ATOM 2617 O O . SER A 1 325 ? -16.017 3.860 18.047 1.00 96.88 325 SER A O 1
ATOM 2619 N N . LYS A 1 326 ? -14.547 3.973 16.367 1.00 94.12 326 LYS A N 1
ATOM 2620 C CA . LYS A 1 326 ? -15.518 4.534 15.410 1.00 94.12 326 LYS A CA 1
ATOM 2621 C C . LYS A 1 326 ? -16.557 3.505 14.939 1.00 94.12 326 LYS A C 1
ATOM 2623 O O . LYS A 1 326 ? -17.578 3.905 14.386 1.00 94.12 326 LYS A O 1
ATOM 2628 N N . TYR A 1 327 ? -16.303 2.204 15.114 1.00 95.06 327 TYR A N 1
ATOM 2629 C CA . TYR A 1 327 ? -17.166 1.128 14.611 1.00 95.06 327 TYR A CA 1
ATOM 2630 C C . TYR A 1 327 ? -18.023 0.456 15.682 1.00 95.06 327 TYR A C 1
ATOM 2632 O O . TYR A 1 327 ? -19.158 0.073 15.396 1.00 95.06 327 TYR A O 1
ATOM 2640 N N . CYS A 1 328 ? -17.496 0.285 16.892 1.00 94.44 328 CYS A N 1
ATOM 2641 C CA . CYS A 1 328 ? -18.240 -0.201 18.051 1.00 94.44 328 CYS A CA 1
ATOM 2642 C C . CYS A 1 328 ? -17.551 0.242 19.344 1.00 94.44 328 CYS A C 1
ATOM 2644 O O . CYS A 1 328 ? -16.448 0.777 19.312 1.00 94.44 328 CYS A O 1
ATOM 2646 N N . SER A 1 329 ? -18.191 0.001 20.488 1.00 94.69 329 SER A N 1
ATOM 2647 C CA . SER A 1 329 ? -17.538 0.189 21.784 1.00 94.69 329 SER A CA 1
ATOM 2648 C C . SER A 1 329 ? -16.378 -0.799 21.919 1.00 94.69 329 SER A C 1
ATOM 2650 O O . SER A 1 329 ? -16.591 -2.011 21.829 1.00 94.69 329 SER A O 1
ATOM 2652 N N . VAL A 1 330 ? -15.169 -0.288 22.145 1.00 96.56 330 VAL A N 1
ATOM 2653 C CA . VAL A 1 330 ? -13.958 -1.091 22.343 1.00 96.56 330 VAL A CA 1
ATOM 2654 C C . VAL A 1 330 ? -13.257 -0.638 23.616 1.00 96.56 330 VAL A C 1
ATOM 2656 O O . VAL A 1 330 ? -13.040 0.552 23.827 1.00 96.56 330 VAL A O 1
ATOM 2659 N N . ASN A 1 331 ? -12.867 -1.589 24.462 1.00 96.69 331 ASN A N 1
ATOM 2660 C CA . ASN A 1 331 ? -12.020 -1.293 25.614 1.00 96.69 331 ASN A CA 1
ATOM 2661 C C . ASN A 1 331 ? -10.552 -1.287 25.169 1.00 96.69 331 ASN A C 1
ATOM 2663 O O . ASN A 1 331 ? -10.073 -2.271 24.603 1.00 96.69 331 ASN A O 1
ATOM 2667 N N . HIS A 1 332 ? -9.838 -0.190 25.409 1.00 97.06 332 HIS A N 1
ATOM 2668 C CA . HIS A 1 332 ? -8.451 -0.018 24.977 1.00 97.06 332 HIS A CA 1
ATOM 2669 C C . HIS A 1 332 ? -7.464 -0.259 26.125 1.00 97.06 332 HIS A C 1
ATOM 2671 O O . HIS A 1 332 ? -7.689 0.174 27.254 1.00 97.06 332 HIS A O 1
ATOM 2677 N N . TYR A 1 333 ? -6.372 -0.959 25.820 1.00 94.50 333 TYR A N 1
ATOM 2678 C CA . TYR A 1 333 ? -5.226 -1.149 26.702 1.00 94.50 333 TYR A CA 1
ATOM 2679 C C . TYR A 1 333 ? -3.941 -0.863 25.930 1.00 94.50 333 TYR A C 1
ATOM 2681 O O . TYR A 1 333 ? -3.755 -1.380 24.827 1.00 94.50 333 TYR A O 1
ATOM 2689 N N . ASP A 1 334 ? -3.049 -0.098 26.546 1.00 92.50 334 ASP A N 1
ATOM 2690 C CA . ASP A 1 334 ? -1.776 0.320 25.966 1.00 92.50 334 ASP A CA 1
ATOM 2691 C C . ASP A 1 334 ? -0.632 -0.314 26.753 1.00 92.50 334 ASP A C 1
ATOM 2693 O O . ASP A 1 334 ? -0.697 -0.433 27.982 1.00 92.50 334 ASP A O 1
ATOM 2697 N N . ILE A 1 335 ? 0.401 -0.767 26.050 1.00 87.75 335 ILE A N 1
ATOM 2698 C CA . ILE A 1 335 ? 1.582 -1.373 26.661 1.00 87.75 335 ILE A CA 1
ATOM 2699 C C . ILE A 1 335 ? 2.806 -0.813 25.950 1.00 87.75 335 ILE A C 1
ATOM 2701 O O . ILE A 1 335 ? 2.969 -1.052 24.764 1.00 87.75 335 ILE A O 1
ATOM 2705 N N . GLU A 1 336 ? 3.691 -0.107 26.650 1.00 85.56 336 GLU A N 1
ATOM 2706 C CA . GLU A 1 336 ? 4.864 0.535 26.031 1.00 85.56 336 GLU A CA 1
ATOM 2707 C C . GLU A 1 336 ? 5.930 -0.472 25.555 1.00 85.56 336 GLU A C 1
ATOM 2709 O O . GLU A 1 336 ? 6.669 -0.215 24.609 1.00 85.56 336 GLU A O 1
ATOM 2714 N N . GLY A 1 337 ? 5.992 -1.650 26.174 1.00 79.50 337 GLY A N 1
ATOM 2715 C CA . GLY A 1 337 ? 6.964 -2.690 25.841 1.00 79.50 337 GLY A CA 1
ATOM 2716 C C . GLY A 1 337 ? 6.384 -4.094 25.942 1.00 79.50 337 GLY A C 1
ATOM 2717 O O . GLY A 1 337 ? 5.171 -4.297 25.918 1.00 79.50 337 GLY A O 1
ATOM 2718 N N . VAL A 1 338 ? 7.256 -5.094 26.070 1.00 73.12 338 VAL A N 1
ATOM 2719 C CA . VAL A 1 338 ? 6.810 -6.469 26.320 1.00 73.12 338 VAL A CA 1
ATOM 2720 C C . VAL A 1 338 ? 6.261 -6.553 27.750 1.00 73.12 338 VAL A C 1
ATOM 2722 O O . VAL A 1 338 ? 6.979 -6.204 28.689 1.00 73.12 338 VAL A O 1
ATOM 2725 N N . PRO A 1 339 ? 5.010 -7.005 27.954 1.00 73.56 339 PRO A N 1
ATOM 2726 C CA . PRO A 1 339 ? 4.433 -7.051 29.288 1.00 73.56 339 PRO A CA 1
ATOM 2727 C C . PRO A 1 339 ? 5.114 -8.125 30.147 1.00 73.56 339 PRO A C 1
ATOM 2729 O O . PRO A 1 339 ? 5.312 -9.262 29.710 1.00 73.56 339 PRO A O 1
ATOM 2732 N N . ASP A 1 340 ? 5.437 -7.775 31.393 1.00 77.19 340 ASP A N 1
ATOM 2733 C CA . ASP A 1 340 ? 5.910 -8.738 32.388 1.00 77.19 340 ASP A CA 1
ATOM 2734 C C . ASP A 1 340 ? 4.772 -9.654 32.889 1.00 77.19 340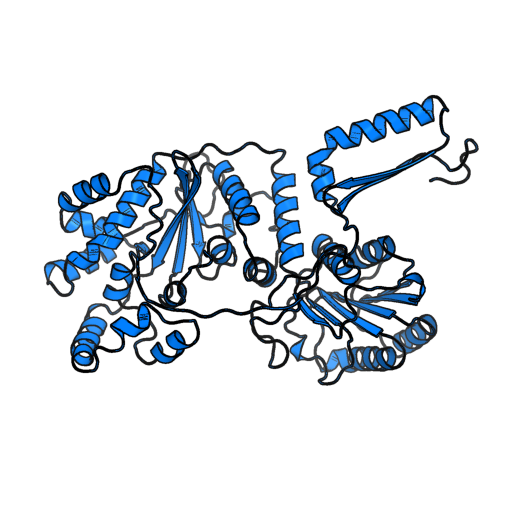 ASP A C 1
ATOM 2736 O O . ASP A 1 340 ? 3.587 -9.453 32.607 1.00 77.19 340 ASP A O 1
ATOM 2740 N N . VAL A 1 341 ? 5.125 -10.680 33.668 1.00 77.62 341 VAL A N 1
ATOM 2741 C CA . VAL A 1 341 ? 4.172 -11.685 34.174 1.00 77.62 341 VAL A CA 1
ATOM 2742 C C . VAL A 1 341 ? 3.052 -11.063 35.024 1.00 77.62 341 VAL A C 1
ATOM 2744 O O . VAL A 1 341 ? 1.904 -11.511 34.955 1.00 77.62 341 VAL A O 1
ATOM 2747 N N . ALA A 1 342 ? 3.351 -10.028 35.812 1.00 80.88 342 ALA A N 1
ATOM 2748 C CA . ALA A 1 342 ? 2.372 -9.382 36.683 1.00 80.88 342 ALA A CA 1
ATOM 2749 C C . ALA A 1 342 ? 1.382 -8.529 35.874 1.00 80.88 342 ALA A C 1
ATOM 2751 O O . ALA A 1 342 ? 0.167 -8.603 36.096 1.00 80.88 342 ALA A O 1
ATOM 2752 N N . HIS A 1 343 ? 1.882 -7.781 34.890 1.00 79.94 343 HIS A N 1
ATOM 2753 C CA . HIS A 1 343 ? 1.083 -7.021 33.934 1.00 79.94 343 HIS A CA 1
ATOM 2754 C C . HIS A 1 343 ? 0.190 -7.939 33.102 1.00 79.94 343 HIS A C 1
ATOM 2756 O O . HIS A 1 343 ? -1.009 -7.675 32.987 1.00 79.94 343 HIS A O 1
ATOM 2762 N N . VAL A 1 344 ? 0.724 -9.061 32.613 1.00 79.19 344 VAL A N 1
ATOM 2763 C CA . VAL A 1 344 ? -0.050 -10.096 31.913 1.00 79.19 344 VAL A CA 1
ATOM 2764 C C . VAL A 1 344 ? -1.194 -10.621 32.786 1.00 79.19 344 VAL A C 1
ATOM 2766 O O . VAL A 1 344 ? -2.336 -10.697 32.328 1.00 79.19 344 VAL A O 1
ATOM 2769 N N . ALA A 1 345 ? -0.931 -10.941 34.057 1.00 82.00 345 ALA A N 1
ATOM 2770 C CA . ALA A 1 345 ? -1.958 -11.442 34.970 1.00 82.00 345 ALA A CA 1
ATOM 2771 C C . ALA A 1 345 ? -3.063 -10.406 35.244 1.00 82.00 345 ALA A C 1
ATOM 2773 O O . ALA A 1 345 ? -4.246 -10.759 35.302 1.00 82.00 345 ALA A O 1
ATOM 2774 N N . LYS A 1 346 ? -2.698 -9.126 35.389 1.00 86.19 346 LYS A N 1
ATOM 2775 C CA . LYS A 1 346 ? -3.656 -8.024 35.558 1.00 86.19 346 LYS A CA 1
ATOM 2776 C C . LYS A 1 346 ? -4.494 -7.826 34.297 1.00 86.19 346 LYS A C 1
ATOM 2778 O O . LYS A 1 346 ? -5.718 -7.790 34.391 1.00 86.19 346 LYS A O 1
ATOM 2783 N N . LEU A 1 347 ? -3.853 -7.757 33.132 1.00 86.50 347 LEU A N 1
ATOM 2784 C CA . LEU A 1 347 ? -4.524 -7.577 31.848 1.00 86.50 347 LEU A CA 1
ATOM 2785 C C . LEU A 1 347 ? -5.500 -8.722 31.577 1.00 86.50 347 LEU A C 1
ATOM 2787 O O . LEU A 1 347 ? -6.652 -8.470 31.245 1.00 86.50 347 LEU A O 1
ATOM 2791 N N . ARG A 1 348 ? -5.093 -9.968 31.847 1.00 84.31 348 ARG A N 1
ATOM 2792 C CA . ARG A 1 348 ? -5.958 -11.150 31.747 1.00 84.31 348 ARG A CA 1
ATOM 2793 C C . ARG A 1 348 ? -7.236 -11.024 32.578 1.00 84.31 348 ARG A C 1
ATOM 2795 O O . ARG A 1 348 ? -8.301 -11.397 32.099 1.00 84.31 348 ARG A O 1
ATOM 2802 N N . LYS A 1 349 ? -7.145 -10.528 33.816 1.00 87.50 349 LYS A N 1
ATOM 2803 C CA . LYS A 1 349 ? -8.332 -10.300 34.655 1.00 87.50 349 LYS A CA 1
ATOM 2804 C C . LYS A 1 349 ? -9.222 -9.202 34.075 1.00 87.50 349 LYS A C 1
ATOM 2806 O O . LYS A 1 349 ? -10.433 -9.369 34.056 1.00 87.50 349 LYS A O 1
ATOM 2811 N N . SER A 1 350 ? -8.626 -8.119 33.582 1.00 89.00 350 SER A N 1
ATOM 2812 C CA . SER A 1 350 ? -9.358 -6.982 33.012 1.00 89.00 350 SER A CA 1
ATOM 2813 C C . SER A 1 350 ? -10.100 -7.324 31.719 1.00 89.00 350 SER A C 1
ATOM 2815 O O . SER A 1 350 ? -11.174 -6.785 31.477 1.00 89.00 350 SER A O 1
ATOM 2817 N N . ILE A 1 351 ? -9.546 -8.226 30.904 1.00 90.00 351 ILE A N 1
ATOM 2818 C CA . ILE A 1 351 ? -10.159 -8.663 29.641 1.00 90.00 351 ILE A CA 1
ATOM 2819 C C . ILE A 1 351 ? -11.008 -9.934 29.792 1.00 90.00 351 ILE A C 1
ATOM 2821 O O . ILE A 1 351 ? -11.507 -10.471 28.802 1.00 90.00 351 ILE A O 1
ATOM 2825 N N . ALA A 1 352 ? -11.187 -10.435 31.017 1.00 87.06 352 ALA A N 1
ATOM 2826 C CA . ALA A 1 352 ? -12.045 -11.584 31.270 1.00 87.06 352 ALA A CA 1
ATOM 2827 C C . ALA A 1 352 ? -13.500 -11.242 30.895 1.00 87.06 352 ALA A C 1
ATOM 2829 O O . ALA A 1 352 ? -14.060 -10.267 31.386 1.00 87.06 352 ALA A O 1
ATOM 2830 N N . GLY A 1 353 ? -14.108 -12.046 30.017 1.00 88.38 353 GLY A N 1
ATOM 2831 C CA . GLY A 1 353 ? -15.473 -11.830 29.510 1.00 88.38 353 GLY A CA 1
ATOM 2832 C C . GLY A 1 353 ? -15.553 -11.141 28.141 1.00 88.38 353 GLY A C 1
ATOM 2833 O O . GLY A 1 353 ? -16.624 -11.120 27.530 1.00 88.38 353 GLY A O 1
ATOM 2834 N N . PHE A 1 354 ? -14.434 -10.636 27.613 1.00 94.56 354 PHE A N 1
ATOM 2835 C CA . PHE A 1 354 ? -14.357 -10.208 26.217 1.00 94.56 354 PHE A CA 1
ATOM 2836 C C . PHE A 1 354 ? -14.201 -11.426 25.304 1.00 94.56 354 PHE A C 1
ATOM 2838 O O . PHE A 1 354 ? -13.404 -12.320 25.588 1.00 94.56 354 PHE A O 1
ATOM 2845 N N . ASN A 1 355 ? -14.964 -11.472 24.212 1.00 95.00 355 ASN A N 1
ATOM 2846 C CA . ASN A 1 355 ? -14.949 -12.593 23.267 1.00 95.00 355 ASN A CA 1
ATOM 2847 C C . ASN A 1 355 ? -14.132 -12.310 21.999 1.00 95.00 355 ASN A C 1
ATOM 2849 O O . ASN A 1 355 ? -13.842 -13.237 21.246 1.00 95.00 355 ASN A O 1
ATOM 2853 N N . THR A 1 356 ? -13.744 -11.055 21.766 1.00 96.62 356 THR A N 1
ATOM 2854 C CA . THR A 1 356 ? -12.935 -10.634 20.618 1.00 96.62 356 THR A CA 1
ATOM 2855 C C . THR A 1 356 ? -11.780 -9.772 21.116 1.00 96.62 356 THR A C 1
ATOM 2857 O O . THR A 1 356 ? -12.008 -8.721 21.714 1.00 96.62 356 THR A O 1
ATOM 2860 N N . VAL A 1 357 ? -10.543 -10.200 20.869 1.00 96.25 357 VAL A N 1
ATOM 2861 C CA . VAL A 1 357 ? -9.329 -9.485 21.282 1.00 96.25 357 VAL A CA 1
ATOM 2862 C C . VAL A 1 357 ? -8.526 -9.112 20.043 1.00 96.25 357 VAL A C 1
ATOM 2864 O O . VAL A 1 357 ? -8.094 -9.975 19.279 1.00 96.25 357 VAL A O 1
ATOM 2867 N N . ILE A 1 358 ? -8.310 -7.815 19.854 1.00 97.44 358 ILE A N 1
ATOM 2868 C CA . ILE A 1 358 ? -7.521 -7.262 18.753 1.00 97.44 358 ILE A CA 1
ATOM 2869 C C . ILE A 1 358 ? -6.182 -6.792 19.315 1.00 97.44 358 ILE A C 1
ATOM 2871 O O . ILE A 1 358 ? -6.147 -5.921 20.178 1.00 97.44 358 ILE A O 1
ATOM 2875 N N . VAL A 1 359 ? -5.075 -7.343 18.834 1.00 94.31 359 VAL A N 1
ATOM 2876 C CA . VAL A 1 359 ? -3.734 -6.970 19.290 1.00 94.31 359 VAL A CA 1
ATOM 2877 C C . VAL A 1 359 ? -2.999 -6.258 18.168 1.00 94.31 359 VAL A C 1
ATOM 2879 O O . VAL A 1 359 ? -2.713 -6.869 17.144 1.00 94.31 359 VAL A O 1
ATOM 2882 N N . GLY A 1 360 ? -2.702 -4.975 18.359 1.00 94.31 360 GLY A N 1
ATOM 2883 C CA . GLY A 1 360 ? -1.781 -4.220 17.514 1.00 94.31 360 GLY A CA 1
ATOM 2884 C C . GLY A 1 360 ? -0.369 -4.302 18.078 1.00 94.31 360 GLY A C 1
ATOM 2885 O O . GLY A 1 360 ? -0.187 -4.146 19.284 1.00 94.31 360 GLY A O 1
ATOM 2886 N N . VAL A 1 361 ? 0.626 -4.552 17.234 1.00 91.12 361 VAL A N 1
ATOM 2887 C CA . VAL A 1 361 ? 2.039 -4.585 17.629 1.00 91.12 361 VAL A CA 1
ATOM 2888 C C . VAL A 1 361 ? 2.826 -3.693 16.687 1.00 91.12 361 VAL A C 1
ATOM 2890 O O . VAL A 1 361 ? 2.841 -3.926 15.479 1.00 91.12 361 VAL A O 1
ATOM 2893 N N . ASN A 1 362 ? 3.465 -2.670 17.239 1.00 89.38 362 ASN A N 1
ATOM 2894 C CA . ASN A 1 362 ? 4.419 -1.844 16.514 1.00 89.38 362 ASN A CA 1
ATOM 2895 C C . ASN A 1 362 ? 5.768 -2.572 16.390 1.00 89.38 362 ASN A C 1
ATOM 2897 O O . ASN A 1 362 ? 6.149 -3.360 17.240 1.00 89.38 362 ASN A O 1
ATOM 2901 N N . GLY A 1 363 ? 6.509 -2.323 15.318 1.00 81.81 363 GLY A N 1
ATOM 2902 C CA . GLY A 1 363 ? 7.865 -2.837 15.137 1.00 81.81 363 GLY A CA 1
ATOM 2903 C C . GLY A 1 363 ? 7.985 -4.348 14.961 1.00 81.81 363 GLY A C 1
ATOM 2904 O O . GLY A 1 363 ? 7.039 -5.119 15.041 1.00 81.81 363 GLY A O 1
ATOM 2905 N N . ASP A 1 364 ? 9.210 -4.781 14.684 1.00 73.31 364 ASP A N 1
ATOM 2906 C CA . ASP A 1 364 ? 9.562 -6.190 14.521 1.00 73.31 364 ASP A CA 1
ATOM 2907 C C . ASP A 1 364 ? 10.159 -6.731 15.825 1.00 73.31 364 ASP A C 1
ATOM 2909 O O . ASP A 1 364 ? 11.305 -7.172 15.864 1.00 73.31 364 ASP A O 1
ATOM 2913 N N . TRP A 1 365 ? 9.402 -6.638 16.919 1.00 65.94 365 TRP A N 1
ATOM 2914 C CA . TRP A 1 365 ? 9.927 -6.931 18.258 1.00 65.94 365 TRP A CA 1
ATOM 2915 C C . TRP A 1 365 ? 9.956 -8.400 18.629 1.00 65.94 365 TRP A C 1
ATOM 2917 O O . TRP A 1 365 ? 10.519 -8.719 19.667 1.00 65.94 365 TRP A O 1
ATOM 2927 N N . PHE A 1 366 ? 9.389 -9.284 17.807 1.00 62.19 366 PHE A N 1
ATOM 2928 C CA . PHE A 1 366 ? 9.327 -10.722 18.052 1.00 62.19 366 PHE A CA 1
ATOM 2929 C C . PHE A 1 366 ? 10.713 -11.399 17.934 1.00 62.19 366 PHE A C 1
ATOM 2931 O O . PHE A 1 366 ? 10.992 -12.106 16.978 1.00 62.19 366 PHE A O 1
ATOM 2938 N N . GLU A 1 367 ? 11.618 -11.173 18.885 1.00 61.59 367 GLU A N 1
ATOM 2939 C CA . GLU A 1 367 ? 12.833 -11.975 19.083 1.00 61.59 367 GLU A CA 1
ATOM 2940 C C . GLU A 1 367 ? 12.577 -13.099 20.102 1.00 61.59 367 GLU A C 1
ATOM 2942 O O . GLU A 1 367 ? 11.988 -12.848 21.160 1.00 61.59 367 GLU A O 1
ATOM 2947 N N . ASP A 1 368 ? 13.021 -14.326 19.800 1.00 59.09 368 ASP A N 1
ATOM 2948 C CA . ASP A 1 368 ? 12.671 -15.555 20.540 1.00 59.09 368 ASP A CA 1
ATOM 2949 C C . ASP A 1 368 ? 12.868 -15.452 22.062 1.00 59.09 368 ASP A C 1
ATOM 2951 O O . ASP A 1 368 ? 11.993 -15.845 22.836 1.00 59.09 368 ASP A O 1
ATOM 2955 N N . ALA A 1 369 ? 13.987 -14.878 22.515 1.00 56.41 369 ALA A N 1
ATOM 2956 C CA . ALA A 1 369 ? 14.315 -14.802 23.940 1.00 56.41 369 ALA A CA 1
ATOM 2957 C C . ALA A 1 369 ? 13.504 -13.741 24.707 1.00 56.41 369 ALA A C 1
ATOM 2959 O O . ALA A 1 369 ? 13.256 -13.907 25.900 1.00 56.41 369 ALA A O 1
ATOM 2960 N N . MET A 1 370 ? 13.069 -12.663 24.044 1.00 57.06 370 MET A N 1
ATOM 2961 C CA . MET A 1 370 ? 12.353 -11.560 24.700 1.00 57.06 370 MET A CA 1
ATOM 2962 C C . MET A 1 370 ? 10.827 -11.732 24.682 1.00 57.06 370 MET A C 1
ATOM 2964 O O . MET A 1 370 ? 10.141 -11.094 25.475 1.00 57.06 370 MET A O 1
ATOM 2968 N N . ASN A 1 371 ? 10.281 -12.621 23.839 1.00 63.53 371 ASN A N 1
ATOM 2969 C CA . ASN A 1 371 ? 8.833 -12.702 23.584 1.00 63.53 371 ASN A CA 1
ATOM 2970 C C . ASN A 1 371 ? 8.146 -13.989 24.027 1.00 63.53 371 ASN A C 1
ATOM 2972 O O . ASN A 1 371 ? 6.937 -14.110 23.831 1.00 63.53 371 ASN A O 1
ATOM 2976 N N . ALA A 1 372 ? 8.841 -14.927 24.674 1.00 70.81 372 ALA A N 1
ATOM 2977 C CA . ALA A 1 372 ? 8.194 -16.115 25.241 1.00 70.81 372 ALA A CA 1
ATOM 2978 C C . ALA A 1 372 ? 6.997 -15.744 26.146 1.00 70.81 372 ALA A C 1
ATOM 2980 O O . ALA A 1 372 ? 5.936 -16.368 26.074 1.00 70.81 372 ALA A O 1
ATOM 2981 N N . SER A 1 373 ? 7.129 -14.666 26.926 1.00 69.69 373 SER A N 1
ATOM 2982 C CA . SER A 1 373 ? 6.052 -14.105 27.752 1.00 69.69 373 SER A CA 1
ATOM 2983 C C . SER A 1 373 ? 4.890 -13.551 26.921 1.00 69.69 373 SER A C 1
ATOM 2985 O O . SER A 1 373 ? 3.735 -13.816 27.249 1.00 69.69 373 SER A O 1
ATOM 2987 N N . LEU A 1 374 ? 5.175 -12.845 25.819 1.00 74.56 374 LEU A N 1
ATOM 2988 C CA . LEU A 1 374 ? 4.159 -12.323 24.901 1.00 74.56 374 LEU A CA 1
ATOM 2989 C C . LEU A 1 374 ? 3.413 -13.459 24.194 1.00 74.56 374 LEU A C 1
ATOM 2991 O O . LEU A 1 374 ? 2.186 -13.465 24.157 1.00 74.56 374 LEU A O 1
ATOM 2995 N N . TYR A 1 375 ? 4.122 -14.463 23.681 1.00 77.44 375 TYR A N 1
ATOM 2996 C CA . TYR A 1 375 ? 3.488 -15.614 23.043 1.00 77.44 375 TYR A CA 1
ATOM 2997 C C . TYR A 1 375 ? 2.660 -16.437 24.019 1.00 77.44 375 TYR A C 1
ATOM 2999 O O . TYR A 1 375 ? 1.538 -16.814 23.680 1.00 77.44 375 TYR A O 1
ATOM 3007 N N . SER A 1 376 ? 3.169 -16.664 25.231 1.00 78.19 376 SER A N 1
ATOM 3008 C CA . SER A 1 376 ? 2.414 -17.304 26.309 1.00 78.19 376 SER A CA 1
ATOM 3009 C C . SER A 1 376 ? 1.146 -16.514 26.633 1.00 78.19 376 SER A C 1
ATOM 3011 O O . SER A 1 376 ? 0.060 -17.088 26.697 1.00 78.19 376 SER A O 1
ATOM 3013 N N . PHE A 1 377 ? 1.248 -15.188 26.739 1.00 79.38 377 PHE A N 1
ATOM 3014 C CA . PHE A 1 377 ? 0.102 -14.308 26.948 1.00 79.38 377 PHE A CA 1
ATOM 3015 C C . PHE A 1 377 ? -0.939 -14.426 25.826 1.00 79.38 377 PHE A C 1
ATOM 3017 O O . PHE A 1 377 ? -2.108 -14.708 26.095 1.00 79.38 377 PHE A O 1
ATOM 3024 N N . LEU A 1 378 ? -0.520 -14.287 24.566 1.00 82.69 378 LEU A N 1
ATOM 3025 C CA . LEU A 1 378 ? -1.403 -14.408 23.405 1.00 82.69 378 LEU A CA 1
ATOM 3026 C C . LEU A 1 378 ? -2.034 -15.805 23.319 1.00 82.69 378 LEU A C 1
ATOM 3028 O O . LEU A 1 378 ? -3.214 -15.936 22.996 1.00 82.69 378 LEU A O 1
ATOM 3032 N N . HIS A 1 379 ? -1.277 -16.855 23.644 1.00 83.38 379 HIS A N 1
ATOM 3033 C CA . HIS A 1 379 ? -1.776 -18.229 23.637 1.00 83.38 379 HIS A CA 1
ATOM 3034 C C . HIS A 1 379 ? -2.865 -18.424 24.698 1.00 83.38 379 HIS A C 1
ATOM 3036 O O . HIS A 1 379 ? -3.928 -18.975 24.413 1.00 83.38 379 HIS A O 1
ATOM 3042 N N . GLN A 1 380 ? -2.663 -17.887 25.899 1.00 79.19 380 GLN A N 1
ATOM 3043 C CA . GLN A 1 380 ? -3.671 -17.939 26.956 1.00 79.19 380 GLN A CA 1
ATOM 3044 C C . GLN A 1 380 ? -4.960 -17.201 26.572 1.00 79.19 380 GLN A C 1
ATOM 3046 O O . GLN A 1 380 ? -6.044 -17.738 26.793 1.00 79.19 380 GLN A O 1
ATOM 3051 N N . ILE A 1 381 ? -4.867 -16.014 25.959 1.00 82.38 381 ILE A N 1
ATOM 3052 C CA . ILE A 1 381 ? -6.047 -15.255 25.499 1.00 82.38 381 ILE A CA 1
ATOM 3053 C C . ILE A 1 381 ? -6.855 -16.049 24.477 1.00 82.38 381 ILE A C 1
ATOM 3055 O O . ILE A 1 381 ? -8.085 -16.097 24.523 1.00 82.38 381 ILE A O 1
ATOM 3059 N N . SER A 1 382 ? -6.148 -16.679 23.547 1.00 83.75 382 SER A N 1
ATOM 3060 C CA . SER A 1 382 ? -6.757 -17.350 22.407 1.00 83.75 382 SER A CA 1
ATOM 3061 C C . SER A 1 382 ? -7.621 -18.568 22.771 1.00 83.75 382 SER A C 1
ATOM 3063 O O . SER A 1 382 ? -8.376 -19.061 21.938 1.00 83.75 382 SER A O 1
ATOM 3065 N N . SER A 1 383 ? -7.549 -19.029 24.026 1.00 82.81 383 SER A N 1
ATOM 3066 C CA . SER A 1 383 ? -8.405 -20.098 24.558 1.00 82.81 383 SER A CA 1
ATOM 3067 C C . SER A 1 383 ? -9.822 -19.624 24.904 1.00 82.81 383 SER A C 1
ATOM 3069 O O . SER A 1 383 ? -10.731 -20.444 24.993 1.00 82.81 383 SER A O 1
ATOM 3071 N N . SER A 1 384 ? -10.022 -18.320 25.117 1.00 84.56 384 SER A N 1
ATOM 3072 C CA . SER A 1 384 ? -11.296 -17.743 25.573 1.00 84.56 384 SER A CA 1
ATOM 3073 C C . SER A 1 384 ? -11.890 -16.694 24.632 1.00 84.56 384 SER A C 1
ATOM 3075 O O . SER A 1 384 ? -13.045 -16.318 24.808 1.00 84.56 384 SER A O 1
ATOM 3077 N N . ALA A 1 385 ? -11.122 -16.211 23.653 1.00 91.75 385 ALA A N 1
ATOM 3078 C CA . ALA A 1 385 ? -11.535 -15.150 22.742 1.00 91.75 385 ALA A CA 1
ATOM 3079 C C . ALA A 1 385 ? -10.973 -15.357 21.329 1.00 91.75 385 ALA A C 1
ATOM 3081 O O . ALA A 1 385 ? -9.920 -15.969 21.138 1.00 91.75 385 ALA A O 1
ATOM 3082 N N . GLU A 1 386 ? -11.653 -14.798 20.330 1.00 94.25 386 GLU A N 1
ATOM 3083 C CA . GLU A 1 386 ? -11.117 -14.682 18.978 1.00 94.25 386 GLU A CA 1
ATOM 3084 C C . GLU A 1 386 ? -9.967 -13.675 18.968 1.00 94.25 386 GLU A C 1
ATOM 3086 O O . GLU A 1 386 ? -10.170 -12.492 19.235 1.00 94.25 386 GLU A O 1
ATOM 3091 N N . LEU A 1 387 ? -8.759 -14.153 18.664 1.00 94.12 387 LEU A N 1
ATOM 3092 C CA . LEU A 1 387 ? -7.553 -13.334 18.661 1.00 94.12 387 LEU A CA 1
ATOM 3093 C C . LEU A 1 387 ? -7.201 -12.881 17.240 1.00 94.12 387 LEU A C 1
ATOM 3095 O O . LEU A 1 387 ? -6.941 -13.711 16.362 1.00 94.12 387 LEU A O 1
ATOM 3099 N N . ILE A 1 388 ? -7.167 -11.569 17.029 1.00 96.75 388 ILE A N 1
ATOM 3100 C CA . ILE A 1 388 ? -6.762 -10.924 15.775 1.00 96.75 388 ILE A CA 1
ATOM 3101 C C . ILE A 1 388 ? -5.446 -10.195 16.025 1.00 96.75 388 ILE A C 1
ATOM 3103 O O . ILE A 1 388 ? -5.378 -9.348 16.911 1.00 96.75 388 ILE A O 1
ATOM 3107 N N . LEU A 1 389 ? -4.415 -10.510 15.245 1.00 94.69 389 LEU A N 1
ATOM 3108 C CA . LEU A 1 389 ? -3.120 -9.836 15.307 1.00 94.69 389 LEU A CA 1
ATOM 3109 C C . LEU A 1 389 ? -2.993 -8.831 14.163 1.00 94.69 389 LEU A C 1
ATOM 3111 O O . LEU A 1 389 ? -3.244 -9.171 13.007 1.00 94.69 389 LEU A O 1
ATOM 3115 N N . VAL A 1 390 ? -2.552 -7.619 14.479 1.00 96.44 390 VAL A N 1
ATOM 3116 C CA . VAL A 1 390 ? -2.154 -6.594 13.517 1.00 96.44 390 VAL A CA 1
ATOM 3117 C C . VAL A 1 390 ? -0.697 -6.236 13.758 1.00 96.44 390 VAL A C 1
ATOM 3119 O O . VAL A 1 390 ? -0.329 -5.811 14.850 1.00 96.44 390 VAL A O 1
ATOM 3122 N N . HIS A 1 391 ? 0.126 -6.398 12.730 1.00 94.06 391 HIS A N 1
ATOM 3123 C CA . HIS A 1 391 ? 1.552 -6.098 12.764 1.00 94.06 391 HIS A CA 1
ATOM 3124 C C . HIS A 1 391 ? 1.853 -4.805 12.008 1.00 94.06 391 HIS A C 1
ATOM 3126 O O . HIS A 1 391 ? 1.672 -4.734 10.787 1.00 94.06 391 HIS A O 1
ATOM 3132 N N . PHE A 1 392 ? 2.346 -3.798 12.722 1.00 93.19 392 PHE A N 1
ATOM 3133 C CA . PHE A 1 392 ? 2.819 -2.523 12.188 1.00 93.19 392 PHE A CA 1
ATOM 3134 C C . PHE A 1 392 ? 4.352 -2.528 12.146 1.00 93.19 392 PHE A C 1
ATOM 3136 O O . PHE A 1 392 ? 5.028 -1.978 13.009 1.00 93.19 392 PHE A O 1
ATOM 3143 N N . GLY A 1 393 ? 4.921 -3.192 11.148 1.00 89.06 393 GLY A N 1
ATOM 3144 C CA . GLY A 1 393 ? 6.368 -3.314 10.968 1.00 89.06 393 GLY A CA 1
ATOM 3145 C C . GLY A 1 393 ? 6.689 -4.102 9.704 1.00 89.06 393 GLY A C 1
ATOM 3146 O O . GLY A 1 393 ? 5.781 -4.503 8.976 1.00 89.06 393 GLY A O 1
ATOM 3147 N N . SER A 1 394 ? 7.963 -4.399 9.433 1.00 83.62 394 SER A N 1
ATOM 3148 C CA . SER A 1 394 ? 8.323 -5.095 8.188 1.00 83.62 394 SER A CA 1
ATOM 3149 C C . SER A 1 394 ? 7.693 -6.493 8.080 1.00 83.62 394 SER A C 1
ATOM 3151 O O . SER A 1 394 ? 7.511 -7.010 6.974 1.00 83.62 394 SER A O 1
ATOM 3153 N N . GLY A 1 395 ? 7.377 -7.125 9.213 1.00 86.88 395 GLY A N 1
ATOM 3154 C CA . GLY A 1 395 ? 6.854 -8.486 9.287 1.00 86.88 395 GLY A CA 1
ATOM 3155 C C . GLY A 1 395 ? 7.950 -9.554 9.258 1.00 86.88 395 GLY A C 1
ATOM 3156 O O . GLY A 1 395 ? 7.639 -10.740 9.275 1.00 86.88 395 GLY A O 1
ATOM 3157 N N . ASN A 1 396 ? 9.235 -9.163 9.252 1.00 82.56 396 ASN A N 1
ATOM 3158 C CA . ASN A 1 396 ? 10.386 -10.083 9.236 1.00 82.56 396 ASN A CA 1
ATOM 3159 C C . ASN A 1 396 ? 10.352 -11.120 10.363 1.00 82.56 396 ASN A C 1
ATOM 3161 O O . ASN A 1 396 ? 10.881 -12.220 10.208 1.00 82.56 396 ASN A O 1
ATOM 3165 N N . ARG A 1 397 ? 9.759 -10.746 11.497 1.00 84.06 397 ARG A N 1
ATOM 3166 C CA . ARG A 1 397 ? 9.689 -11.576 12.697 1.00 84.06 397 ARG A CA 1
ATOM 3167 C C . ARG A 1 397 ? 8.380 -12.352 12.833 1.00 84.06 397 ARG A C 1
ATOM 3169 O O . ARG A 1 397 ? 8.213 -13.113 13.772 1.00 84.06 397 ARG A O 1
ATOM 3176 N N . LEU A 1 398 ? 7.460 -12.236 11.870 1.00 86.38 398 LEU A N 1
ATOM 3177 C CA . LEU A 1 398 ? 6.248 -13.064 11.857 1.00 86.38 398 LEU A CA 1
ATOM 3178 C C . LEU A 1 398 ? 6.560 -14.550 11.631 1.00 86.38 398 LEU A C 1
ATOM 3180 O O . LEU A 1 398 ? 5.763 -15.400 12.012 1.00 86.38 398 LEU A O 1
ATOM 3184 N N . LYS A 1 399 ? 7.731 -14.869 11.063 1.00 84.88 399 LYS A N 1
ATOM 3185 C CA . LYS A 1 399 ? 8.256 -16.242 10.980 1.00 84.88 399 LYS A CA 1
ATOM 3186 C C . LYS A 1 399 ? 8.509 -16.874 12.355 1.00 84.88 399 LYS A C 1
ATOM 3188 O O . LYS A 1 399 ? 8.483 -18.093 12.469 1.00 84.88 399 LYS A O 1
ATOM 3193 N N . ASP A 1 400 ? 8.757 -16.041 13.367 1.00 82.38 400 ASP A N 1
ATOM 3194 C CA . ASP A 1 400 ? 9.080 -16.460 14.731 1.00 82.38 400 ASP A CA 1
ATOM 3195 C C . ASP A 1 400 ? 7.785 -16.706 15.543 1.00 82.38 400 ASP A C 1
ATOM 3197 O O . ASP A 1 400 ? 7.829 -17.084 16.714 1.00 82.38 400 ASP A O 1
ATOM 3201 N N . LEU A 1 401 ? 6.603 -16.510 14.932 1.00 80.94 401 LEU A N 1
ATOM 3202 C CA . LEU A 1 401 ? 5.325 -16.863 15.544 1.00 80.94 401 LEU A CA 1
ATOM 3203 C C . LEU A 1 401 ? 5.223 -18.388 15.703 1.00 80.94 401 LEU A C 1
ATOM 3205 O O . LEU A 1 401 ? 5.370 -19.112 14.713 1.00 80.94 401 LEU A O 1
ATOM 3209 N N . PRO A 1 402 ? 4.872 -18.899 16.899 1.00 74.69 402 PRO A N 1
ATOM 3210 C CA . PRO A 1 402 ? 4.748 -20.332 17.121 1.00 74.69 402 PRO A CA 1
ATOM 3211 C C . PRO A 1 402 ? 3.774 -20.985 16.135 1.00 74.69 402 PRO A C 1
ATOM 3213 O O . PRO A 1 402 ? 2.624 -20.556 15.974 1.00 74.69 402 PRO A O 1
ATOM 3216 N N . VAL A 1 403 ? 4.224 -22.061 15.491 1.00 69.12 403 VAL A N 1
ATOM 3217 C CA . VAL A 1 403 ? 3.377 -22.875 14.615 1.00 69.12 403 VAL A CA 1
ATOM 3218 C C . VAL A 1 403 ? 2.242 -23.477 15.448 1.00 69.12 403 VAL A C 1
ATOM 3220 O O . VAL A 1 403 ? 2.476 -24.054 16.506 1.00 69.12 403 VAL A O 1
ATOM 3223 N N . GLY A 1 404 ? 1.000 -23.329 14.981 1.00 66.00 404 GLY A N 1
ATOM 3224 C CA . GLY A 1 404 ? -0.189 -23.798 15.703 1.00 66.00 404 GLY A CA 1
ATOM 3225 C C . GLY A 1 404 ? -0.785 -22.792 16.695 1.00 66.00 404 GLY A C 1
ATOM 3226 O O . GLY A 1 404 ? -1.791 -23.104 17.330 1.00 66.00 404 GLY A O 1
ATOM 3227 N N . HIS A 1 405 ? -0.233 -21.576 16.808 1.00 70.19 405 HIS A N 1
ATOM 3228 C CA . HIS A 1 405 ? -0.859 -20.516 17.605 1.00 70.19 405 HIS A CA 1
ATOM 3229 C C . HIS A 1 405 ? -2.231 -20.126 17.010 1.00 70.19 405 HIS A C 1
ATOM 3231 O O . HIS A 1 405 ? -2.320 -19.877 15.801 1.00 70.19 405 HIS A O 1
ATOM 3237 N N . PRO A 1 406 ? -3.326 -20.096 17.793 1.00 75.19 406 PRO A N 1
ATOM 3238 C CA . PRO A 1 406 ? -4.678 -20.036 17.244 1.00 75.19 406 PRO A CA 1
ATOM 3239 C C . PRO A 1 406 ? -5.165 -18.598 17.004 1.00 75.19 406 PRO A C 1
ATOM 3241 O O . PRO A 1 406 ? -6.313 -18.261 17.300 1.00 75.19 406 PRO A O 1
ATOM 3244 N N . PHE A 1 407 ? -4.330 -17.768 16.371 1.00 89.31 407 PHE A N 1
ATOM 3245 C CA . PHE A 1 407 ? -4.812 -16.542 15.739 1.00 89.31 407 PHE A CA 1
ATOM 3246 C C . PHE A 1 407 ? -5.949 -16.887 14.768 1.00 89.31 407 PHE A C 1
ATOM 3248 O O . PHE A 1 407 ? -5.892 -17.873 14.013 1.00 89.31 407 PHE A O 1
ATOM 3255 N N . LYS A 1 408 ? -7.018 -16.095 14.833 1.00 94.00 408 LYS A N 1
ATOM 3256 C CA . LYS A 1 408 ? -8.140 -16.157 13.894 1.00 94.00 408 LYS A CA 1
ATOM 3257 C C . LYS A 1 408 ? -7.866 -15.310 12.662 1.00 94.00 408 LYS A C 1
ATOM 3259 O O . LYS A 1 408 ? -8.319 -15.686 11.589 1.00 94.00 408 LYS A O 1
ATOM 3264 N N . ALA A 1 409 ? -7.099 -14.232 12.805 1.00 95.75 409 ALA A N 1
ATOM 3265 C CA . ALA A 1 409 ? -6.559 -13.484 11.682 1.00 95.75 409 ALA A CA 1
ATOM 3266 C C . ALA A 1 409 ? -5.207 -12.846 12.017 1.00 95.75 409 ALA A C 1
ATOM 3268 O O . ALA A 1 409 ? -4.941 -12.523 13.178 1.00 95.75 409 ALA A O 1
ATOM 3269 N N . ILE A 1 410 ? -4.384 -12.654 10.986 1.00 95.44 410 ILE A N 1
ATOM 3270 C CA . ILE A 1 410 ? -3.103 -11.946 11.045 1.00 95.44 410 ILE A CA 1
ATOM 3271 C C . ILE A 1 410 ? -3.070 -10.936 9.897 1.00 95.44 410 ILE A C 1
ATOM 3273 O O . ILE A 1 410 ? -3.103 -11.316 8.727 1.00 95.44 410 ILE A O 1
ATOM 3277 N N . LEU A 1 411 ? -2.991 -9.654 10.234 1.00 97.44 411 LEU A N 1
ATOM 3278 C CA . LEU A 1 411 ? -2.918 -8.539 9.296 1.00 97.44 411 LEU A CA 1
ATOM 3279 C C . LEU A 1 411 ? -1.538 -7.878 9.383 1.00 97.44 411 LEU A C 1
ATOM 3281 O O . LEU A 1 411 ? -1.106 -7.487 10.462 1.00 97.44 411 LEU A O 1
ATOM 3285 N N . LEU A 1 412 ? -0.860 -7.719 8.251 1.00 96.06 412 LEU A N 1
ATOM 3286 C CA . LEU A 1 412 ? 0.403 -6.993 8.129 1.00 96.06 412 LEU A CA 1
ATOM 3287 C C . LEU A 1 412 ? 0.148 -5.630 7.477 1.00 96.06 412 LEU A C 1
ATOM 3289 O O . LEU A 1 412 ? -0.241 -5.562 6.312 1.00 96.06 412 LEU A O 1
ATOM 3293 N N . SER A 1 413 ? 0.388 -4.547 8.218 1.00 94.56 413 SER A N 1
ATOM 3294 C CA . SER A 1 413 ? 0.135 -3.169 7.765 1.00 94.56 413 SER A CA 1
ATOM 3295 C C . SER A 1 413 ? 1.406 -2.360 7.461 1.00 94.56 413 SER A C 1
ATOM 3297 O O . SER A 1 413 ? 1.304 -1.202 7.060 1.00 94.56 413 SER A O 1
ATOM 3299 N N . TYR A 1 414 ? 2.584 -2.974 7.612 1.00 90.31 414 TYR A N 1
ATOM 3300 C CA . TYR A 1 414 ? 3.923 -2.439 7.326 1.00 90.31 414 TYR A CA 1
ATOM 3301 C C . TYR A 1 414 ? 4.405 -1.247 8.157 1.00 90.31 414 TYR A C 1
ATOM 3303 O O . TYR A 1 414 ? 5.436 -1.354 8.816 1.00 90.31 414 TYR A O 1
ATOM 3311 N N . ASP A 1 415 ? 3.702 -0.122 8.116 1.00 87.19 415 ASP A N 1
ATOM 3312 C CA . ASP A 1 415 ? 4.159 1.128 8.721 1.00 87.19 415 ASP A CA 1
ATOM 3313 C C . ASP A 1 415 ? 3.395 1.434 10.019 1.00 87.19 415 ASP A C 1
ATOM 3315 O O . ASP A 1 415 ? 2.263 0.998 10.212 1.00 87.19 415 ASP A O 1
ATOM 3319 N N . MET A 1 416 ? 4.017 2.195 10.925 1.00 88.56 416 MET A N 1
ATOM 3320 C CA . MET A 1 416 ? 3.448 2.541 12.244 1.00 88.56 416 MET A CA 1
ATOM 3321 C C . MET A 1 416 ? 2.714 3.888 12.260 1.00 88.56 416 MET A C 1
ATOM 3323 O O . MET A 1 416 ? 2.258 4.334 13.311 1.00 88.56 416 MET A O 1
ATOM 3327 N N . ASN A 1 417 ? 2.634 4.580 11.122 1.00 87.75 417 ASN A N 1
ATOM 3328 C CA . ASN A 1 417 ? 2.002 5.896 11.055 1.00 87.75 417 ASN A CA 1
ATOM 3329 C C . ASN A 1 417 ? 0.472 5.823 11.180 1.00 87.75 417 ASN A C 1
ATOM 3331 O O . ASN A 1 417 ? -0.145 4.762 11.076 1.00 87.75 417 ASN A O 1
ATOM 3335 N N . SER A 1 418 ? -0.138 6.992 11.380 1.00 90.50 418 SER A N 1
ATOM 3336 C CA . SER A 1 418 ? -1.583 7.142 11.550 1.00 90.50 418 SER A CA 1
ATOM 3337 C C . SER A 1 418 ? -2.377 6.539 10.394 1.00 90.50 418 SER A C 1
ATOM 3339 O O . SER A 1 418 ? -3.350 5.841 10.645 1.00 90.50 418 SER A O 1
ATOM 3341 N N . THR A 1 419 ? -1.954 6.735 9.143 1.00 89.44 419 THR A N 1
ATOM 3342 C CA . THR A 1 419 ? -2.673 6.211 7.973 1.00 89.44 419 THR A CA 1
ATOM 3343 C C . THR A 1 419 ? -2.701 4.685 7.968 1.00 89.44 419 THR A C 1
ATOM 3345 O O . THR A 1 419 ? -3.772 4.102 7.823 1.00 89.44 419 THR A O 1
ATOM 3348 N N . ALA A 1 420 ? -1.561 4.026 8.189 1.00 92.31 420 ALA A N 1
ATOM 3349 C CA . ALA A 1 420 ? -1.490 2.568 8.284 1.00 92.31 420 ALA A CA 1
ATOM 3350 C C . ALA A 1 420 ? -2.389 2.030 9.411 1.00 92.31 420 ALA A C 1
ATOM 3352 O O . ALA A 1 420 ? -3.180 1.108 9.206 1.00 92.31 420 ALA A O 1
ATOM 3353 N N . GLN A 1 421 ? -2.334 2.668 10.582 1.00 95.69 421 GLN A N 1
ATOM 3354 C CA . GLN A 1 421 ? -3.179 2.341 11.729 1.00 95.69 421 GLN A CA 1
ATOM 3355 C C . GLN A 1 421 ? -4.680 2.507 11.434 1.00 95.69 421 GLN A C 1
ATOM 3357 O O . GLN A 1 421 ? -5.471 1.614 11.743 1.00 95.69 421 GLN A O 1
ATOM 3362 N N . GLU A 1 422 ? -5.087 3.607 10.797 1.00 95.62 422 GLU A N 1
ATOM 3363 C CA . GLU A 1 422 ? -6.475 3.822 10.378 1.00 95.62 422 GLU A CA 1
ATOM 3364 C C . GLU A 1 422 ? -6.938 2.747 9.396 1.00 95.62 422 GLU A C 1
ATOM 3366 O O . GLU A 1 422 ? -8.023 2.188 9.562 1.00 95.62 422 GLU A O 1
ATOM 3371 N N . ILE A 1 423 ? -6.145 2.459 8.360 1.00 96.12 423 ILE A N 1
ATOM 3372 C CA . ILE A 1 423 ? -6.501 1.465 7.343 1.00 96.12 423 ILE A CA 1
ATOM 3373 C C . ILE A 1 423 ? -6.627 0.077 7.970 1.00 96.12 423 ILE A C 1
ATOM 3375 O O . ILE A 1 423 ? -7.610 -0.614 7.705 1.00 96.12 423 ILE A O 1
ATOM 3379 N N . ALA A 1 424 ? -5.708 -0.318 8.851 1.00 97.88 424 ALA A N 1
ATOM 3380 C CA . ALA A 1 424 ? -5.771 -1.614 9.516 1.00 97.88 424 ALA A CA 1
ATOM 3381 C C . ALA A 1 424 ? -7.055 -1.789 10.347 1.00 97.88 424 ALA A C 1
ATOM 3383 O O . ALA A 1 424 ? -7.728 -2.818 10.242 1.00 97.88 424 ALA A O 1
ATOM 3384 N N . ALA A 1 425 ? -7.447 -0.769 11.119 1.00 98.06 425 ALA A N 1
ATOM 3385 C CA . ALA A 1 425 ? -8.705 -0.781 11.869 1.00 98.06 425 ALA A CA 1
ATOM 3386 C C . ALA A 1 425 ? -9.928 -0.881 10.940 1.00 98.06 425 ALA A C 1
ATOM 3388 O O . ALA A 1 425 ? -10.865 -1.638 11.208 1.00 98.06 425 ALA A O 1
ATOM 3389 N N . GLN A 1 426 ? -9.914 -0.160 9.817 1.00 98.00 426 GLN A N 1
ATOM 3390 C CA . GLN A 1 426 ? -10.993 -0.230 8.834 1.00 98.00 426 GLN A CA 1
ATOM 3391 C C . GLN A 1 426 ? -11.052 -1.583 8.115 1.00 98.00 426 GLN A C 1
ATOM 3393 O O . GLN A 1 426 ? -12.154 -2.042 7.830 1.00 98.00 426 GLN A O 1
ATOM 3398 N N . ILE A 1 427 ? -9.921 -2.250 7.866 1.00 98.25 427 ILE A N 1
ATOM 3399 C CA . ILE A 1 427 ? -9.889 -3.613 7.310 1.00 98.25 427 ILE A CA 1
ATOM 3400 C C . ILE A 1 427 ? -10.544 -4.604 8.271 1.00 98.25 427 ILE A C 1
ATOM 3402 O O . ILE A 1 427 ? -11.386 -5.401 7.853 1.00 98.25 427 ILE A O 1
ATOM 3406 N N . ILE A 1 428 ? -10.219 -4.522 9.566 1.00 98.31 428 ILE A N 1
ATOM 3407 C CA . ILE A 1 428 ? -10.812 -5.391 10.593 1.00 98.31 428 ILE A CA 1
ATOM 3408 C C . ILE A 1 428 ? -12.337 -5.300 10.577 1.00 98.31 428 ILE A C 1
ATOM 3410 O O . ILE A 1 428 ? -13.023 -6.313 10.676 1.00 98.31 428 ILE A O 1
ATOM 3414 N N . PHE A 1 429 ? -12.875 -4.094 10.435 1.00 97.81 429 PHE A N 1
ATOM 3415 C CA . PHE A 1 429 ? -14.312 -3.842 10.479 1.00 97.81 429 PHE A CA 1
ATOM 3416 C C . PHE A 1 429 ? -14.994 -3.810 9.100 1.00 97.81 429 PHE A C 1
ATOM 3418 O O . PHE A 1 429 ? -16.217 -3.681 9.026 1.00 97.81 429 PHE A O 1
ATOM 3425 N N . GLY A 1 430 ? -14.241 -3.966 8.010 1.00 96.81 430 GLY A N 1
ATOM 3426 C CA . GLY A 1 430 ? -14.761 -3.983 6.641 1.00 96.81 430 GLY A CA 1
ATOM 3427 C C . GLY A 1 430 ? -15.122 -2.613 6.064 1.00 96.81 430 GLY A C 1
ATOM 3428 O O . GLY A 1 430 ? -15.852 -2.558 5.076 1.00 96.81 430 GLY A O 1
ATOM 3429 N N . GLY A 1 431 ? -14.635 -1.516 6.648 1.00 96.12 431 GLY A N 1
ATOM 3430 C CA . GLY A 1 431 ? -14.662 -0.193 6.011 1.00 96.12 431 GLY A CA 1
ATOM 3431 C C . GLY A 1 431 ? -13.720 -0.099 4.807 1.00 96.12 431 GLY A C 1
ATOM 3432 O O . GLY A 1 431 ? -13.989 0.631 3.859 1.00 96.12 431 GLY A O 1
ATOM 3433 N N . VAL A 1 432 ? -12.658 -0.910 4.806 1.00 95.75 432 VAL A N 1
ATOM 3434 C CA . VAL A 1 432 ? -11.756 -1.136 3.668 1.00 95.75 432 VAL A CA 1
ATOM 3435 C C . VAL A 1 432 ? -11.659 -2.646 3.434 1.00 95.75 432 VAL A C 1
ATOM 3437 O O . VAL A 1 432 ? -11.647 -3.423 4.385 1.00 95.75 432 VAL A O 1
ATOM 3440 N N . GLY A 1 433 ? -11.635 -3.083 2.175 1.00 94.88 433 GLY A N 1
ATOM 3441 C CA . GLY A 1 433 ? -11.378 -4.486 1.836 1.00 94.88 433 GLY A CA 1
ATOM 3442 C C . GLY A 1 433 ? -9.876 -4.760 1.773 1.00 94.88 433 GLY A C 1
ATOM 3443 O O . GLY A 1 433 ? -9.147 -3.977 1.173 1.00 94.88 433 GLY A O 1
ATOM 3444 N N . ALA A 1 434 ? -9.412 -5.864 2.356 1.00 95.31 434 ALA A N 1
ATOM 3445 C CA . ALA A 1 434 ? -8.019 -6.285 2.261 1.00 95.31 434 ALA A CA 1
ATOM 3446 C C . ALA A 1 434 ? -7.713 -6.756 0.835 1.00 95.31 434 ALA A C 1
ATOM 3448 O O . ALA A 1 434 ? -8.376 -7.662 0.325 1.00 95.31 434 ALA A O 1
ATOM 3449 N N . GLN A 1 435 ? -6.714 -6.142 0.196 1.00 91.38 435 GLN A N 1
ATOM 3450 C CA . GLN A 1 435 ? -6.318 -6.448 -1.184 1.00 91.38 435 GLN A CA 1
ATOM 3451 C C . GLN A 1 435 ? -4.834 -6.792 -1.337 1.00 91.38 435 GLN A C 1
ATOM 3453 O O . GLN A 1 435 ? -4.471 -7.353 -2.373 1.00 91.38 435 GLN A O 1
ATOM 3458 N N . GLY A 1 436 ? -4.004 -6.509 -0.330 1.00 89.81 436 GLY A N 1
ATOM 3459 C CA . GLY A 1 436 ? -2.556 -6.642 -0.428 1.00 89.81 436 GLY A CA 1
ATOM 3460 C C . GLY A 1 436 ? -2.079 -8.060 -0.713 1.00 89.81 436 GLY A C 1
ATOM 3461 O O . GLY A 1 436 ? -2.698 -9.052 -0.316 1.00 89.81 436 GLY A O 1
ATOM 3462 N N . ILE A 1 437 ? -0.940 -8.133 -1.397 1.00 85.69 437 ILE A N 1
ATOM 3463 C CA . ILE A 1 437 ? -0.197 -9.362 -1.665 1.00 85.69 437 ILE A CA 1
ATOM 3464 C C . ILE A 1 437 ? 1.187 -9.231 -1.047 1.00 85.69 437 ILE A C 1
ATOM 3466 O O . ILE A 1 437 ? 1.915 -8.275 -1.300 1.00 85.69 437 ILE A O 1
ATOM 3470 N N . LEU A 1 438 ? 1.606 -10.248 -0.305 1.00 84.81 438 LEU A N 1
ATOM 3471 C CA . LEU A 1 438 ? 2.939 -10.296 0.259 1.00 84.81 438 LEU A CA 1
ATOM 3472 C C . LEU A 1 438 ? 4.005 -10.306 -0.852 1.00 84.81 438 LEU A C 1
ATOM 3474 O O . LEU A 1 438 ? 4.145 -11.273 -1.602 1.00 84.81 438 LEU A O 1
ATOM 3478 N N . ALA A 1 439 ? 4.790 -9.230 -0.922 1.00 80.56 439 ALA A N 1
ATOM 3479 C CA . ALA A 1 439 ? 5.793 -9.000 -1.963 1.00 80.56 439 ALA A CA 1
ATOM 3480 C C . ALA A 1 439 ? 7.144 -9.708 -1.734 1.00 80.56 439 ALA A C 1
ATOM 3482 O O . ALA A 1 439 ? 8.102 -9.463 -2.467 1.00 80.56 439 ALA A O 1
ATOM 3483 N N . ARG A 1 440 ? 7.244 -10.588 -0.729 1.00 80.06 440 ARG A N 1
ATOM 3484 C CA . ARG A 1 440 ? 8.446 -11.381 -0.413 1.00 80.06 440 ARG A CA 1
ATOM 3485 C C . ARG A 1 440 ? 8.090 -12.664 0.336 1.00 80.06 440 ARG A C 1
ATOM 3487 O O . ARG A 1 440 ? 7.006 -12.769 0.887 1.00 80.06 440 ARG A O 1
ATOM 3494 N N . ASN A 1 441 ? 9.020 -13.608 0.421 1.00 81.31 441 ASN A N 1
ATOM 3495 C CA . ASN A 1 441 ? 8.889 -14.721 1.365 1.00 81.31 441 ASN A CA 1
ATOM 3496 C C . ASN A 1 441 ? 9.286 -14.249 2.774 1.00 81.31 441 ASN A C 1
ATOM 3498 O O . ASN A 1 441 ? 10.357 -13.660 2.929 1.00 81.31 441 ASN A O 1
ATOM 3502 N N . ILE A 1 442 ? 8.453 -14.514 3.783 1.00 83.94 442 ILE A N 1
ATOM 3503 C CA . ILE A 1 442 ? 8.823 -14.377 5.205 1.00 83.94 442 ILE A CA 1
ATOM 3504 C C . ILE A 1 442 ? 9.305 -15.737 5.727 1.00 83.94 442 ILE A C 1
ATOM 3506 O O . ILE A 1 442 ? 10.396 -15.838 6.288 1.00 83.94 442 ILE A O 1
ATOM 3510 N N . ASP A 1 443 ? 8.520 -16.786 5.489 1.00 81.88 443 ASP A N 1
ATOM 3511 C CA . ASP A 1 443 ? 8.821 -18.174 5.842 1.00 81.88 443 ASP A CA 1
ATOM 3512 C C . ASP A 1 443 ? 8.014 -19.148 4.957 1.00 81.88 443 ASP A C 1
ATOM 3514 O O . ASP A 1 443 ? 7.493 -18.765 3.908 1.00 81.88 443 ASP A O 1
ATOM 3518 N N . LYS A 1 444 ? 7.918 -20.427 5.350 1.00 81.94 444 LYS A N 1
ATOM 3519 C CA . LYS A 1 444 ? 7.110 -21.418 4.617 1.00 81.94 444 LYS A CA 1
ATOM 3520 C C . LYS A 1 444 ? 5.604 -21.162 4.734 1.00 81.94 444 LYS A C 1
ATOM 3522 O O . LYS A 1 444 ? 4.869 -21.553 3.832 1.00 81.94 444 LYS A O 1
ATOM 3527 N N . ARG A 1 445 ? 5.150 -20.561 5.838 1.00 83.75 445 ARG A N 1
ATOM 3528 C CA . ARG A 1 445 ? 3.740 -20.248 6.103 1.00 83.75 445 ARG A CA 1
ATOM 3529 C C . ARG A 1 445 ? 3.288 -19.010 5.326 1.00 83.75 445 ARG A C 1
ATOM 3531 O O . ARG A 1 445 ? 2.195 -19.005 4.769 1.00 83.75 445 ARG A O 1
ATOM 3538 N N . PHE A 1 446 ? 4.143 -17.996 5.246 1.00 86.81 446 PHE A N 1
ATOM 3539 C CA . PHE A 1 446 ? 3.900 -16.720 4.578 1.00 86.81 446 PHE A CA 1
ATOM 3540 C C . PHE A 1 446 ? 4.841 -16.566 3.380 1.00 86.81 446 PHE A C 1
ATOM 3542 O O . PHE A 1 446 ? 5.879 -15.894 3.435 1.00 86.81 446 PHE A O 1
ATOM 3549 N N . ALA A 1 447 ? 4.461 -17.221 2.285 1.00 81.06 447 ALA A N 1
ATOM 3550 C CA . ALA A 1 447 ? 5.189 -17.171 1.027 1.00 81.06 447 ALA A CA 1
ATOM 3551 C C . ALA A 1 447 ? 4.827 -15.925 0.198 1.00 81.06 447 ALA A C 1
ATOM 3553 O O . ALA A 1 447 ? 3.761 -15.322 0.339 1.00 81.06 447 ALA A O 1
ATOM 3554 N N . PHE A 1 448 ? 5.721 -15.559 -0.716 1.00 79.62 448 PHE A N 1
ATOM 3555 C CA . PHE A 1 448 ? 5.484 -14.563 -1.751 1.00 79.62 448 PHE A CA 1
ATOM 3556 C C . PHE A 1 448 ? 4.190 -14.887 -2.505 1.00 79.62 448 PHE A C 1
ATOM 3558 O O . PHE A 1 448 ? 3.959 -16.034 -2.893 1.00 79.62 448 PHE A O 1
ATOM 3565 N N . GLY A 1 449 ? 3.360 -13.873 -2.745 1.00 76.56 449 GLY A N 1
ATOM 3566 C CA . GLY A 1 449 ? 2.082 -14.045 -3.436 1.00 76.56 449 GLY A CA 1
ATOM 3567 C C . GLY A 1 449 ? 0.896 -14.364 -2.517 1.00 76.56 449 GLY A C 1
ATOM 3568 O O . GLY A 1 449 ? -0.247 -14.286 -2.969 1.00 76.56 449 GLY A O 1
ATOM 3569 N N . CYS A 1 450 ? 1.127 -14.682 -1.238 1.00 81.56 450 CYS A N 1
ATOM 3570 C CA . CYS A 1 450 ? 0.057 -14.886 -0.259 1.00 81.56 450 CYS A CA 1
ATOM 3571 C C . CYS A 1 450 ? -0.628 -13.562 0.125 1.00 81.56 450 CYS A C 1
ATOM 3573 O O . CYS A 1 450 ? -0.021 -12.495 0.081 1.00 81.56 450 CYS A O 1
ATOM 3575 N N . GLY A 1 451 ? -1.900 -13.634 0.514 1.00 89.94 451 GLY A N 1
ATOM 3576 C CA . GLY A 1 451 ? -2.709 -12.475 0.894 1.00 89.94 451 GLY A CA 1
ATOM 3577 C C . GLY A 1 451 ? -4.185 -12.734 0.620 1.00 89.94 451 GLY A C 1
ATOM 3578 O O . GLY A 1 451 ? -4.608 -12.798 -0.543 1.00 89.94 451 GLY A O 1
ATOM 3579 N N . GLU A 1 452 ? -4.964 -12.913 1.679 1.00 92.81 452 GLU A N 1
ATOM 3580 C CA . GLU A 1 452 ? -6.399 -13.161 1.597 1.00 92.81 452 GLU A CA 1
ATOM 3581 C C . GLU A 1 452 ? -7.159 -11.899 1.179 1.00 92.81 452 GLU A C 1
ATOM 3583 O O . GLU A 1 452 ? -6.833 -10.782 1.580 1.00 92.81 452 GLU A O 1
ATOM 3588 N N . LEU A 1 453 ? -8.174 -12.085 0.335 1.00 92.69 453 LEU A N 1
ATOM 3589 C CA . LEU A 1 453 ? -9.003 -11.001 -0.178 1.00 92.69 453 LEU A CA 1
ATOM 3590 C C . LEU A 1 453 ? -10.238 -10.830 0.710 1.00 92.69 453 LEU A C 1
ATOM 3592 O O . LEU A 1 453 ? -10.944 -11.802 0.983 1.00 92.69 453 LEU A O 1
ATOM 3596 N N . THR A 1 454 ? -10.556 -9.594 1.084 1.00 95.25 454 THR A N 1
ATOM 3597 C CA . THR A 1 454 ? -11.872 -9.254 1.639 1.00 95.25 454 THR A CA 1
ATOM 3598 C C . THR A 1 454 ? -12.500 -8.096 0.875 1.00 95.25 454 THR A C 1
ATOM 3600 O O . THR A 1 454 ? -11.826 -7.309 0.209 1.00 95.25 454 THR A O 1
ATOM 3603 N N . HIS A 1 455 ? -13.823 -7.997 0.951 1.00 93.38 455 HIS A N 1
ATOM 3604 C CA . HIS A 1 455 ? -14.580 -6.925 0.315 1.00 93.38 455 HIS A CA 1
ATOM 3605 C C . HIS A 1 455 ? -15.057 -5.922 1.361 1.00 93.38 455 HIS A C 1
ATOM 3607 O O . HIS A 1 455 ? -15.383 -6.300 2.488 1.00 93.38 455 HIS A O 1
ATOM 3613 N N . LYS A 1 456 ? -15.130 -4.649 0.962 1.00 94.62 456 LYS A N 1
ATOM 3614 C CA . LYS A 1 456 ? -15.757 -3.597 1.764 1.00 94.62 456 LYS A CA 1
ATOM 3615 C C . LYS A 1 456 ? -17.202 -3.995 2.067 1.00 94.62 456 LYS A C 1
ATOM 3617 O O . LYS A 1 456 ? -17.959 -4.338 1.161 1.00 94.62 456 LYS A O 1
ATOM 3622 N N . SER A 1 457 ? -17.564 -3.966 3.341 1.00 94.38 457 SER A N 1
ATOM 3623 C CA . SER A 1 457 ? -18.879 -4.369 3.851 1.00 94.38 457 SER A CA 1
ATOM 3624 C C . SER A 1 457 ? -19.508 -3.331 4.782 1.00 94.38 457 SER A C 1
ATOM 3626 O O . SER A 1 457 ? -20.621 -3.538 5.259 1.00 94.38 457 SER A O 1
ATOM 3628 N N . ARG A 1 458 ? -18.802 -2.236 5.080 1.00 94.75 458 ARG A N 1
ATOM 3629 C CA . ARG A 1 458 ? -19.266 -1.131 5.924 1.00 94.75 458 ARG A CA 1
ATOM 3630 C C . ARG A 1 458 ? -18.772 0.199 5.358 1.00 94.75 458 ARG A C 1
ATOM 3632 O O . ARG A 1 458 ? -17.878 0.217 4.513 1.00 94.75 458 ARG A O 1
ATOM 3639 N N . LEU A 1 459 ? -19.357 1.303 5.823 1.00 95.00 459 LEU A N 1
ATOM 3640 C CA . LEU A 1 459 ? -18.805 2.625 5.554 1.00 95.00 459 LEU A CA 1
ATOM 3641 C C . LEU A 1 459 ? -17.364 2.699 6.074 1.00 95.00 459 LEU A C 1
ATOM 3643 O O . LEU A 1 459 ? -17.119 2.349 7.228 1.00 95.00 459 LEU A O 1
ATOM 3647 N N . GLY A 1 460 ? -16.438 3.125 5.219 1.00 94.06 460 GLY A N 1
ATOM 3648 C CA . GLY A 1 460 ? -15.079 3.473 5.624 1.00 94.06 460 GLY A CA 1
ATOM 3649 C C . GLY A 1 460 ? -15.002 4.919 6.113 1.00 94.06 460 GLY A C 1
ATOM 3650 O O . GLY A 1 460 ? -16.003 5.634 6.151 1.00 94.06 460 GLY A O 1
ATOM 3651 N N . PHE A 1 461 ? -13.811 5.365 6.497 1.00 91.25 461 PHE A N 1
ATOM 3652 C CA . PHE A 1 461 ? -13.539 6.727 6.957 1.00 91.25 461 PHE A CA 1
ATOM 3653 C C . PHE A 1 461 ? -12.374 7.290 6.172 1.00 91.25 461 PHE A C 1
ATOM 3655 O O . PHE A 1 461 ? -11.256 6.813 6.343 1.00 91.25 461 PHE A O 1
ATOM 3662 N N . ALA A 1 462 ? -12.595 8.317 5.357 1.00 83.50 462 ALA A N 1
ATOM 3663 C CA . ALA A 1 462 ? -11.577 8.799 4.433 1.00 83.50 462 ALA A CA 1
ATOM 3664 C C . ALA A 1 462 ? -11.377 10.323 4.563 1.00 83.50 462 ALA A C 1
ATOM 3666 O O . ALA A 1 462 ? -11.919 11.102 3.774 1.00 83.50 462 ALA A O 1
ATOM 3667 N N . PRO A 1 463 ? -10.592 10.774 5.566 1.00 70.62 463 PRO A N 1
ATOM 3668 C CA . PRO A 1 463 ? -10.396 12.197 5.845 1.00 70.62 463 PRO A CA 1
ATOM 3669 C C . PRO A 1 463 ? -9.729 12.950 4.687 1.00 70.62 463 PRO A C 1
ATOM 3671 O O . PRO A 1 463 ? -9.976 14.136 4.513 1.00 70.62 463 PRO A O 1
ATOM 3674 N N . SER A 1 464 ? -8.938 12.287 3.844 1.00 66.25 464 SER A N 1
ATOM 3675 C CA . SER A 1 464 ? -8.260 12.925 2.708 1.00 66.25 464 SER A CA 1
ATOM 3676 C C . SER A 1 464 ? -9.226 13.413 1.614 1.00 66.25 464 SER A C 1
ATOM 3678 O O . SER A 1 464 ? -9.000 14.472 1.028 1.00 66.25 464 SER A O 1
ATOM 3680 N N . TYR A 1 465 ? -10.361 12.731 1.401 1.00 63.91 465 TYR A N 1
ATOM 3681 C CA . TYR A 1 465 ? -11.434 13.244 0.534 1.00 63.91 465 TYR A CA 1
ATOM 3682 C C . TYR A 1 465 ? -12.114 14.478 1.132 1.00 63.91 465 TYR A C 1
ATOM 3684 O O . TYR A 1 465 ? -12.580 15.339 0.388 1.00 63.91 465 TYR A O 1
ATOM 3692 N N . SER A 1 466 ? -12.151 14.584 2.466 1.00 59.81 466 SER A N 1
ATOM 3693 C CA . SER A 1 466 ? -12.688 15.767 3.142 1.00 59.81 466 SER A CA 1
ATOM 3694 C C . SER A 1 466 ? -11.848 17.004 2.848 1.00 59.81 466 SER A C 1
ATOM 3696 O O . SER A 1 466 ? -12.401 18.070 2.595 1.00 59.81 466 SER A O 1
ATOM 3698 N N . VAL A 1 467 ? -10.521 16.848 2.789 1.00 61.09 467 VAL A N 1
ATOM 3699 C CA . VAL A 1 467 ? -9.608 17.943 2.450 1.00 61.09 467 VAL A CA 1
ATOM 3700 C C . VAL A 1 467 ? -9.843 18.405 1.008 1.00 61.09 467 VAL A C 1
ATOM 3702 O O . VAL A 1 467 ? -10.062 19.592 0.793 1.00 61.09 467 VAL A O 1
ATOM 3705 N N . ALA A 1 468 ? -9.972 17.474 0.055 1.00 63.94 468 ALA A N 1
ATOM 3706 C CA . ALA A 1 468 ? -10.278 17.798 -1.346 1.00 63.94 468 ALA A CA 1
ATOM 3707 C C . ALA A 1 468 ? -11.645 18.486 -1.554 1.00 63.94 468 ALA A C 1
ATOM 3709 O O . ALA A 1 468 ? -11.877 19.128 -2.577 1.00 63.94 468 ALA A O 1
ATOM 3710 N N . MET A 1 469 ? -12.566 18.355 -0.594 1.00 69.19 469 MET A N 1
ATOM 3711 C CA . MET A 1 469 ? -13.886 18.999 -0.594 1.00 69.19 469 MET A CA 1
ATOM 3712 C C . MET A 1 469 ? -14.020 20.061 0.511 1.00 69.19 469 MET A C 1
ATOM 3714 O O . MET A 1 469 ? -15.136 20.452 0.861 1.00 69.19 469 MET A O 1
ATOM 3718 N N . SER A 1 470 ? -12.894 20.534 1.054 1.00 73.38 470 SER A N 1
ATOM 3719 C CA . SER A 1 470 ? -12.807 21.427 2.218 1.00 73.38 470 SER A CA 1
ATOM 3720 C C . SER A 1 470 ? -13.705 22.654 2.081 1.00 73.38 470 SER A C 1
ATOM 3722 O O . SER A 1 470 ? -14.452 22.978 3.004 1.00 73.38 470 SER A O 1
ATOM 3724 N N . ASP A 1 471 ? -13.708 23.300 0.916 1.00 78.69 471 ASP A N 1
ATOM 3725 C CA . ASP A 1 471 ? -14.496 24.515 0.706 1.00 78.69 471 ASP A CA 1
ATOM 3726 C C . ASP A 1 471 ? -16.003 24.241 0.693 1.00 78.69 471 ASP A C 1
ATOM 3728 O O . ASP A 1 471 ? -16.767 25.005 1.279 1.00 78.69 471 ASP A O 1
ATOM 3732 N N . THR A 1 472 ? -16.440 23.115 0.120 1.00 82.19 472 THR A N 1
ATOM 3733 C CA . THR A 1 472 ? -17.851 22.700 0.161 1.00 82.19 472 THR A CA 1
ATOM 3734 C C . THR A 1 472 ? -18.276 22.307 1.574 1.00 82.19 472 THR A C 1
ATOM 3736 O O . THR A 1 472 ? -19.358 22.682 2.020 1.00 82.19 472 THR A O 1
ATOM 3739 N N . LEU A 1 473 ? -17.430 21.582 2.307 1.00 85.00 473 LEU A N 1
ATOM 3740 C CA . LEU A 1 473 ? -17.742 21.134 3.666 1.00 85.00 473 LEU A CA 1
ATOM 3741 C C . LEU A 1 473 ? -17.755 22.298 4.668 1.00 85.00 473 LEU A C 1
ATOM 3743 O O . LEU A 1 473 ? -18.579 22.306 5.577 1.00 85.00 473 LEU A O 1
ATOM 3747 N N . LYS A 1 474 ? -16.934 23.337 4.470 1.00 86.94 474 LYS A N 1
ATOM 3748 C CA . LYS A 1 474 ? -16.983 24.567 5.284 1.00 86.94 474 LYS A CA 1
ATOM 3749 C C . LYS A 1 474 ? -18.313 25.311 5.177 1.00 86.94 474 LYS A C 1
ATOM 3751 O O . LYS A 1 474 ? -18.699 25.974 6.138 1.00 86.94 474 LYS A O 1
ATOM 3756 N N . LEU A 1 475 ? -19.020 25.218 4.049 1.00 90.75 475 LEU A N 1
ATOM 3757 C CA . LEU A 1 475 ? -20.355 25.815 3.923 1.00 90.75 475 LEU A CA 1
ATOM 3758 C C . LEU A 1 475 ? -21.346 25.159 4.896 1.00 90.75 475 LEU A C 1
ATOM 3760 O O . LEU A 1 475 ? -22.188 25.846 5.468 1.00 90.75 475 LEU A O 1
ATOM 3764 N N . ILE A 1 476 ? -21.196 23.856 5.160 1.00 91.56 476 ILE A N 1
ATOM 3765 C CA . ILE A 1 476 ? -22.004 23.138 6.157 1.00 91.56 476 ILE A CA 1
ATOM 3766 C C . ILE A 1 476 ? -21.755 23.725 7.548 1.00 91.56 476 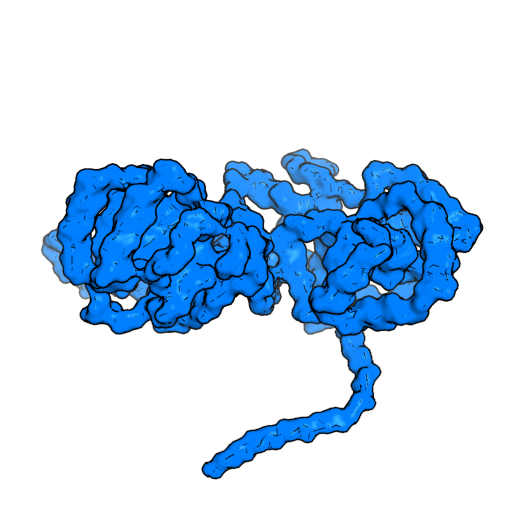ILE A C 1
ATOM 3768 O O . ILE A 1 476 ? -22.709 24.070 8.243 1.00 91.56 476 ILE A O 1
ATOM 3772 N N . ASP A 1 477 ? -20.488 23.906 7.937 1.00 92.06 477 ASP A N 1
ATOM 3773 C CA . ASP A 1 477 ? -20.133 24.548 9.208 1.00 92.06 477 ASP A CA 1
ATOM 3774 C C . ASP A 1 477 ? -20.785 25.930 9.335 1.00 92.06 477 ASP A C 1
ATOM 3776 O O . ASP A 1 477 ? -21.350 26.254 10.380 1.00 92.06 477 ASP A O 1
ATOM 3780 N N . GLN A 1 478 ? -20.724 26.750 8.281 1.00 94.19 478 GLN A N 1
ATOM 3781 C CA . GLN A 1 478 ? -21.279 28.105 8.287 1.00 94.19 478 GLN A CA 1
ATOM 3782 C C . GLN A 1 478 ? -22.789 28.110 8.536 1.00 94.19 478 GLN A C 1
ATOM 3784 O O . GLN A 1 478 ? -23.253 28.862 9.399 1.00 94.19 478 GLN A O 1
ATOM 3789 N N . GLU A 1 479 ? -23.537 27.253 7.843 1.00 95.75 479 GLU A N 1
ATOM 3790 C CA . GLU A 1 479 ? -24.987 27.143 8.017 1.00 95.75 479 GLU A CA 1
ATOM 3791 C C . GLU A 1 479 ? -25.357 26.576 9.393 1.00 95.75 479 GLU A C 1
ATOM 3793 O O . GLU A 1 479 ? -26.246 27.106 10.063 1.00 95.75 479 GLU A O 1
ATOM 3798 N N . VAL A 1 480 ? -24.627 25.571 9.887 1.00 95.38 480 VAL A N 1
ATOM 3799 C CA . VAL A 1 480 ? -24.859 25.017 11.230 1.00 95.38 480 VAL A CA 1
ATOM 3800 C C . VAL A 1 480 ? -24.569 26.059 12.314 1.00 95.38 480 VAL A C 1
ATOM 3802 O O . VAL A 1 480 ? -25.389 26.273 13.211 1.00 95.38 480 VAL A O 1
ATOM 3805 N N . TYR A 1 481 ? -23.441 26.771 12.233 1.00 95.69 481 TYR A N 1
ATOM 3806 C CA . TYR A 1 481 ? -23.125 27.835 13.187 1.00 95.69 481 TYR A CA 1
ATOM 3807 C C . TYR A 1 481 ? -24.107 29.005 13.094 1.00 95.69 481 TYR A C 1
ATOM 3809 O O . TYR A 1 481 ? -24.412 29.619 14.119 1.00 95.69 481 TYR A O 1
ATOM 3817 N N . LYS A 1 482 ? -24.627 29.325 11.905 1.00 96.81 482 LYS A N 1
ATOM 3818 C CA . LYS A 1 482 ? -25.705 30.308 11.742 1.00 96.81 482 LYS A CA 1
ATOM 3819 C C . LYS A 1 482 ? -26.972 29.855 12.468 1.00 96.81 482 LYS A C 1
ATOM 3821 O O . LYS A 1 482 ? -27.449 30.604 13.317 1.00 96.81 482 LYS A O 1
ATOM 3826 N N . ALA A 1 483 ? -27.431 28.624 12.245 1.00 95.88 483 ALA A N 1
ATOM 3827 C CA . ALA A 1 483 ? -28.606 28.067 12.917 1.00 95.88 483 ALA A CA 1
ATOM 3828 C C . ALA A 1 483 ? -28.461 28.059 14.452 1.00 95.88 483 ALA A C 1
ATOM 3830 O O . ALA A 1 483 ? -29.406 28.391 15.169 1.00 95.88 483 ALA A O 1
ATOM 3831 N N . ILE A 1 484 ? -27.267 27.750 14.971 1.00 94.88 484 ILE A N 1
ATOM 3832 C CA . ILE A 1 484 ? -26.981 27.810 16.414 1.00 94.88 484 ILE A CA 1
ATOM 3833 C C . ILE A 1 484 ? -26.999 29.259 16.930 1.00 94.88 484 ILE A C 1
ATOM 3835 O O . ILE A 1 484 ? -27.586 29.531 17.980 1.00 94.88 484 ILE A O 1
ATOM 3839 N N . ARG A 1 485 ? -26.383 30.209 16.210 1.00 95.38 485 ARG A N 1
ATOM 3840 C CA . ARG A 1 485 ? -26.367 31.638 16.593 1.00 95.38 485 ARG A CA 1
ATOM 3841 C C . ARG A 1 485 ? -27.764 32.253 16.601 1.00 95.38 485 ARG A C 1
ATOM 3843 O O . ARG A 1 485 ? -28.089 32.991 17.526 1.00 95.38 485 ARG A O 1
ATOM 3850 N N . GLU A 1 486 ? -28.585 31.904 15.617 1.00 96.75 486 GLU A N 1
ATOM 3851 C CA . GLU A 1 486 ? -29.989 32.321 15.496 1.00 96.75 486 GLU A CA 1
ATOM 3852 C C . GLU A 1 486 ? -30.919 31.549 16.450 1.00 96.75 486 GLU A C 1
ATOM 3854 O O . GLU A 1 486 ? -32.119 31.800 16.490 1.00 96.75 486 GLU A O 1
ATOM 3859 N N . ARG A 1 487 ? -30.364 30.634 17.261 1.00 94.38 487 ARG A N 1
ATOM 3860 C CA . ARG A 1 487 ? -31.078 29.771 18.213 1.00 94.38 487 ARG A CA 1
ATOM 3861 C C . ARG A 1 487 ? -32.133 28.862 17.573 1.00 94.38 487 ARG A C 1
ATOM 3863 O O . ARG A 1 487 ? -32.989 28.353 18.292 1.00 94.38 487 ARG A O 1
ATOM 3870 N N . ALA A 1 488 ? -32.043 28.578 16.276 1.00 96.19 488 ALA A N 1
ATOM 3871 C CA . ALA A 1 488 ? -32.906 27.603 15.609 1.00 96.19 488 ALA A CA 1
ATOM 3872 C C . ALA A 1 488 ? -32.676 26.173 16.137 1.00 96.19 488 ALA A C 1
ATOM 3874 O O . ALA A 1 488 ? -33.622 25.398 16.239 1.00 96.19 488 ALA A O 1
ATOM 3875 N N . ILE A 1 489 ? -31.437 25.845 16.530 1.00 95.94 489 ILE A N 1
ATOM 3876 C CA . ILE A 1 489 ? -31.058 24.580 17.183 1.00 95.94 489 ILE A CA 1
ATOM 3877 C C . ILE A 1 489 ? -30.013 24.824 18.292 1.00 95.94 489 ILE A C 1
ATOM 3879 O O . ILE A 1 489 ? -29.227 25.768 18.184 1.00 95.94 489 ILE A O 1
ATOM 3883 N N . PRO A 1 490 ? -29.959 24.002 19.358 1.00 93.56 490 PRO A N 1
ATOM 3884 C CA . PRO A 1 490 ? -28.917 24.099 20.388 1.00 93.56 490 PRO A CA 1
ATOM 3885 C C . PRO A 1 490 ? -27.576 23.473 19.959 1.00 93.56 490 PRO A C 1
ATOM 3887 O O . PRO A 1 490 ? -26.513 23.876 20.442 1.00 93.56 490 PRO A O 1
ATOM 3890 N N . GLY A 1 491 ? -27.634 22.504 19.048 1.00 94.00 491 GLY A N 1
ATOM 3891 C CA . GLY A 1 491 ? -26.516 21.719 18.547 1.00 94.00 491 GLY A CA 1
ATOM 3892 C C . GLY A 1 491 ? -27.004 20.625 17.599 1.00 94.00 491 GLY A C 1
ATOM 3893 O O . GLY A 1 491 ? -28.209 20.389 17.486 1.00 94.00 491 GLY A O 1
ATOM 3894 N N . CYS A 1 492 ? -26.079 19.986 16.893 1.00 94.12 492 CYS A N 1
ATOM 3895 C CA . CYS A 1 492 ? -26.356 18.852 16.014 1.00 94.12 492 CYS A CA 1
ATOM 3896 C C . CYS A 1 492 ? -25.077 18.062 15.716 1.00 94.12 492 CYS A C 1
ATOM 3898 O O . CYS A 1 492 ? -23.969 18.551 15.925 1.00 94.12 492 CYS A O 1
ATOM 3900 N N . GLN A 1 493 ? -25.232 16.852 15.184 1.00 93.81 493 GLN A N 1
ATOM 3901 C CA . GLN A 1 493 ? -24.149 16.110 14.548 1.00 93.81 493 GLN A CA 1
ATOM 3902 C C . GLN A 1 493 ? -24.447 15.997 13.059 1.00 93.81 493 GLN A C 1
ATOM 3904 O O . GLN A 1 493 ? -25.558 15.636 12.670 1.00 93.81 493 GLN A O 1
ATOM 3909 N N . VAL A 1 494 ? -23.458 16.312 12.229 1.00 92.81 494 VAL A N 1
ATOM 3910 C CA . VAL A 1 494 ? -23.576 16.220 10.777 1.00 92.81 494 VAL A CA 1
ATOM 3911 C C . VAL A 1 494 ? -22.579 15.195 10.262 1.00 92.81 494 VAL A C 1
ATOM 3913 O O . VAL A 1 494 ? -21.378 15.287 10.527 1.00 92.81 494 VAL A O 1
ATOM 3916 N N . LEU A 1 495 ? -23.100 14.218 9.519 1.00 92.00 495 LEU A N 1
ATOM 3917 C CA . LEU A 1 495 ? -22.332 13.172 8.859 1.00 92.00 495 LEU A CA 1
ATOM 3918 C C . LEU A 1 495 ? -22.583 13.232 7.350 1.00 92.00 495 LEU A C 1
ATOM 3920 O O . LEU A 1 495 ? -23.732 13.228 6.912 1.00 92.00 495 LEU A O 1
ATOM 3924 N N . VAL A 1 496 ? -21.511 13.255 6.558 1.00 90.94 496 VAL A N 1
ATOM 3925 C CA . VAL A 1 496 ? -21.559 13.152 5.094 1.00 90.94 496 VAL A CA 1
ATOM 3926 C C . VAL A 1 496 ? -20.756 11.933 4.670 1.00 90.94 496 VAL A C 1
ATOM 3928 O O . VAL A 1 496 ? -19.580 11.797 5.019 1.00 90.94 496 VAL A O 1
ATOM 3931 N N . ALA A 1 497 ? -21.398 11.061 3.897 1.00 90.62 497 ALA A N 1
ATOM 3932 C CA . ALA A 1 497 ? -20.763 9.909 3.280 1.00 90.62 497 ALA A CA 1
ATOM 3933 C C . ALA A 1 497 ? -20.858 9.997 1.754 1.00 90.62 497 ALA A C 1
ATOM 3935 O O . ALA A 1 497 ? -21.896 10.376 1.209 1.00 90.62 497 ALA A O 1
ATOM 3936 N N . LYS A 1 498 ? -19.775 9.634 1.071 1.00 86.56 498 LYS A N 1
ATOM 3937 C CA . LYS A 1 498 ? -19.663 9.601 -0.388 1.00 86.56 498 LYS A CA 1
ATOM 3938 C C . LYS A 1 498 ? -18.874 8.359 -0.793 1.00 86.56 498 LYS A C 1
ATOM 3940 O O . LYS A 1 498 ? -17.893 8.029 -0.141 1.00 86.56 498 LYS A O 1
ATOM 3945 N N . ASP A 1 499 ? -19.332 7.648 -1.823 1.00 85.94 499 ASP A N 1
ATOM 3946 C CA . ASP A 1 499 ? -18.681 6.437 -2.358 1.00 85.94 499 ASP A CA 1
ATOM 3947 C C . ASP A 1 499 ? -18.410 5.347 -1.293 1.00 85.94 499 ASP A C 1
ATOM 3949 O O . ASP A 1 499 ? -17.458 4.569 -1.347 1.00 85.94 499 ASP A O 1
ATOM 3953 N N . GLY A 1 500 ? -19.298 5.278 -0.295 1.00 89.69 500 GLY A N 1
ATOM 3954 C CA . GLY A 1 500 ? -19.189 4.348 0.825 1.00 89.69 500 GLY A CA 1
ATOM 3955 C C . GLY A 1 500 ? -18.172 4.759 1.891 1.00 89.69 500 GLY A C 1
ATOM 3956 O O . GLY A 1 500 ? -17.860 3.938 2.748 1.00 89.69 500 GLY A O 1
ATOM 3957 N N . ASP A 1 501 ? -17.647 5.982 1.866 1.00 90.81 501 ASP A N 1
ATOM 3958 C CA . ASP A 1 501 ? -16.748 6.521 2.888 1.00 90.81 501 ASP A CA 1
ATOM 3959 C C . ASP A 1 501 ? -17.346 7.739 3.580 1.00 90.81 501 ASP A C 1
ATOM 3961 O O . ASP A 1 501 ? -17.902 8.633 2.945 1.00 90.81 501 ASP A O 1
ATOM 3965 N N . VAL A 1 502 ? -17.208 7.793 4.901 1.00 91.31 502 VAL A N 1
ATOM 3966 C CA . VAL A 1 502 ? -17.490 8.980 5.701 1.00 91.31 502 VAL A CA 1
ATOM 3967 C C . VAL A 1 502 ? -16.377 9.990 5.445 1.00 91.31 502 VAL A C 1
ATOM 3969 O O . VAL A 1 502 ? -15.221 9.769 5.817 1.00 91.31 502 VAL A O 1
ATOM 3972 N N . ILE A 1 503 ? -16.745 11.098 4.809 1.00 88.50 503 ILE A N 1
ATOM 3973 C CA . ILE A 1 503 ? -15.847 12.213 4.482 1.00 88.50 503 ILE A CA 1
ATOM 3974 C C . ILE A 1 503 ? -16.056 13.401 5.418 1.00 88.50 503 ILE A C 1
ATOM 3976 O O . ILE A 1 503 ? -15.265 14.329 5.426 1.00 88.50 503 ILE A O 1
ATOM 3980 N N . TYR A 1 504 ? -17.118 13.408 6.216 1.00 87.88 504 TYR A N 1
ATOM 3981 C CA . TYR A 1 504 ? -17.364 14.463 7.186 1.00 87.88 504 TYR A CA 1
ATOM 3982 C C . TYR A 1 504 ? -18.158 13.887 8.351 1.00 87.88 504 TYR A C 1
ATOM 3984 O O . TYR A 1 504 ? -19.165 13.220 8.132 1.00 87.88 504 TYR A O 1
ATOM 3992 N N . ASN A 1 505 ? -17.699 14.109 9.578 1.00 89.88 505 ASN A N 1
ATOM 3993 C CA . ASN A 1 505 ? -18.393 13.692 10.793 1.00 89.88 505 ASN A CA 1
ATOM 3994 C C . ASN A 1 505 ? -18.023 14.655 11.920 1.00 89.88 505 ASN A C 1
ATOM 3996 O O . ASN A 1 505 ? -16.933 14.553 12.486 1.00 89.88 505 ASN A O 1
ATOM 4000 N N . LYS A 1 506 ? -18.899 15.620 12.199 1.00 90.19 506 LYS A N 1
ATOM 4001 C CA . LYS A 1 506 ? -18.639 16.676 13.178 1.00 90.19 506 LYS A CA 1
ATOM 4002 C C . LYS A 1 506 ? -19.871 16.946 14.028 1.00 90.19 506 LYS A C 1
ATOM 4004 O O . LYS A 1 506 ? -20.985 17.044 13.513 1.00 90.19 506 LYS A O 1
ATOM 4009 N N . ALA A 1 507 ? -19.641 17.085 15.327 1.00 93.06 507 ALA A N 1
ATOM 4010 C CA . ALA A 1 507 ? -20.628 17.550 16.283 1.00 93.06 507 ALA A CA 1
ATOM 4011 C C . ALA A 1 507 ? -20.484 19.060 16.525 1.00 93.06 507 ALA A C 1
ATOM 4013 O O . ALA A 1 507 ? -19.386 19.624 16.478 1.00 93.06 507 ALA A O 1
ATOM 4014 N N . PHE A 1 508 ? -21.613 19.716 16.764 1.00 93.50 508 PHE A N 1
ATOM 4015 C CA . PHE A 1 508 ? -21.733 21.156 16.922 1.00 93.50 508 PHE A CA 1
ATOM 4016 C C . PHE A 1 508 ? -22.616 21.493 18.111 1.00 93.50 508 PHE A C 1
ATOM 4018 O O . PHE A 1 508 ? -23.692 20.927 18.274 1.00 93.50 508 PHE A O 1
ATOM 4025 N N . GLY A 1 509 ? -22.217 22.504 18.879 1.00 92.19 509 GLY A N 1
ATOM 4026 C CA . GLY A 1 509 ? -23.044 23.046 19.951 1.00 92.19 509 GLY A CA 1
ATOM 4027 C C . GLY A 1 509 ? -23.252 22.060 21.100 1.00 92.19 509 GLY A C 1
ATOM 4028 O O . GLY A 1 509 ? -22.313 21.411 21.559 1.00 92.19 509 GLY A O 1
ATOM 4029 N N . TYR A 1 510 ? -24.476 22.024 21.616 1.00 94.12 510 TYR A N 1
ATOM 4030 C CA . TYR A 1 510 ? -24.836 21.295 22.827 1.00 94.12 510 TYR A CA 1
ATOM 4031 C C . TYR A 1 510 ? -26.165 20.570 22.649 1.00 94.12 510 TYR A C 1
ATOM 4033 O O . TYR A 1 510 ? -27.018 20.990 21.870 1.00 94.12 510 TYR A O 1
ATOM 4041 N N . HIS A 1 511 ? -26.399 19.546 23.469 1.00 90.25 511 HIS A N 1
ATOM 4042 C CA . HIS A 1 511 ? -27.664 18.801 23.461 1.00 90.25 511 HIS A CA 1
ATOM 4043 C C . HIS A 1 511 ? -28.869 19.698 23.800 1.00 90.25 511 HIS A C 1
ATOM 4045 O O . HIS A 1 511 ? -29.998 19.410 23.416 1.00 90.25 511 HIS A O 1
ATOM 4051 N N . THR A 1 512 ? -28.643 20.783 24.550 1.00 89.69 512 THR A N 1
ATOM 4052 C CA . THR A 1 512 ? -29.678 21.739 24.968 1.00 89.69 512 THR A CA 1
ATOM 4053 C C . THR A 1 512 ? -29.135 23.167 24.992 1.00 89.69 512 THR A C 1
ATOM 4055 O O . THR A 1 512 ? -27.933 23.384 25.160 1.00 89.69 512 THR A O 1
ATOM 4058 N N . TYR A 1 513 ? -30.023 24.165 24.921 1.00 88.75 513 TYR A N 1
ATOM 4059 C CA . TYR A 1 513 ? -29.647 25.587 25.006 1.00 88.75 513 TYR A CA 1
ATOM 4060 C C . TYR A 1 513 ? -28.982 25.976 26.333 1.00 88.75 513 TYR A C 1
ATOM 4062 O O . TYR A 1 513 ? -28.283 26.984 26.393 1.00 88.75 513 TYR A O 1
ATOM 4070 N N . ASN A 1 514 ? -29.158 25.163 27.378 1.00 88.12 514 ASN A N 1
ATOM 4071 C CA . ASN A 1 514 ? -28.529 25.353 28.686 1.00 88.12 514 ASN A CA 1
ATOM 4072 C C . ASN A 1 514 ? -27.034 24.992 28.696 1.00 88.12 514 ASN A C 1
ATOM 4074 O O . ASN A 1 514 ? -26.383 25.168 29.721 1.00 88.12 514 ASN A O 1
ATOM 4078 N N . LYS A 1 515 ? -26.495 24.470 27.582 1.00 87.25 515 LYS A N 1
ATOM 4079 C CA . LYS A 1 515 ? -25.063 24.205 27.365 1.00 87.25 515 LYS A CA 1
ATOM 4080 C C . LYS A 1 515 ? -24.393 23.321 28.426 1.00 87.25 515 LYS A C 1
ATOM 4082 O O . LYS A 1 515 ? -23.217 23.485 28.728 1.00 87.25 515 LYS A O 1
ATOM 4087 N N . LYS A 1 516 ? -25.143 22.369 28.989 1.00 82.56 516 LYS A N 1
ATOM 4088 C CA . LYS A 1 516 ? -24.636 21.449 30.024 1.00 82.56 516 LYS A CA 1
ATOM 4089 C C . LYS A 1 516 ? -23.803 20.294 29.464 1.00 82.56 516 LYS A C 1
ATOM 4091 O O . LYS A 1 516 ? -22.909 19.809 30.144 1.00 82.56 516 LYS A O 1
ATOM 4096 N N . THR A 1 517 ? -24.104 19.861 28.242 1.00 80.81 517 THR A N 1
ATOM 4097 C CA . THR A 1 517 ? -23.475 18.701 27.597 1.00 80.81 517 THR A CA 1
ATOM 4098 C C . THR A 1 517 ? -23.225 19.051 26.140 1.00 80.81 517 THR A C 1
ATOM 4100 O O . THR A 1 517 ? -24.182 19.365 25.424 1.00 80.81 517 THR A O 1
ATOM 4103 N N . SER A 1 518 ? -21.955 19.103 25.734 1.00 81.56 518 SER A N 1
ATOM 4104 C CA . SER A 1 518 ? -21.580 19.319 24.334 1.00 81.56 518 SER A CA 1
ATOM 4105 C C . SER A 1 518 ? -22.019 18.126 23.495 1.00 81.56 518 SER A C 1
ATOM 4107 O O . SER A 1 518 ? -22.017 17.003 23.999 1.00 81.56 518 SER A O 1
ATOM 4109 N N . CYS A 1 519 ? -22.426 18.403 22.258 1.00 70.38 519 CYS A N 1
ATOM 4110 C CA . CYS A 1 519 ? -22.665 17.361 21.264 1.00 70.38 519 CYS A CA 1
ATOM 4111 C C . CYS A 1 519 ? -21.373 16.641 20.880 1.00 70.38 519 CYS A C 1
ATOM 4113 O O . CYS A 1 519 ? -20.292 17.272 20.980 1.00 70.38 519 CYS A O 1
#

Secondary structure (DSSP, 8-state):
----------------------SS-HHHHHHHHHH--HHHHHHHHEE----PPP---TT---SEEEHHHHTT-SSS------HHHHHHHHHSS--HHHHHHHHHHHHHTT-SEEEEETTSGGGGGG--TT--THHHHT--SEEEEEEEEETTTEEEEEEEEEEEPPTTHHHHHHHHHHHTTS-SHHHHHTTT--TTTSGGGGGS-SS--HHHHHHTT-EEE-SSHHHHHHHHHHHHHTTSS-GGGHHHHHHHHHHHHHHHTSPPPPP--S-HHHHHHHHHHHHHHHH-EEEEESS-PSP--GGG--EEEEEET-SS--HHHHHHHTTS-EEEEEESSSPPHHHHHHHHHHTTT-SEEEEEEESS---HHHHHHHHHHHHHHHTTSEEEEEEES--TTGGGSPTT---SEEEE----SHHHHHHHHHHHHTSS-------S--SSSS-TT--------S-EE-HHHHHHTHHHHHHHHHHHHHHHHTTS-SEEEEEEEETTEEEEEEEEEBSSTT-SSB-